Protein AF-A0A7S3DAR3-F1 (afdb_monomer_lite)

Sequence (377 aa):
YVGIEALSHIAKVNPKYVVDHQITVIDCLEDPDETLKRRTLDLLFTMTTAKNVTVIVDKMVKVLKSTVDQYLKGDLVSKITSLTERFAPSNEWFIRIMNEVFVLGGAMVRPQVAHNLLRLIAEGTDDEEVDNELRQMAVESYLDILNKGSNLPDVMMQVIAWVIGEYAYVLGRDLQPIMDSLLDLLDRPMEDRETKGWIITALIKLSAQNPTGASEEVCEVIDKYETSRSVNLQQRVKEFRSLRNAAEVMRNVFPVDSSCDDLEVDADLRFLDALVQQALQAGARPYDRPDEDGDEGEEKSLRFDAYEMPTNEPHYAKTTSALFKSSGYGAEDGGESAEDMGSVPVPEADMSFSSLLGKKSSGGGGKWTDEGYEGAA

Foldseek 3Di:
DVVLVVLQVVLVVPLPVNVVCLVVLLVQCVDPDPVSNVSSLVSLLSSDDLVCLLVSLVSLLVCLVVDPDLVSVLVSLVSSLVSCQQRPQDLLSSLVSVLSSQQSSAPSHDLVSLVVNLVCLQVDDPDPVVSLVSLVSNLVVLVVVLVVVDPGHLSSLLSNLQSCLARVVSVVDACVVVLVSLLVVLPPDDPDPVSNLSSLSSLLSSQLVHPVHRDPSNLVSLCVCCPPPDPSSVVSNVVSVVVSVPSVVSCVVRPHSCSPPPPPDPVVPVVCVVVVVVVVVVVDDDDDDPDPDDDDDDPDDDDPDDDDDPDPDPPPPPPPPVVDDDDDDDDDDDDDDDDDDDDDDDDDDDDDPVPPPDPDDDDDQFDQDSSGTDPDD

Radius of gyration: 29.15 Å; chains: 1; bounding box: 76×68×80 Å

Secondary structure (DSSP, 8-state):
-HHHHHHHHHHHH-THHHHTTHHHHHHTTSSS-HHHHHHHHHHHHHH--TTTHHHHHHHHHHHHHH---HHHHHHHHHHHHHHHHHH-S-HHHHHHHHHHHHHHHGGGS-HHHHHHHHHHHHH--S-HHHHHHHHHHHHHHHHHHHHTT----HHHHHHHHHHHHHHGGGG-S-SHHHHHHHHHHHTS----HHHHHHHHHHHHHHHHHSTT-S-HHHHHHHHGGGG-S-HHHHHHHHHHHHHHT-HHHHHHHS-TTGGG------TT-GGGHHHHHHHHHTTPPPP----S--SSS-------SPPPPPPS--------TTS---------------------PPP-----GGGSS-----S--PPEETTEETT--

pLDDT: mean 76.8, std 22.79, range [23.86, 96.69]

InterPro domains:
  IPR002553 Clathrin/coatomer adaptor, adaptin-like, N-terminal [PF01602] (1-243)
  IPR011989 Armadillo-like helical [G3DSA:1.25.10.10] (1-256)
  IPR016024 Armadillo-type fold [SSF48371] (1-243)
  IPR050840 Adaptor Complexes Large Subunit [PTHR22780] (1-330)

Organism: NCBI:txid652834

Structure (mmCIF, N/CA/C/O backbone):
data_AF-A0A7S3DAR3-F1
#
_entry.id   AF-A0A7S3DAR3-F1
#
loop_
_atom_site.group_PDB
_atom_site.id
_atom_site.type_symbol
_atom_site.label_atom_id
_atom_site.label_alt_id
_atom_site.label_comp_id
_atom_site.label_asym_id
_atom_site.label_entity_id
_atom_site.label_seq_id
_atom_site.pdbx_PDB_ins_code
_atom_site.Cartn_x
_atom_site.Cartn_y
_atom_site.Cartn_z
_atom_site.occupancy
_atom_site.B_iso_or_equiv
_atom_site.auth_seq_id
_atom_site.auth_comp_id
_atom_site.auth_asym_id
_atom_site.auth_atom_id
_atom_site.pdbx_PDB_model_num
ATOM 1 N N . TYR A 1 1 ? 12.647 0.605 -35.310 1.00 81.00 1 TYR A N 1
ATOM 2 C CA . TYR A 1 1 ? 12.112 -0.770 -35.202 1.00 81.00 1 TYR A CA 1
ATOM 3 C C . TYR A 1 1 ? 13.201 -1.846 -35.296 1.00 81.00 1 TYR A C 1
ATOM 5 O O . TYR A 1 1 ? 13.579 -2.359 -34.254 1.00 81.00 1 TYR A O 1
ATOM 13 N N . VAL A 1 2 ? 13.781 -2.131 -36.476 1.00 88.00 2 VAL A N 1
ATOM 14 C CA . VAL A 1 2 ? 14.768 -3.231 -36.668 1.00 88.00 2 VAL A CA 1
ATOM 15 C C . VAL A 1 2 ? 15.963 -3.162 -35.706 1.00 88.00 2 VAL A C 1
ATOM 17 O O . VAL A 1 2 ? 16.400 -4.187 -35.196 1.00 88.00 2 VAL A O 1
ATOM 20 N N . GLY A 1 3 ? 16.469 -1.960 -35.406 1.00 89.44 3 GLY A N 1
ATOM 21 C CA . GLY A 1 3 ? 17.565 -1.787 -34.444 1.00 89.44 3 GLY A CA 1
ATOM 22 C C . GLY A 1 3 ? 17.211 -2.217 -33.015 1.00 89.44 3 GLY A C 1
ATOM 23 O O . GLY A 1 3 ? 18.009 -2.890 -32.373 1.00 89.44 3 GLY A O 1
ATOM 24 N N . ILE A 1 4 ? 16.002 -1.896 -32.538 1.00 89.75 4 ILE A N 1
ATOM 25 C CA . ILE A 1 4 ? 15.520 -2.316 -31.210 1.00 89.75 4 ILE A CA 1
ATOM 26 C C . ILE A 1 4 ? 15.341 -3.833 -31.175 1.00 89.75 4 ILE A C 1
ATOM 28 O O . ILE A 1 4 ? 15.783 -4.475 -30.232 1.00 89.75 4 ILE A O 1
ATOM 32 N N . GLU A 1 5 ? 14.780 -4.422 -32.231 1.00 87.69 5 GLU A N 1
ATOM 33 C CA . GLU A 1 5 ? 14.615 -5.874 -32.340 1.00 87.69 5 GLU A CA 1
ATOM 34 C C . GLU A 1 5 ? 15.967 -6.609 -32.338 1.00 87.69 5 GLU A C 1
ATOM 36 O O . GLU A 1 5 ? 16.155 -7.571 -31.591 1.00 87.69 5 GLU A O 1
ATOM 41 N N . ALA A 1 6 ? 16.953 -6.109 -33.091 1.00 88.88 6 ALA A N 1
ATOM 42 C CA . ALA A 1 6 ? 18.314 -6.638 -33.073 1.00 88.88 6 ALA A CA 1
ATOM 43 C C . ALA A 1 6 ? 18.951 -6.534 -31.676 1.00 88.88 6 ALA A C 1
ATOM 45 O O . ALA A 1 6 ? 19.517 -7.513 -31.186 1.00 88.88 6 ALA A O 1
ATOM 46 N N . LEU A 1 7 ? 18.807 -5.388 -31.000 1.00 89.31 7 LEU A N 1
ATOM 47 C CA . LEU A 1 7 ? 19.292 -5.203 -29.631 1.00 89.31 7 LEU A CA 1
ATOM 48 C C . LEU A 1 7 ? 18.587 -6.131 -28.633 1.00 89.31 7 LEU A C 1
ATOM 50 O O . LEU A 1 7 ? 19.250 -6.658 -27.747 1.00 89.31 7 LEU A O 1
ATOM 54 N N . SER A 1 8 ? 17.292 -6.415 -28.796 1.00 86.69 8 SER A N 1
ATOM 55 C CA . SER A 1 8 ? 16.570 -7.405 -27.981 1.00 86.69 8 SER A CA 1
ATOM 56 C C . SER A 1 8 ? 17.111 -8.818 -28.145 1.00 86.69 8 SER A C 1
ATOM 58 O O . SER A 1 8 ? 17.194 -9.556 -27.164 1.00 86.69 8 SER A O 1
ATOM 60 N N . HIS A 1 9 ? 17.511 -9.210 -29.354 1.00 87.12 9 HIS A N 1
ATOM 61 C CA . HIS A 1 9 ? 18.175 -10.496 -29.560 1.00 87.12 9 HIS A CA 1
ATOM 62 C C . HIS A 1 9 ? 19.576 -10.522 -28.943 1.00 87.12 9 HIS A C 1
ATOM 64 O O . HIS A 1 9 ? 19.936 -11.509 -28.304 1.00 87.12 9 HIS A O 1
ATOM 70 N N . ILE A 1 10 ? 20.340 -9.433 -29.070 1.00 87.81 10 ILE A N 1
ATOM 71 C CA . ILE A 1 10 ? 21.677 -9.319 -28.471 1.00 87.81 10 ILE A CA 1
ATOM 72 C C . ILE A 1 10 ? 21.591 -9.332 -26.943 1.00 87.81 10 ILE A C 1
ATOM 74 O O . ILE A 1 10 ? 22.375 -10.037 -26.317 1.00 87.81 10 ILE A O 1
ATOM 78 N N . ALA A 1 11 ? 20.614 -8.647 -26.340 1.00 86.00 11 ALA A N 1
ATOM 79 C CA . ALA A 1 11 ? 20.411 -8.602 -24.890 1.00 86.00 11 ALA A CA 1
ATOM 80 C C . ALA A 1 11 ? 20.267 -10.003 -24.278 1.00 86.00 11 ALA A C 1
ATOM 82 O O . ALA A 1 11 ? 20.813 -10.266 -23.212 1.00 86.00 11 ALA A O 1
ATOM 83 N N . LYS A 1 12 ? 19.593 -10.924 -24.980 1.00 82.81 12 LYS A N 1
ATOM 84 C CA . LYS A 1 12 ? 19.423 -12.319 -24.539 1.00 82.81 12 LYS A 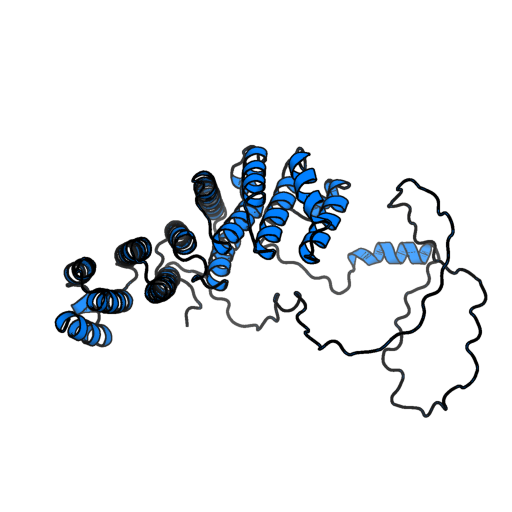CA 1
ATOM 85 C C . LYS A 1 12 ? 20.719 -13.130 -24.569 1.00 82.81 12 LYS A C 1
ATOM 87 O O . LYS A 1 12 ? 20.838 -14.100 -23.831 1.00 82.81 12 LYS A O 1
ATOM 92 N N . VAL A 1 13 ? 21.661 -12.770 -25.440 1.00 85.25 13 VAL A N 1
ATOM 93 C CA . VAL A 1 13 ? 22.933 -13.490 -25.610 1.00 85.25 13 VAL A CA 1
ATOM 94 C C . VAL A 1 13 ? 24.029 -12.861 -24.755 1.00 85.25 13 VAL A C 1
ATOM 96 O O . VAL A 1 13 ? 24.759 -13.564 -24.061 1.00 85.25 13 VAL A O 1
ATOM 99 N N . ASN A 1 14 ? 24.165 -11.537 -24.808 1.00 81.69 14 ASN A N 1
ATOM 100 C CA . ASN A 1 14 ? 25.138 -10.788 -24.032 1.00 81.69 14 ASN A CA 1
ATOM 101 C C . ASN A 1 14 ? 24.606 -9.381 -23.685 1.00 81.69 14 ASN A C 1
ATOM 103 O O . ASN A 1 14 ? 24.742 -8.453 -24.489 1.00 81.69 14 ASN A O 1
ATOM 107 N N . PRO A 1 15 ? 24.060 -9.201 -22.468 1.00 78.81 15 PRO A N 1
ATOM 108 C CA . PRO A 1 15 ? 23.497 -7.929 -22.016 1.00 78.81 15 PRO A CA 1
ATOM 109 C C . PRO A 1 15 ? 24.500 -6.770 -22.007 1.00 78.81 15 PRO A C 1
ATOM 111 O O . PRO A 1 15 ? 24.102 -5.618 -22.155 1.00 78.81 15 PRO A O 1
ATOM 114 N N . LYS A 1 16 ? 25.805 -7.050 -21.864 1.00 80.00 16 LYS A N 1
ATOM 115 C CA . LYS A 1 16 ? 26.839 -6.017 -21.671 1.00 80.00 16 LYS A CA 1
ATOM 116 C C . LYS A 1 16 ? 26.904 -5.020 -22.826 1.00 80.00 16 LYS A C 1
ATOM 118 O O . LYS A 1 16 ? 27.030 -3.830 -22.581 1.00 80.00 16 LYS A O 1
ATOM 123 N N . TYR A 1 17 ? 26.759 -5.493 -24.063 1.00 82.00 17 TYR A N 1
ATOM 124 C CA . TYR A 1 17 ? 26.825 -4.637 -25.254 1.00 82.00 17 TYR A CA 1
ATOM 125 C C . TYR A 1 17 ? 25.586 -3.762 -25.453 1.00 82.00 17 TYR A C 1
ATOM 127 O O . TYR A 1 17 ? 25.603 -2.844 -26.265 1.00 82.00 17 TYR A O 1
ATOM 135 N N . VAL A 1 18 ? 24.496 -4.058 -24.746 1.00 82.25 18 VAL A N 1
ATOM 136 C CA . VAL A 1 18 ? 23.244 -3.307 -24.863 1.00 82.25 18 VAL A CA 1
ATOM 137 C C . VAL A 1 18 ? 23.216 -2.136 -23.882 1.00 82.25 18 VAL A C 1
ATOM 139 O O . VAL A 1 18 ? 22.664 -1.086 -24.207 1.00 82.25 18 VAL A O 1
ATOM 142 N N . VAL A 1 19 ? 23.867 -2.280 -22.722 1.00 79.56 19 VAL A N 1
ATOM 143 C CA . VAL A 1 19 ? 23.930 -1.239 -21.682 1.00 79.56 19 VAL A CA 1
ATOM 144 C C . VAL A 1 19 ? 24.585 0.045 -22.202 1.00 79.56 19 VAL A C 1
ATOM 146 O O . VAL A 1 19 ? 24.091 1.134 -21.917 1.00 79.56 19 VAL A O 1
ATOM 149 N N . ASP A 1 20 ? 25.620 -0.062 -23.041 1.00 84.06 20 ASP A N 1
ATOM 150 C CA . ASP A 1 20 ? 26.302 1.100 -23.640 1.00 84.06 20 ASP A CA 1
ATOM 151 C C . ASP A 1 20 ? 25.369 1.953 -24.522 1.00 84.06 20 ASP A C 1
ATOM 153 O O . ASP A 1 20 ? 25.589 3.150 -24.711 1.00 84.06 20 ASP A O 1
ATOM 157 N N . HIS A 1 21 ? 24.290 1.355 -25.033 1.00 86.19 21 HIS A N 1
ATOM 158 C CA . HIS A 1 21 ? 23.287 2.019 -25.865 1.00 86.19 21 HIS A CA 1
ATOM 159 C C . HIS A 1 21 ? 22.018 2.412 -25.094 1.00 86.19 21 HIS A C 1
ATOM 161 O O . HIS A 1 21 ? 21.048 2.859 -25.709 1.00 86.19 21 HIS A O 1
ATOM 167 N N . GLN A 1 22 ? 22.006 2.293 -23.760 1.00 86.25 22 GLN A N 1
ATOM 168 C CA . GLN A 1 22 ? 20.819 2.536 -22.932 1.00 86.25 22 GLN A CA 1
ATOM 169 C C . GLN A 1 22 ? 20.202 3.922 -23.166 1.00 86.25 22 GLN A C 1
ATOM 171 O O . GLN A 1 22 ? 18.983 4.027 -23.260 1.00 86.25 22 GLN A O 1
ATOM 176 N N . ILE A 1 23 ? 21.013 4.980 -23.290 1.00 87.88 23 ILE A N 1
ATOM 177 C CA . ILE A 1 23 ? 20.512 6.348 -23.520 1.00 87.88 23 ILE A CA 1
ATOM 178 C C . ILE A 1 23 ? 19.707 6.408 -24.824 1.00 87.88 23 ILE A C 1
ATOM 180 O O . ILE A 1 23 ? 18.561 6.845 -24.823 1.00 87.88 23 ILE A O 1
ATOM 184 N N . THR A 1 24 ? 20.259 5.869 -25.913 1.00 88.12 24 THR A N 1
ATOM 185 C CA . THR A 1 24 ? 19.587 5.828 -27.219 1.00 88.12 24 THR A CA 1
ATOM 186 C C . THR A 1 24 ? 18.313 4.983 -27.186 1.00 88.12 24 THR A C 1
ATOM 188 O O . THR A 1 24 ? 17.327 5.320 -27.836 1.00 88.12 24 THR A O 1
ATOM 191 N N . VAL A 1 25 ? 18.309 3.889 -26.419 1.00 90.06 25 VAL A N 1
ATOM 192 C CA . VAL A 1 25 ? 17.108 3.064 -26.227 1.00 90.06 25 VAL A CA 1
ATOM 193 C C . VAL A 1 25 ? 16.043 3.838 -25.445 1.00 90.06 25 VAL A C 1
ATOM 195 O O . VAL A 1 25 ? 14.879 3.805 -25.827 1.00 90.06 25 VAL A O 1
ATOM 198 N N . ILE A 1 26 ? 16.416 4.584 -24.403 1.00 90.31 26 ILE A N 1
ATOM 199 C CA . ILE A 1 26 ? 15.483 5.432 -23.645 1.00 90.31 26 ILE A CA 1
ATOM 200 C C . ILE A 1 26 ? 14.873 6.518 -24.539 1.00 90.31 26 ILE A C 1
ATOM 202 O O . ILE A 1 26 ? 13.670 6.754 -24.448 1.00 90.31 26 ILE A O 1
ATOM 206 N N . ASP A 1 27 ? 15.657 7.138 -25.423 1.00 89.75 27 ASP A N 1
ATOM 207 C CA . ASP A 1 27 ? 15.162 8.172 -26.343 1.00 89.75 27 ASP A CA 1
ATOM 208 C C . ASP A 1 27 ? 14.079 7.634 -27.294 1.00 89.75 27 ASP A C 1
ATOM 210 O O . ASP A 1 27 ? 13.166 8.362 -27.681 1.00 89.75 27 ASP A O 1
ATOM 214 N N . CYS A 1 28 ? 14.105 6.332 -27.601 1.00 90.81 28 CYS A N 1
ATOM 215 C CA . CYS A 1 28 ? 13.074 5.681 -28.412 1.00 90.81 28 CYS A CA 1
ATOM 216 C C . CYS A 1 28 ? 11.696 5.615 -27.717 1.00 90.81 28 CYS A C 1
ATOM 218 O O . CYS A 1 28 ? 10.717 5.264 -28.372 1.00 90.81 28 CYS A O 1
ATOM 220 N N . LEU A 1 29 ? 11.587 5.934 -26.418 1.00 90.38 29 LEU A N 1
ATOM 221 C CA . LEU A 1 29 ? 10.296 6.061 -25.722 1.00 90.38 29 LEU A CA 1
ATOM 222 C C . LEU A 1 29 ? 9.549 7.359 -26.065 1.00 90.38 29 LEU A C 1
ATOM 224 O O . LEU A 1 29 ? 8.337 7.427 -25.865 1.00 90.38 29 LEU A O 1
ATOM 228 N N . GLU A 1 30 ? 10.252 8.379 -26.562 1.00 88.44 30 GLU A N 1
ATOM 229 C CA . GLU A 1 30 ? 9.662 9.668 -26.955 1.00 88.44 30 GLU A CA 1
ATOM 230 C C . GLU A 1 30 ? 9.145 9.650 -28.413 1.00 88.44 30 GLU A C 1
ATOM 232 O O . GLU A 1 30 ? 8.508 10.602 -28.863 1.00 88.44 30 GLU A O 1
ATOM 237 N N . ASP A 1 31 ? 9.388 8.565 -29.155 1.00 89.38 31 ASP A N 1
ATOM 238 C CA . ASP A 1 31 ? 8.895 8.377 -30.523 1.00 89.38 31 ASP A CA 1
ATOM 239 C C . ASP A 1 31 ? 7.357 8.251 -30.553 1.00 89.38 31 ASP A C 1
ATOM 241 O O . ASP A 1 31 ? 6.788 7.651 -29.646 1.00 89.38 31 ASP A O 1
ATOM 245 N N . PRO A 1 32 ? 6.639 8.791 -31.555 1.00 86.88 32 PRO A N 1
ATOM 246 C CA . PRO A 1 32 ? 5.180 8.678 -31.631 1.00 86.88 32 PRO A CA 1
ATOM 247 C C . PRO A 1 32 ? 4.654 7.251 -31.895 1.00 86.88 32 PRO A C 1
ATOM 249 O O . PRO A 1 32 ? 3.465 7.014 -31.684 1.00 86.88 32 PRO A O 1
ATOM 252 N N . ASP A 1 33 ? 5.479 6.305 -32.357 1.00 89.38 33 ASP A N 1
ATOM 253 C CA . ASP A 1 33 ? 5.061 4.927 -32.648 1.00 89.38 33 ASP A CA 1
ATOM 254 C C . ASP A 1 33 ? 4.917 4.082 -31.368 1.00 89.38 33 ASP A C 1
ATOM 256 O O . ASP A 1 33 ? 5.888 3.641 -30.748 1.00 89.38 33 ASP A O 1
ATOM 260 N N . GLU A 1 34 ? 3.670 3.777 -31.002 1.00 86.38 34 GLU A N 1
ATOM 261 C CA . GLU A 1 34 ? 3.331 2.932 -29.850 1.00 86.38 34 GLU A CA 1
ATOM 262 C C . GLU A 1 34 ? 3.910 1.510 -29.943 1.00 86.38 34 GLU A C 1
ATOM 264 O O . GLU A 1 34 ? 4.274 0.912 -28.927 1.00 86.38 34 GLU A O 1
ATOM 269 N N . THR A 1 35 ? 4.056 0.956 -31.150 1.00 88.94 35 THR A N 1
ATOM 270 C CA . THR A 1 35 ? 4.675 -0.365 -31.338 1.00 88.94 35 THR A CA 1
ATOM 271 C C . THR A 1 35 ? 6.153 -0.303 -30.978 1.00 88.94 35 THR A C 1
ATOM 273 O O . THR A 1 35 ? 6.667 -1.195 -30.297 1.00 88.94 35 THR A O 1
ATOM 276 N N . LEU A 1 36 ? 6.834 0.766 -31.404 1.00 90.69 36 LEU A N 1
ATOM 277 C CA . LEU A 1 36 ? 8.227 1.004 -31.054 1.00 90.69 36 LEU A CA 1
ATOM 278 C C . LEU A 1 36 ? 8.380 1.190 -29.545 1.00 90.69 36 LEU A C 1
ATOM 280 O O . LEU A 1 36 ? 9.227 0.520 -28.959 1.00 90.69 36 LEU A O 1
ATOM 284 N N . LYS A 1 37 ? 7.532 2.001 -28.898 1.00 90.62 37 LYS A N 1
ATOM 285 C CA . LYS A 1 37 ? 7.556 2.176 -27.435 1.00 90.62 37 LYS A CA 1
ATOM 286 C C . LYS A 1 37 ? 7.427 0.851 -26.695 1.00 90.62 37 LYS A C 1
ATOM 288 O O . LYS A 1 37 ? 8.237 0.567 -25.820 1.00 90.62 37 LYS A O 1
ATOM 293 N N . ARG A 1 38 ? 6.457 0.009 -27.067 1.00 91.00 38 ARG A N 1
ATOM 294 C CA . ARG A 1 38 ? 6.253 -1.307 -26.435 1.00 91.00 38 ARG A CA 1
ATOM 295 C C . ARG A 1 38 ? 7.492 -2.197 -26.548 1.00 91.00 38 ARG A C 1
ATOM 297 O O . ARG A 1 38 ? 7.950 -2.738 -25.546 1.00 91.00 38 ARG A O 1
ATOM 304 N N . ARG A 1 39 ? 8.087 -2.289 -27.742 1.00 91.38 39 ARG A N 1
ATOM 305 C CA . ARG A 1 39 ? 9.332 -3.052 -27.956 1.00 91.38 39 ARG A CA 1
ATOM 306 C C . ARG A 1 39 ? 10.510 -2.474 -27.176 1.00 91.38 39 ARG A C 1
ATOM 308 O O . ARG A 1 39 ? 11.308 -3.225 -26.623 1.00 91.38 39 ARG A O 1
ATOM 315 N N . THR A 1 40 ? 10.605 -1.151 -27.103 1.00 93.38 40 THR A N 1
ATOM 316 C CA . THR A 1 40 ? 11.614 -0.453 -26.304 1.00 93.38 40 THR A CA 1
ATOM 317 C C . THR A 1 40 ? 11.453 -0.775 -24.818 1.00 93.38 40 THR A C 1
ATOM 319 O O . THR A 1 40 ? 12.442 -1.070 -24.157 1.00 93.38 40 THR A O 1
ATOM 322 N N . LEU A 1 41 ? 10.225 -0.807 -24.292 1.00 94.06 41 LEU A N 1
ATOM 323 C CA . LEU A 1 41 ? 9.945 -1.185 -22.902 1.00 94.06 41 LEU A CA 1
ATOM 324 C C . LEU A 1 41 ? 10.313 -2.647 -22.603 1.00 94.06 41 LEU A C 1
ATOM 326 O O . LEU A 1 41 ? 10.891 -2.916 -21.552 1.00 94.06 41 LEU A O 1
ATOM 330 N N . ASP A 1 42 ? 10.032 -3.583 -23.519 1.00 92.81 42 ASP A N 1
ATOM 331 C CA . ASP A 1 42 ? 10.471 -4.988 -23.405 1.00 92.81 42 ASP A CA 1
ATOM 332 C C . ASP A 1 42 ? 12.000 -5.102 -23.328 1.00 92.81 42 ASP A C 1
ATOM 334 O O . ASP A 1 42 ? 12.561 -5.853 -22.522 1.00 92.81 42 ASP A O 1
ATOM 338 N N . LEU A 1 43 ? 12.687 -4.343 -24.183 1.00 91.75 43 LEU A N 1
ATOM 339 C CA . LEU A 1 43 ? 14.140 -4.303 -24.234 1.00 91.75 43 LEU A CA 1
ATOM 340 C C . LEU A 1 43 ? 14.726 -3.690 -22.952 1.00 91.75 43 LEU A C 1
ATOM 342 O O . LEU A 1 43 ? 15.651 -4.265 -22.379 1.00 91.75 43 LEU A O 1
ATOM 346 N N . LEU A 1 44 ? 14.162 -2.575 -22.476 1.00 92.62 44 LEU A N 1
ATOM 347 C CA . LEU A 1 44 ? 14.551 -1.943 -21.214 1.00 92.62 44 LEU A CA 1
ATOM 348 C C . LEU A 1 44 ? 14.383 -2.906 -20.040 1.00 92.62 44 LEU A C 1
ATOM 350 O O . LEU A 1 44 ? 15.323 -3.073 -19.275 1.00 92.62 44 LEU A O 1
ATOM 354 N N . PHE A 1 45 ? 13.247 -3.603 -19.952 1.00 92.38 45 PHE A N 1
ATOM 355 C CA . PHE A 1 45 ? 13.013 -4.621 -18.926 1.00 92.38 45 PHE A CA 1
ATOM 356 C C . PHE A 1 45 ? 14.100 -5.707 -18.929 1.00 92.38 45 PHE A C 1
ATOM 358 O O . PHE A 1 45 ? 14.618 -6.064 -17.876 1.00 92.38 45 PHE A O 1
ATOM 365 N N . THR A 1 46 ? 14.482 -6.191 -20.115 1.00 89.81 46 THR A N 1
ATOM 366 C CA . THR A 1 46 ? 15.468 -7.273 -20.271 1.00 89.81 46 THR A CA 1
ATOM 367 C C . THR A 1 46 ? 16.895 -6.838 -19.917 1.00 89.81 46 THR A C 1
AT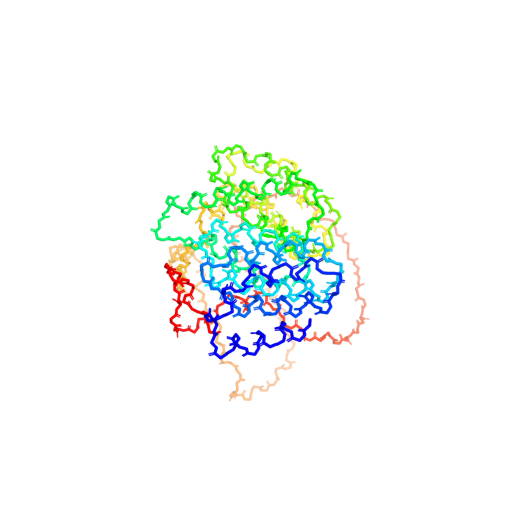OM 369 O O . THR A 1 46 ? 17.683 -7.658 -19.455 1.00 89.81 46 THR A O 1
ATOM 372 N N . MET A 1 47 ? 17.252 -5.569 -20.140 1.00 89.00 47 MET A N 1
ATOM 373 C CA . MET A 1 47 ? 18.598 -5.051 -19.850 1.00 89.00 47 MET A CA 1
ATOM 374 C C . MET A 1 47 ? 18.743 -4.443 -18.447 1.00 89.00 47 MET A C 1
ATOM 376 O O . MET A 1 47 ? 19.806 -3.899 -18.129 1.00 89.00 47 MET A O 1
ATOM 380 N N . THR A 1 48 ? 17.687 -4.475 -17.628 1.00 91.06 48 THR A N 1
ATOM 381 C CA . THR A 1 48 ? 17.734 -3.934 -16.268 1.00 91.06 48 THR A CA 1
ATOM 382 C C . THR A 1 48 ? 18.707 -4.725 -15.397 1.00 91.06 48 THR A C 1
ATOM 384 O O . THR A 1 48 ? 18.777 -5.950 -15.434 1.00 91.06 48 THR A O 1
ATOM 387 N N . THR A 1 49 ? 19.448 -3.993 -14.578 1.00 90.31 49 THR A N 1
ATOM 388 C CA . THR A 1 49 ? 20.413 -4.461 -13.586 1.00 90.31 49 THR A CA 1
ATOM 389 C C . THR A 1 49 ? 20.264 -3.616 -12.320 1.00 90.31 49 THR A C 1
ATOM 391 O O . THR A 1 49 ? 19.725 -2.508 -12.373 1.00 90.31 49 THR A O 1
ATOM 394 N N . ALA A 1 50 ? 20.840 -4.060 -11.201 1.00 90.44 50 ALA A N 1
ATOM 395 C CA . ALA A 1 50 ? 20.855 -3.287 -9.953 1.00 90.44 50 ALA A CA 1
ATOM 396 C C . ALA A 1 50 ? 21.429 -1.860 -10.108 1.00 90.44 50 ALA A C 1
ATOM 398 O O . ALA A 1 50 ? 21.053 -0.951 -9.379 1.00 90.44 50 ALA A O 1
ATOM 399 N N . LYS A 1 51 ? 22.311 -1.623 -11.093 1.00 90.06 51 LYS A N 1
ATOM 400 C CA . LYS A 1 51 ? 22.954 -0.312 -11.300 1.00 90.06 51 LYS A CA 1
ATOM 401 C C . LYS A 1 51 ? 22.099 0.697 -12.067 1.00 90.06 51 LYS A C 1
ATOM 403 O O . LYS A 1 51 ? 22.312 1.895 -11.920 1.00 90.06 51 LYS A O 1
ATOM 408 N N . ASN A 1 52 ? 21.193 0.236 -12.929 1.00 90.62 52 ASN A N 1
ATOM 409 C CA . ASN A 1 52 ? 20.413 1.098 -13.827 1.00 90.62 52 ASN A CA 1
ATOM 410 C C . ASN A 1 52 ? 18.895 1.016 -13.597 1.00 90.62 52 ASN A C 1
ATOM 412 O O . ASN A 1 52 ? 18.150 1.737 -14.263 1.00 90.62 52 ASN A O 1
ATOM 416 N N . VAL A 1 53 ? 18.442 0.188 -12.650 1.00 94.19 53 VAL A N 1
ATOM 417 C CA . VAL A 1 53 ? 17.027 0.015 -12.290 1.00 94.19 53 VAL A CA 1
ATOM 418 C C . VAL A 1 53 ? 16.324 1.335 -11.997 1.00 94.19 53 VAL A C 1
ATOM 420 O O . VAL A 1 53 ? 15.236 1.552 -12.516 1.00 94.19 53 VAL A O 1
ATOM 423 N N . THR A 1 54 ? 16.950 2.240 -11.243 1.00 95.12 54 THR A N 1
ATOM 424 C CA . THR A 1 54 ? 16.347 3.520 -10.848 1.00 95.12 54 THR A CA 1
ATOM 425 C C . THR A 1 54 ? 15.942 4.337 -12.071 1.00 95.12 54 THR A C 1
ATOM 427 O O . THR A 1 54 ? 14.782 4.710 -12.223 1.00 95.12 54 THR A O 1
ATOM 430 N N . VAL A 1 55 ? 16.873 4.501 -13.012 1.00 93.38 55 VAL A N 1
ATOM 431 C CA . VAL A 1 55 ? 16.660 5.243 -14.259 1.00 93.38 55 VAL A CA 1
ATOM 432 C C . VAL A 1 55 ? 15.607 4.568 -15.139 1.00 93.38 55 VAL A C 1
ATOM 434 O O . VAL A 1 55 ? 14.756 5.248 -15.711 1.00 93.38 55 VAL A O 1
ATOM 437 N N . ILE A 1 56 ? 15.658 3.240 -15.274 1.00 94.00 56 ILE A N 1
ATOM 438 C CA . ILE A 1 56 ? 14.727 2.497 -16.133 1.00 94.00 56 ILE A CA 1
ATOM 439 C C . ILE A 1 56 ? 13.306 2.555 -15.567 1.00 94.00 56 ILE A C 1
ATOM 441 O O . ILE A 1 56 ? 12.368 2.869 -16.301 1.00 94.00 56 ILE A O 1
ATOM 445 N N . VAL A 1 57 ? 13.146 2.297 -14.270 1.00 96.50 57 VAL A N 1
ATOM 446 C CA . VAL A 1 57 ? 11.846 2.304 -13.597 1.00 96.50 57 VAL A CA 1
ATOM 447 C C . VAL A 1 57 ? 11.233 3.700 -13.613 1.00 96.50 57 VAL A C 1
ATOM 449 O O . VAL A 1 57 ? 10.067 3.819 -13.976 1.00 96.50 57 VAL A O 1
ATOM 452 N N . ASP A 1 58 ? 11.997 4.765 -13.356 1.00 95.31 58 ASP A N 1
ATOM 453 C CA . ASP A 1 58 ? 11.472 6.136 -13.436 1.00 95.31 58 ASP A CA 1
ATOM 454 C C . ASP A 1 58 ? 10.946 6.464 -14.850 1.00 95.31 58 ASP A C 1
ATOM 456 O O . ASP A 1 58 ? 9.911 7.121 -15.011 1.00 95.31 58 ASP A O 1
ATOM 460 N N . LYS A 1 59 ? 11.607 5.964 -15.905 1.00 94.50 59 LYS A N 1
ATOM 461 C CA . LYS A 1 59 ? 11.117 6.099 -17.287 1.00 94.50 59 LYS A CA 1
ATOM 462 C C . LYS A 1 59 ? 9.859 5.267 -17.535 1.00 94.50 59 LYS A C 1
ATOM 464 O O . LYS A 1 59 ? 8.924 5.779 -18.145 1.00 94.50 59 LYS A O 1
ATOM 469 N N . MET A 1 60 ? 9.797 4.030 -17.043 1.00 95.62 60 MET A N 1
ATOM 470 C CA . MET A 1 60 ? 8.598 3.190 -17.146 1.00 95.62 60 MET A CA 1
ATOM 471 C C . MET A 1 60 ? 7.404 3.810 -16.411 1.00 95.62 60 MET A C 1
ATOM 473 O O . MET A 1 60 ? 6.306 3.845 -16.960 1.00 95.62 60 MET A O 1
ATOM 477 N N . VAL A 1 61 ? 7.620 4.378 -15.223 1.00 95.75 61 VAL A N 1
ATOM 478 C CA . VAL A 1 61 ? 6.598 5.106 -14.460 1.00 95.75 61 VAL A CA 1
ATOM 479 C C . VAL A 1 61 ? 6.165 6.378 -15.196 1.00 95.75 61 VAL A C 1
ATOM 481 O O . VAL A 1 61 ? 4.974 6.679 -15.252 1.00 95.75 61 VAL A O 1
ATOM 484 N N . LYS A 1 62 ? 7.086 7.109 -15.845 1.00 94.75 62 LYS A N 1
ATOM 485 C CA . LYS A 1 62 ? 6.726 8.249 -16.710 1.00 94.75 62 LYS A CA 1
ATOM 486 C C . LYS A 1 62 ? 5.788 7.821 -17.847 1.00 94.75 62 LYS A C 1
ATOM 488 O O . LYS A 1 62 ? 4.818 8.526 -18.118 1.00 94.75 62 LYS A O 1
ATOM 493 N N . VAL A 1 63 ? 6.045 6.676 -18.483 1.00 93.12 63 VAL A N 1
ATOM 494 C CA . VAL A 1 63 ? 5.155 6.125 -19.522 1.00 93.12 63 VAL A CA 1
ATOM 495 C C . VAL A 1 63 ? 3.829 5.646 -18.920 1.00 93.12 63 VAL A C 1
ATOM 497 O O . VAL A 1 63 ? 2.775 5.887 -19.501 1.00 93.12 63 VAL A O 1
ATOM 500 N N . LEU A 1 64 ? 3.852 5.042 -17.728 1.00 94.06 64 LEU A N 1
ATOM 501 C CA . LEU A 1 64 ? 2.647 4.633 -17.000 1.00 94.06 64 LEU A CA 1
ATOM 502 C C . LEU A 1 64 ? 1.724 5.827 -16.700 1.00 94.06 64 LEU A C 1
ATOM 504 O O . LEU A 1 64 ? 0.506 5.690 -16.780 1.00 94.06 64 LEU A O 1
ATOM 508 N N . LYS A 1 65 ? 2.294 7.001 -16.398 1.00 92.62 65 LYS A N 1
ATOM 509 C CA . LYS A 1 65 ? 1.546 8.252 -16.174 1.00 92.62 65 LYS A CA 1
ATOM 510 C C . LYS A 1 65 ? 0.884 8.796 -17.440 1.00 92.62 65 LYS A C 1
ATOM 512 O O . LYS A 1 65 ? -0.164 9.424 -17.338 1.00 92.62 65 LYS A O 1
ATOM 517 N N . SER A 1 66 ? 1.505 8.622 -18.607 1.00 90.94 66 SER A N 1
ATOM 518 C CA . SER A 1 66 ? 1.029 9.219 -19.861 1.00 90.94 66 SER A CA 1
ATOM 519 C C . SER A 1 66 ? 0.172 8.282 -20.711 1.00 90.94 66 SER A C 1
ATOM 521 O O . SER A 1 66 ? -0.562 8.756 -21.579 1.00 90.94 66 SER A O 1
ATOM 523 N N . THR A 1 67 ? 0.255 6.968 -20.492 1.00 88.69 67 THR A N 1
ATOM 524 C CA . THR A 1 67 ? -0.477 5.994 -21.302 1.00 88.69 67 THR A CA 1
ATOM 525 C C . THR A 1 67 ? -1.957 5.913 -20.929 1.00 88.69 67 THR A C 1
ATOM 527 O O . THR A 1 67 ? -2.338 5.904 -19.759 1.00 88.69 67 THR A O 1
ATOM 530 N N . VAL A 1 68 ? -2.804 5.805 -21.951 1.00 88.00 68 VAL A N 1
ATOM 531 C CA . VAL A 1 68 ? -4.253 5.569 -21.816 1.00 88.00 68 VAL A CA 1
ATOM 532 C C . VAL A 1 68 ? -4.634 4.109 -22.082 1.00 88.00 68 VAL A C 1
ATOM 534 O O . VAL A 1 68 ? -5.768 3.700 -21.831 1.00 88.00 68 VAL A O 1
ATOM 537 N N . ASP A 1 69 ? -3.690 3.315 -22.590 1.00 89.75 69 ASP A N 1
ATOM 538 C CA . ASP A 1 69 ? -3.909 1.927 -22.974 1.00 89.75 69 ASP A CA 1
ATOM 539 C C . ASP A 1 69 ? -3.866 1.004 -21.752 1.00 89.75 69 ASP A C 1
ATOM 541 O O . ASP A 1 69 ? -2.831 0.830 -21.110 1.00 89.75 69 ASP A O 1
ATOM 545 N N . GLN A 1 70 ? -5.002 0.368 -21.465 1.00 89.88 70 GLN A N 1
ATOM 546 C CA . GLN A 1 70 ? -5.169 -0.529 -20.325 1.00 89.88 70 GLN A CA 1
ATOM 547 C C . GLN A 1 70 ? -4.279 -1.775 -20.398 1.00 89.88 70 GLN A C 1
ATOM 549 O O . GLN A 1 70 ? -3.807 -2.243 -19.363 1.00 89.88 70 GLN A O 1
ATOM 554 N N . TYR A 1 71 ? -4.009 -2.299 -21.598 1.00 90.94 71 TYR A N 1
ATOM 555 C CA . TYR A 1 71 ? -3.145 -3.468 -21.749 1.00 90.94 71 TYR A CA 1
ATOM 556 C C . TYR A 1 71 ? -1.691 -3.109 -21.438 1.00 90.94 71 TYR A C 1
ATOM 558 O O . TYR A 1 71 ? -1.040 -3.774 -20.632 1.00 90.94 71 TYR A O 1
ATOM 566 N N . LEU A 1 72 ? -1.199 -2.014 -22.029 1.00 91.06 72 LEU A N 1
ATOM 567 C CA . LEU A 1 72 ? 0.144 -1.507 -21.753 1.00 91.06 72 LEU A CA 1
ATOM 568 C C . LEU A 1 72 ? 0.305 -1.113 -20.281 1.00 91.06 72 LEU A C 1
ATOM 570 O O . LEU A 1 72 ? 1.345 -1.370 -19.685 1.00 91.06 72 LEU A O 1
ATOM 574 N N . LYS A 1 73 ? -0.734 -0.531 -19.680 1.00 93.19 73 LYS A N 1
ATOM 575 C CA . LYS A 1 73 ? -0.767 -0.193 -18.258 1.00 93.19 73 LYS A CA 1
ATOM 576 C C . LYS A 1 73 ? -0.574 -1.425 -17.372 1.00 93.19 73 LYS A C 1
ATOM 578 O O . LYS A 1 73 ? 0.283 -1.399 -16.496 1.00 93.19 73 LYS A O 1
ATOM 583 N N . GLY A 1 74 ? -1.320 -2.505 -17.616 1.00 93.69 74 GLY A N 1
ATOM 584 C CA . GLY A 1 74 ? -1.170 -3.756 -16.865 1.00 93.69 74 GLY A CA 1
ATOM 585 C C . GLY A 1 74 ? 0.210 -4.399 -17.037 1.00 93.69 74 GLY A C 1
ATOM 586 O O . GLY A 1 74 ? 0.820 -4.833 -16.060 1.00 93.69 74 GLY A O 1
ATOM 587 N N . ASP A 1 75 ? 0.738 -4.399 -18.261 1.00 94.12 75 ASP A N 1
ATOM 588 C CA . ASP A 1 75 ? 2.084 -4.897 -18.560 1.00 94.12 75 ASP A CA 1
ATOM 589 C C . ASP A 1 75 ? 3.179 -4.074 -17.853 1.00 94.12 75 ASP A C 1
ATOM 591 O O . ASP A 1 75 ? 4.068 -4.637 -17.212 1.00 94.12 75 ASP A O 1
ATOM 595 N N . LEU A 1 76 ? 3.079 -2.740 -17.883 1.00 95.38 76 LEU A N 1
ATOM 596 C CA . LEU A 1 76 ? 3.990 -1.837 -17.175 1.00 95.38 76 LEU A CA 1
ATOM 597 C C . LEU A 1 76 ? 3.943 -2.042 -15.663 1.00 95.38 76 LEU A C 1
ATOM 599 O O . LEU A 1 76 ? 5.000 -2.151 -15.051 1.00 95.38 76 LEU A O 1
ATOM 603 N N . VAL A 1 77 ? 2.749 -2.126 -15.069 1.00 95.94 77 VAL A N 1
ATOM 604 C CA . VAL A 1 77 ? 2.584 -2.417 -13.635 1.00 95.94 77 VAL A CA 1
ATOM 605 C C . VAL A 1 77 ? 3.300 -3.721 -13.286 1.00 95.94 77 VAL A C 1
ATOM 607 O O . VAL A 1 77 ? 4.144 -3.732 -12.396 1.00 95.94 77 VAL A O 1
ATOM 610 N N . SER A 1 78 ? 3.058 -4.794 -14.046 1.00 95.19 78 SER A N 1
ATOM 611 C CA . SER A 1 78 ? 3.702 -6.089 -13.803 1.00 95.19 78 SER A CA 1
ATOM 612 C C . SER A 1 78 ? 5.229 -6.026 -13.923 1.00 95.19 78 SER A C 1
ATOM 614 O O . SER A 1 78 ? 5.934 -6.628 -13.112 1.00 95.19 78 SER A O 1
ATOM 616 N N . LYS A 1 79 ? 5.756 -5.318 -14.928 1.00 95.69 79 LYS A N 1
ATOM 617 C CA . LYS A 1 79 ? 7.203 -5.165 -15.141 1.00 95.69 79 LYS A CA 1
ATOM 618 C C . LYS A 1 79 ? 7.853 -4.324 -14.051 1.00 95.69 79 LYS A C 1
ATOM 620 O O . LYS A 1 79 ? 8.878 -4.733 -13.517 1.00 95.69 79 LYS A O 1
ATOM 625 N N . ILE A 1 80 ? 7.262 -3.180 -13.703 1.00 96.69 80 ILE A N 1
ATOM 626 C CA . ILE A 1 80 ? 7.783 -2.283 -12.665 1.00 96.69 80 ILE A CA 1
ATOM 627 C C . ILE A 1 80 ? 7.804 -3.005 -11.318 1.00 96.69 80 ILE A C 1
ATOM 629 O O . ILE A 1 80 ? 8.835 -2.991 -10.647 1.00 96.69 80 ILE A O 1
ATOM 633 N N . THR A 1 81 ? 6.720 -3.694 -10.951 1.00 95.44 81 THR A N 1
ATOM 634 C CA . THR A 1 81 ? 6.676 -4.493 -9.722 1.00 95.44 81 THR A CA 1
ATOM 635 C C . THR A 1 81 ? 7.759 -5.571 -9.711 1.00 95.44 81 THR A C 1
ATOM 637 O O . THR A 1 81 ? 8.511 -5.675 -8.752 1.00 95.44 81 THR A O 1
ATOM 640 N N . SER A 1 82 ? 7.929 -6.316 -10.806 1.00 94.88 82 SER A N 1
ATOM 641 C CA . SER A 1 82 ? 8.965 -7.353 -10.865 1.00 94.88 82 SER A CA 1
ATOM 642 C C . SER A 1 82 ? 10.390 -6.790 -10.765 1.00 94.88 82 SER A C 1
ATOM 644 O O . SER A 1 82 ? 11.248 -7.399 -10.130 1.00 94.88 82 SER A O 1
ATOM 646 N N . LEU A 1 83 ? 10.669 -5.637 -11.384 1.00 95.12 83 LEU A N 1
ATOM 647 C CA . LEU A 1 83 ? 11.990 -5.006 -11.312 1.00 95.12 83 LEU A CA 1
ATOM 648 C C . LEU A 1 83 ? 12.282 -4.432 -9.924 1.00 95.12 83 LEU A C 1
ATOM 650 O O . LEU A 1 83 ? 13.409 -4.535 -9.450 1.00 95.12 83 LEU A O 1
ATOM 654 N N . THR A 1 84 ? 11.281 -3.834 -9.284 1.00 94.75 84 THR A N 1
ATOM 655 C CA . THR A 1 84 ? 11.413 -3.250 -7.942 1.00 94.75 84 THR A CA 1
ATOM 656 C C . THR A 1 84 ? 11.620 -4.331 -6.886 1.00 94.75 84 THR A C 1
ATOM 658 O O . THR A 1 84 ? 12.543 -4.207 -6.095 1.00 94.75 84 THR A O 1
ATOM 661 N N . GLU A 1 85 ? 10.881 -5.441 -6.933 1.00 91.69 85 GLU A N 1
ATOM 662 C CA . GLU A 1 85 ? 11.092 -6.582 -6.024 1.00 91.69 85 GLU A CA 1
ATOM 663 C C . GLU A 1 85 ? 12.468 -7.250 -6.185 1.00 91.69 85 GLU A C 1
ATOM 665 O O . GLU A 1 85 ? 12.964 -7.878 -5.258 1.00 91.69 85 GLU A O 1
ATOM 670 N N . ARG A 1 86 ? 13.100 -7.144 -7.357 1.00 91.88 86 ARG A N 1
ATOM 671 C CA . ARG A 1 86 ? 14.392 -7.799 -7.628 1.00 91.88 86 ARG A CA 1
ATOM 672 C C . ARG A 1 86 ? 15.600 -6.909 -7.392 1.00 91.88 86 ARG A C 1
ATOM 674 O O . ARG A 1 86 ? 16.661 -7.407 -7.042 1.00 91.88 86 ARG A O 1
ATOM 681 N N . PHE A 1 87 ? 15.467 -5.621 -7.682 1.00 93.56 87 PHE A N 1
ATOM 682 C CA . PHE A 1 87 ? 16.605 -4.713 -7.803 1.00 93.56 87 PHE A CA 1
ATOM 683 C C . PHE A 1 87 ? 16.431 -3.423 -6.996 1.00 93.56 87 PHE A C 1
ATOM 685 O O . PHE A 1 87 ? 17.195 -2.486 -7.221 1.00 93.56 87 PHE A O 1
ATOM 692 N N . ALA A 1 88 ? 15.438 -3.320 -6.103 1.00 93.25 88 ALA A N 1
ATOM 693 C CA . ALA A 1 88 ? 15.285 -2.131 -5.268 1.00 93.25 88 ALA A CA 1
ATOM 694 C C . ALA A 1 88 ? 16.589 -1.821 -4.506 1.00 93.25 88 ALA A C 1
ATOM 696 O O . ALA A 1 88 ? 17.112 -2.696 -3.822 1.00 93.25 88 ALA A O 1
ATOM 697 N N . PRO A 1 89 ? 17.118 -0.586 -4.610 1.00 91.88 89 PRO A N 1
ATOM 698 C CA . PRO A 1 89 ? 18.346 -0.197 -3.926 1.00 91.88 89 PRO A CA 1
ATOM 699 C C . PRO A 1 89 ? 18.121 0.159 -2.450 1.00 91.88 89 PRO A C 1
ATOM 701 O O . PRO A 1 89 ? 19.082 0.213 -1.694 1.00 91.88 89 PRO A O 1
ATOM 704 N N . SER A 1 90 ? 16.881 0.471 -2.054 1.00 91.25 90 SER A N 1
ATOM 705 C CA . SER A 1 90 ? 16.494 0.762 -0.671 1.00 91.25 90 SER A CA 1
ATOM 706 C C . SER A 1 90 ? 14.989 0.578 -0.462 1.00 91.25 90 SER A C 1
ATOM 708 O O . SER A 1 90 ? 14.203 0.685 -1.414 1.00 91.25 90 SER A O 1
ATOM 710 N N . ASN A 1 91 ? 14.586 0.368 0.795 1.00 90.62 91 ASN A N 1
ATOM 711 C CA . ASN A 1 91 ? 13.179 0.257 1.194 1.00 90.62 91 ASN A CA 1
ATOM 712 C C . ASN A 1 91 ? 12.406 1.558 0.923 1.00 90.62 91 ASN A C 1
ATOM 714 O O . ASN A 1 91 ? 11.292 1.518 0.408 1.00 90.62 91 ASN A O 1
ATOM 718 N N . GLU A 1 92 ? 13.019 2.720 1.168 1.00 91.25 92 GLU A N 1
ATOM 719 C CA . GLU A 1 92 ? 12.418 4.024 0.856 1.00 91.25 92 GLU A CA 1
ATOM 720 C C . GLU A 1 92 ? 12.109 4.160 -0.643 1.00 91.25 92 GLU A C 1
ATOM 722 O O . GLU A 1 92 ? 11.001 4.539 -1.036 1.00 91.25 92 GLU A O 1
ATOM 727 N N . TRP A 1 93 ? 13.069 3.801 -1.504 1.00 93.94 93 TRP A N 1
ATOM 728 C CA . TRP A 1 93 ? 12.862 3.854 -2.948 1.00 93.94 93 TRP A CA 1
ATOM 729 C C . TRP A 1 93 ? 11.769 2.876 -3.389 1.00 93.94 93 TRP A C 1
ATOM 731 O O . TRP A 1 93 ? 10.945 3.228 -4.235 1.00 93.94 93 TRP A O 1
ATOM 741 N N . PHE A 1 94 ? 11.731 1.680 -2.796 1.00 93.88 94 PHE A N 1
ATOM 742 C CA . PHE A 1 94 ? 10.698 0.683 -3.064 1.00 93.88 94 PHE A CA 1
ATOM 743 C C . PHE A 1 94 ? 9.299 1.208 -2.718 1.00 93.88 94 PHE A C 1
ATOM 745 O O . PHE A 1 94 ? 8.422 1.193 -3.584 1.00 93.88 94 PHE A O 1
ATOM 752 N N . ILE A 1 95 ? 9.103 1.743 -1.505 1.00 93.94 95 ILE A N 1
ATOM 753 C CA . ILE A 1 95 ? 7.821 2.316 -1.060 1.00 93.94 95 ILE A CA 1
ATOM 754 C C . ILE A 1 95 ? 7.393 3.449 -1.996 1.00 93.94 95 ILE A C 1
ATOM 756 O O . ILE A 1 95 ? 6.259 3.460 -2.475 1.00 93.94 95 ILE A O 1
ATOM 760 N N . ARG A 1 96 ? 8.308 4.367 -2.341 1.00 94.81 96 ARG A N 1
ATOM 761 C CA . ARG A 1 96 ? 8.011 5.471 -3.267 1.00 94.81 96 ARG A CA 1
ATOM 762 C C . ARG A 1 96 ? 7.488 4.961 -4.608 1.00 94.81 96 ARG A C 1
ATOM 764 O O . ARG A 1 96 ? 6.467 5.452 -5.091 1.00 94.81 96 ARG A O 1
ATOM 771 N N . ILE A 1 97 ? 8.173 3.992 -5.219 1.00 95.62 97 ILE A N 1
ATOM 772 C CA . ILE A 1 97 ? 7.749 3.454 -6.515 1.00 95.62 97 ILE A CA 1
ATOM 773 C C . ILE A 1 97 ? 6.425 2.701 -6.393 1.00 95.62 97 ILE A C 1
ATOM 775 O O . ILE A 1 97 ? 5.552 2.900 -7.238 1.00 95.62 97 ILE A O 1
ATOM 779 N N . MET A 1 98 ? 6.236 1.882 -5.356 1.00 95.31 98 MET A N 1
ATOM 780 C CA . MET A 1 98 ? 4.978 1.156 -5.161 1.00 95.31 98 MET A CA 1
ATOM 781 C C . MET A 1 98 ? 3.793 2.101 -4.970 1.00 95.31 98 MET A C 1
ATOM 783 O O . MET A 1 98 ? 2.751 1.884 -5.585 1.00 95.31 98 MET A O 1
ATOM 787 N N . ASN A 1 99 ? 3.971 3.209 -4.249 1.00 93.94 99 ASN A N 1
ATOM 788 C CA . ASN A 1 99 ? 2.943 4.242 -4.114 1.00 93.94 99 ASN A CA 1
ATOM 789 C C . ASN A 1 99 ? 2.554 4.830 -5.479 1.00 93.94 99 ASN A C 1
ATOM 791 O O . ASN A 1 99 ? 1.368 4.973 -5.783 1.00 93.94 99 ASN A O 1
ATOM 795 N N . GLU A 1 100 ? 3.532 5.121 -6.344 1.00 93.81 100 GLU A N 1
ATOM 796 C CA . GLU A 1 100 ? 3.254 5.576 -7.711 1.00 93.81 100 GLU A CA 1
ATOM 797 C C . GLU A 1 100 ? 2.534 4.497 -8.537 1.00 93.81 100 GLU A C 1
ATOM 799 O O . GLU A 1 100 ? 1.567 4.798 -9.240 1.00 93.81 100 GLU A O 1
ATOM 804 N N . VAL A 1 101 ? 2.951 3.234 -8.429 1.00 95.00 101 VAL A N 1
ATOM 805 C CA . VAL A 1 101 ? 2.325 2.102 -9.129 1.00 95.00 101 VAL A CA 1
ATOM 806 C C . VAL A 1 101 ? 0.890 1.870 -8.661 1.00 95.00 101 VAL A C 1
ATOM 808 O O . VAL A 1 101 ? 0.033 1.601 -9.497 1.00 95.00 101 VAL A O 1
ATOM 811 N N . PHE A 1 102 ? 0.585 2.008 -7.372 1.00 94.12 102 PHE A N 1
ATOM 812 C CA . PHE A 1 102 ? -0.764 1.807 -6.839 1.00 94.12 102 PHE A CA 1
ATOM 813 C C . PHE A 1 102 ? -1.709 2.929 -7.240 1.00 94.12 102 PHE A C 1
ATOM 815 O O . PHE A 1 102 ? -2.799 2.654 -7.744 1.00 94.12 102 PHE A O 1
ATOM 822 N N . VAL A 1 103 ? -1.268 4.182 -7.110 1.00 92.19 103 VAL A N 1
ATOM 823 C CA . VAL A 1 103 ? -2.063 5.353 -7.504 1.00 92.19 103 VAL A CA 1
ATOM 824 C C . VAL A 1 103 ? -2.347 5.345 -9.006 1.00 92.19 103 VAL A C 1
ATOM 826 O O . VAL A 1 103 ? -3.467 5.631 -9.426 1.00 92.19 103 VAL A O 1
ATOM 829 N N . LEU A 1 104 ? -1.353 5.006 -9.830 1.00 92.12 104 LEU A N 1
ATOM 830 C CA . LEU A 1 104 ? -1.512 5.015 -11.282 1.00 92.12 104 LEU A CA 1
ATOM 831 C C . LEU A 1 104 ? -2.170 3.739 -11.791 1.00 92.12 104 LEU A C 1
ATOM 833 O O . LEU A 1 104 ? -3.085 3.819 -12.602 1.00 92.12 104 LEU A O 1
ATOM 837 N N . GLY A 1 105 ? -1.704 2.572 -11.350 1.00 88.62 105 GLY A N 1
ATOM 838 C CA . GLY A 1 105 ? -2.110 1.247 -11.815 1.00 88.62 105 GLY A CA 1
ATOM 839 C C . GLY A 1 105 ? -3.516 0.845 -11.377 1.00 88.62 105 GLY A C 1
ATOM 840 O O . GLY A 1 105 ? -4.247 0.255 -12.175 1.00 88.62 105 GLY A O 1
ATOM 841 N N . GLY A 1 106 ? -3.917 1.212 -10.157 1.00 89.06 106 GLY A N 1
ATOM 842 C CA . GLY A 1 106 ? -5.233 0.916 -9.593 1.00 89.06 106 GLY A CA 1
ATOM 843 C C . GLY A 1 106 ? -5.627 -0.554 -9.734 1.00 89.06 106 GLY A C 1
ATOM 844 O O . GLY A 1 106 ? -4.894 -1.435 -9.300 1.00 89.06 106 GLY A O 1
ATOM 845 N N . ALA A 1 107 ? -6.755 -0.826 -10.397 1.00 87.75 107 ALA A N 1
ATOM 846 C CA . ALA A 1 107 ? -7.294 -2.179 -10.588 1.00 87.75 107 ALA A CA 1
ATOM 847 C C . ALA A 1 107 ? -6.372 -3.152 -11.357 1.00 87.75 107 ALA A C 1
ATOM 849 O O . ALA A 1 107 ? -6.611 -4.355 -11.350 1.00 87.75 107 ALA A O 1
ATOM 850 N N . MET A 1 108 ? -5.325 -2.657 -12.027 1.00 90.31 108 MET A N 1
ATOM 851 C CA . MET A 1 108 ? -4.338 -3.509 -12.705 1.00 90.31 108 MET A CA 1
ATOM 852 C C . MET A 1 108 ? -3.307 -4.113 -11.745 1.00 90.31 108 MET A C 1
ATOM 854 O O . MET A 1 108 ? -2.566 -5.023 -12.119 1.00 90.31 108 MET A O 1
ATOM 858 N N . VAL A 1 109 ? -3.223 -3.590 -10.523 1.00 91.62 109 VAL A N 1
ATOM 859 C CA . VAL A 1 109 ? -2.304 -4.072 -9.496 1.00 91.62 109 VAL A CA 1
ATOM 860 C C . VAL A 1 109 ? -2.876 -5.344 -8.883 1.00 91.62 109 VAL A C 1
ATOM 862 O O . VAL A 1 109 ? -4.020 -5.378 -8.437 1.00 91.62 109 VAL A O 1
ATOM 865 N N . ARG A 1 110 ? -2.071 -6.410 -8.845 1.00 89.25 110 ARG A N 1
ATOM 866 C CA . ARG A 1 110 ? -2.481 -7.662 -8.201 1.00 89.25 110 ARG A CA 1
ATOM 867 C C . ARG A 1 110 ? -2.483 -7.483 -6.675 1.00 89.25 110 ARG A C 1
ATOM 869 O O . ARG A 1 110 ? -1.511 -6.929 -6.162 1.00 89.25 110 ARG A O 1
ATOM 876 N N . PRO A 1 111 ? -3.468 -8.032 -5.940 1.00 88.50 111 PRO A N 1
ATOM 877 C CA . PRO A 1 111 ? -3.529 -7.916 -4.477 1.00 88.50 111 PRO A CA 1
ATOM 878 C C . PRO A 1 111 ? -2.252 -8.372 -3.753 1.00 88.50 111 PRO A C 1
ATOM 880 O O . PRO A 1 111 ? -1.842 -7.763 -2.770 1.00 88.50 111 PRO A O 1
ATOM 883 N N . GLN A 1 112 ? -1.562 -9.387 -4.288 1.00 90.50 112 GLN A N 1
ATOM 884 C CA . GLN A 1 112 ? -0.293 -9.877 -3.739 1.00 90.50 112 GLN A CA 1
ATOM 885 C C . GLN A 1 112 ? 0.786 -8.787 -3.641 1.00 90.50 112 GLN A C 1
ATOM 887 O O . GLN A 1 112 ? 1.585 -8.806 -2.714 1.00 90.50 112 GLN A O 1
ATOM 892 N N . VAL A 1 113 ? 0.807 -7.827 -4.570 1.00 92.19 113 VAL A N 1
ATOM 893 C CA . VAL A 1 113 ? 1.812 -6.752 -4.576 1.00 92.19 113 VAL A CA 1
ATOM 894 C C . VAL A 1 113 ? 1.601 -5.813 -3.393 1.00 92.19 113 VAL A C 1
ATOM 896 O O . VAL A 1 113 ? 2.562 -5.421 -2.736 1.00 92.19 113 VAL A O 1
ATOM 899 N N . ALA A 1 114 ? 0.341 -5.491 -3.088 1.00 92.38 114 ALA A N 1
ATOM 900 C CA . ALA A 1 114 ? -0.002 -4.726 -1.897 1.00 92.38 114 ALA A CA 1
ATOM 901 C C . ALA A 1 114 ? 0.397 -5.492 -0.634 1.00 92.38 114 ALA A C 1
ATOM 903 O O . ALA A 1 114 ? 1.063 -4.931 0.228 1.00 92.38 114 ALA A O 1
ATOM 904 N N . HIS A 1 115 ? 0.090 -6.790 -0.566 1.00 91.38 115 HIS A N 1
ATOM 905 C CA . HIS A 1 115 ? 0.493 -7.627 0.563 1.00 91.38 115 HIS A CA 1
ATOM 906 C C . HIS A 1 115 ? 2.018 -7.672 0.758 1.00 91.38 115 HIS A C 1
ATOM 908 O O . HIS A 1 115 ? 2.482 -7.548 1.885 1.00 91.38 115 HIS A O 1
ATOM 914 N N . ASN A 1 116 ? 2.800 -7.776 -0.321 1.00 90.75 116 ASN A N 1
ATOM 915 C CA . ASN A 1 116 ? 4.263 -7.749 -0.250 1.00 90.75 116 ASN A CA 1
ATOM 916 C C . ASN A 1 116 ? 4.785 -6.422 0.325 1.00 90.75 116 ASN A C 1
ATOM 918 O O . ASN A 1 116 ? 5.704 -6.441 1.141 1.00 90.75 116 ASN A O 1
ATOM 922 N N . LEU A 1 117 ? 4.188 -5.285 -0.061 1.00 93.31 117 LEU A N 1
ATOM 923 C CA . LEU A 1 117 ? 4.526 -3.979 0.511 1.00 93.31 117 LEU A CA 1
ATOM 924 C C . LEU A 1 117 ? 4.179 -3.909 2.002 1.00 93.31 117 LEU A C 1
ATOM 926 O O . LEU A 1 117 ? 5.008 -3.465 2.790 1.00 93.31 117 LEU A O 1
ATOM 930 N N . LEU A 1 118 ? 2.977 -4.352 2.388 1.00 93.06 118 LEU A N 1
ATOM 931 C CA . LEU A 1 118 ? 2.563 -4.354 3.794 1.00 93.06 118 LEU A CA 1
ATOM 932 C C . LEU A 1 118 ? 3.491 -5.223 4.638 1.00 93.06 118 LEU A C 1
ATOM 934 O O . LEU A 1 118 ? 3.940 -4.791 5.691 1.00 93.06 118 LEU A O 1
ATOM 938 N N . ARG A 1 119 ? 3.835 -6.411 4.135 1.00 89.75 119 ARG A N 1
ATOM 939 C CA . ARG A 1 119 ? 4.769 -7.326 4.787 1.00 89.75 119 ARG A CA 1
ATOM 940 C C . ARG A 1 119 ? 6.153 -6.705 4.964 1.00 89.75 119 ARG A C 1
ATOM 942 O O . ARG A 1 119 ? 6.718 -6.836 6.036 1.00 89.75 119 ARG A O 1
ATOM 949 N N . LEU A 1 120 ? 6.667 -5.995 3.957 1.00 89.88 120 LEU A N 1
ATOM 950 C CA . LEU A 1 120 ? 7.955 -5.298 4.054 1.00 89.88 120 LEU A CA 1
ATOM 951 C C . LEU A 1 120 ? 7.950 -4.228 5.154 1.00 89.88 120 LEU A C 1
ATOM 953 O O . LEU A 1 120 ? 8.922 -4.108 5.888 1.00 89.88 120 LEU A O 1
ATOM 957 N N . ILE A 1 121 ? 6.865 -3.458 5.272 1.00 91.00 121 ILE A N 1
ATOM 958 C CA . ILE A 1 121 ? 6.728 -2.430 6.319 1.00 91.00 121 ILE A CA 1
ATOM 959 C C . ILE A 1 121 ? 6.548 -3.078 7.706 1.00 91.00 121 ILE A C 1
ATOM 961 O O . ILE A 1 121 ? 7.025 -2.532 8.703 1.00 91.00 121 ILE A O 1
ATOM 965 N N . ALA A 1 122 ? 5.876 -4.234 7.758 1.00 89.06 122 ALA A N 1
ATOM 966 C CA . ALA A 1 122 ? 5.623 -4.985 8.982 1.00 89.06 122 ALA A CA 1
ATOM 967 C C . ALA A 1 122 ? 6.885 -5.637 9.546 1.00 89.06 122 ALA A C 1
ATOM 969 O O . ALA A 1 122 ? 7.313 -5.286 10.642 1.00 89.06 122 ALA A O 1
ATOM 970 N N . GLU A 1 123 ? 7.481 -6.547 8.771 1.00 86.62 123 GLU A N 1
ATOM 971 C CA . GLU A 1 123 ? 8.607 -7.387 9.189 1.00 86.62 123 GLU A CA 1
ATOM 972 C C . GLU A 1 123 ? 9.853 -6.560 9.510 1.00 86.62 123 GLU A C 1
ATOM 974 O O . GLU A 1 123 ? 10.629 -6.966 10.369 1.00 86.62 123 GLU A O 1
ATOM 979 N N . GLY A 1 124 ? 10.025 -5.410 8.848 1.00 81.56 124 GLY A N 1
ATOM 980 C CA . GLY A 1 124 ? 11.158 -4.529 9.093 1.00 81.56 124 GLY A CA 1
ATOM 981 C C . GLY A 1 124 ? 12.501 -5.198 8.794 1.00 81.56 124 GLY A C 1
ATOM 982 O O . GLY A 1 124 ? 12.627 -6.056 7.915 1.00 81.56 124 GLY A O 1
ATOM 983 N N . THR A 1 125 ? 13.527 -4.764 9.503 1.00 82.69 125 THR A N 1
ATOM 984 C CA . THR A 1 125 ? 14.901 -5.243 9.438 1.00 82.69 125 THR A CA 1
ATOM 985 C C . THR A 1 125 ? 15.354 -5.664 10.837 1.00 82.69 125 THR A C 1
ATOM 987 O O . THR A 1 125 ? 14.594 -5.627 11.796 1.00 82.69 125 THR A O 1
ATOM 990 N N . ASP A 1 126 ? 16.606 -6.097 10.984 1.00 81.06 126 ASP A N 1
ATOM 991 C CA . ASP A 1 126 ? 17.147 -6.406 12.314 1.00 81.06 126 ASP A CA 1
ATOM 992 C C . ASP A 1 126 ? 17.475 -5.111 13.126 1.00 81.06 126 ASP A C 1
ATOM 994 O O . ASP A 1 126 ? 18.050 -5.206 14.211 1.00 81.06 126 ASP A O 1
ATOM 998 N N . ASP A 1 127 ? 17.145 -3.912 12.612 1.00 85.81 127 ASP A N 1
ATOM 999 C CA . ASP A 1 127 ? 17.414 -2.595 13.216 1.00 85.81 127 ASP A CA 1
ATOM 1000 C C . ASP A 1 127 ? 16.116 -1.789 13.453 1.00 85.81 127 ASP A C 1
ATOM 1002 O O . ASP A 1 127 ? 15.524 -1.216 12.534 1.00 85.81 127 ASP A O 1
ATOM 1006 N N . GLU A 1 128 ? 15.696 -1.708 14.720 1.00 84.62 128 GLU A N 1
ATOM 1007 C CA . GLU A 1 128 ? 14.459 -1.030 15.136 1.00 84.62 128 GLU A CA 1
ATOM 1008 C C . GLU A 1 128 ? 14.452 0.486 14.859 1.00 84.62 128 GLU A C 1
ATOM 1010 O O . GLU A 1 128 ? 13.380 1.066 14.657 1.00 84.62 128 GLU A O 1
ATOM 1015 N N . GLU A 1 129 ? 15.610 1.159 14.866 1.00 86.69 129 GLU A N 1
ATOM 1016 C CA . GLU A 1 129 ? 15.669 2.603 14.596 1.00 86.69 129 GLU A CA 1
ATOM 1017 C C . GLU A 1 129 ? 15.371 2.867 13.118 1.00 86.69 129 GLU A C 1
ATOM 1019 O O . GLU A 1 129 ? 14.516 3.694 12.791 1.00 86.69 129 GLU A O 1
ATOM 1024 N N . VAL A 1 130 ? 16.006 2.095 12.233 1.00 87.19 130 VAL A N 1
ATOM 1025 C CA . VAL A 1 130 ? 15.788 2.166 10.781 1.00 87.19 130 VAL A CA 1
ATOM 1026 C C . VAL A 1 130 ? 14.339 1.828 10.426 1.00 87.19 130 VAL A C 1
ATOM 1028 O O . VAL A 1 130 ? 13.733 2.489 9.578 1.00 87.19 130 VAL A O 1
ATOM 1031 N N . ASP A 1 131 ? 13.754 0.836 11.092 1.00 88.31 131 ASP A N 1
ATOM 1032 C CA . ASP A 1 131 ? 12.369 0.437 10.853 1.00 88.31 131 ASP A CA 1
ATOM 1033 C C . ASP A 1 131 ? 11.370 1.507 11.289 1.00 88.31 131 ASP A C 1
ATOM 1035 O O . ASP A 1 131 ? 10.404 1.788 10.573 1.00 88.31 131 ASP A O 1
ATOM 1039 N N . ASN A 1 132 ? 11.608 2.148 12.435 1.00 89.00 132 ASN A N 1
ATOM 1040 C CA . ASN A 1 132 ? 10.777 3.256 12.893 1.00 89.00 132 ASN A CA 1
ATOM 1041 C C . ASN A 1 132 ? 10.867 4.459 11.949 1.00 89.00 132 ASN A C 1
ATOM 1043 O O . ASN A 1 132 ? 9.830 5.029 11.607 1.00 89.00 132 ASN A O 1
ATOM 1047 N N . GLU A 1 133 ? 12.060 4.809 11.462 1.00 91.38 133 GLU A N 1
ATOM 1048 C CA . GLU A 1 133 ? 12.229 5.862 10.452 1.00 91.38 133 GLU A CA 1
ATOM 1049 C C . GLU A 1 133 ? 11.491 5.523 9.146 1.00 91.38 133 GLU A C 1
ATOM 1051 O O . GLU A 1 133 ? 10.793 6.369 8.575 1.00 91.38 133 GLU A O 1
ATOM 1056 N N . LEU A 1 134 ? 11.577 4.268 8.690 1.00 92.12 134 LEU A N 1
ATOM 1057 C CA . LEU A 1 134 ? 10.886 3.795 7.491 1.00 92.12 134 LEU A CA 1
ATOM 1058 C C . LEU A 1 134 ? 9.361 3.867 7.647 1.00 92.12 134 LEU A C 1
ATOM 1060 O O . LEU A 1 134 ? 8.669 4.358 6.749 1.00 92.12 134 LEU A O 1
ATOM 1064 N N . ARG A 1 135 ? 8.829 3.392 8.779 1.00 93.38 135 ARG A N 1
ATOM 1065 C CA . ARG A 1 135 ? 7.394 3.428 9.102 1.00 93.38 135 ARG A CA 1
ATOM 1066 C C . ARG A 1 135 ? 6.900 4.865 9.232 1.00 93.38 135 ARG A C 1
ATOM 1068 O O . ARG A 1 135 ? 5.849 5.186 8.677 1.00 93.38 135 ARG A O 1
ATOM 1075 N N . GLN A 1 136 ? 7.674 5.745 9.870 1.00 94.00 136 GLN A N 1
ATOM 1076 C CA . GLN A 1 136 ? 7.361 7.170 9.951 1.00 94.00 136 GLN A CA 1
ATOM 1077 C C . GLN A 1 136 ? 7.252 7.790 8.552 1.00 94.00 136 GLN A C 1
ATOM 1079 O O . GLN A 1 136 ? 6.233 8.405 8.229 1.00 94.00 136 GLN A O 1
ATOM 1084 N N . MET A 1 137 ? 8.257 7.573 7.699 1.00 94.56 137 MET A N 1
ATOM 1085 C CA . MET A 1 137 ? 8.265 8.064 6.318 1.00 94.56 137 MET A CA 1
ATOM 1086 C C . MET A 1 137 ? 7.067 7.531 5.523 1.00 94.56 137 MET A C 1
ATOM 1088 O O . MET A 1 137 ? 6.413 8.287 4.799 1.00 94.56 137 MET A O 1
ATOM 1092 N N . ALA A 1 138 ? 6.734 6.247 5.683 1.00 95.00 138 ALA A N 1
ATOM 1093 C CA . ALA A 1 138 ? 5.586 5.640 5.022 1.00 95.00 138 ALA A CA 1
ATOM 1094 C C . ALA A 1 138 ? 4.275 6.321 5.447 1.00 95.00 138 ALA A C 1
ATOM 1096 O O . ALA A 1 138 ? 3.495 6.736 4.588 1.00 95.00 138 ALA A O 1
ATOM 1097 N N . VAL A 1 139 ? 4.053 6.500 6.754 1.00 94.75 139 VAL A N 1
ATOM 1098 C CA . VAL A 1 139 ? 2.862 7.178 7.286 1.00 94.75 139 VAL A CA 1
ATOM 1099 C C . VAL A 1 139 ? 2.770 8.617 6.769 1.00 94.75 139 VAL A C 1
ATOM 1101 O O . VAL A 1 139 ? 1.714 9.015 6.278 1.00 94.75 139 VAL A O 1
ATOM 1104 N N . GLU A 1 140 ? 3.857 9.391 6.817 1.00 93.88 140 GLU A N 1
ATOM 1105 C CA . GLU A 1 140 ? 3.886 10.764 6.291 1.00 93.88 140 GLU A CA 1
ATOM 1106 C C . GLU A 1 140 ? 3.540 10.803 4.794 1.00 93.88 140 GLU A C 1
ATOM 1108 O O . GLU A 1 140 ? 2.680 11.581 4.372 1.00 93.88 140 GLU A O 1
ATOM 1113 N N . SER A 1 141 ? 4.122 9.896 4.003 1.00 93.69 141 SER A N 1
ATOM 1114 C CA . SER A 1 141 ? 3.834 9.760 2.571 1.00 93.69 141 SER A CA 1
ATOM 1115 C C . SER A 1 141 ? 2.354 9.468 2.303 1.00 93.69 141 SER A C 1
ATOM 1117 O O . SER A 1 141 ? 1.745 10.062 1.409 1.00 93.69 141 SER A O 1
ATOM 1119 N N . TYR A 1 142 ? 1.742 8.581 3.088 1.00 94.62 142 TYR A N 1
ATOM 1120 C CA . TYR A 1 142 ? 0.334 8.224 2.928 1.00 94.62 142 TYR A CA 1
ATOM 1121 C C . TYR A 1 142 ? -0.615 9.353 3.319 1.00 94.62 142 TYR A C 1
ATOM 1123 O O . TYR A 1 142 ? -1.601 9.585 2.615 1.00 94.62 142 TYR A O 1
ATOM 1131 N N . LEU A 1 143 ? -0.298 10.109 4.368 1.00 92.69 143 LEU A N 1
ATOM 1132 C CA . LEU A 1 143 ? -1.057 11.302 4.737 1.00 92.69 143 LEU A CA 1
ATOM 1133 C C . LEU A 1 143 ? -0.978 12.380 3.650 1.00 92.69 143 LEU A C 1
ATOM 1135 O O . LEU A 1 143 ? -1.996 12.970 3.288 1.00 92.69 143 LEU A O 1
ATOM 1139 N N . ASP A 1 144 ? 0.195 12.583 3.051 1.00 92.25 144 ASP A N 1
ATOM 1140 C CA . ASP A 1 144 ? 0.354 13.482 1.906 1.00 92.25 144 ASP A CA 1
ATOM 1141 C C . ASP A 1 144 ? -0.480 13.043 0.697 1.00 92.25 144 ASP A C 1
ATOM 1143 O O . ASP A 1 144 ? -1.004 13.880 -0.043 1.00 92.25 144 ASP A O 1
ATOM 1147 N N . ILE A 1 145 ? -0.606 11.734 0.467 1.00 91.00 145 ILE A N 1
ATOM 1148 C CA . ILE A 1 145 ? -1.440 11.189 -0.609 1.00 91.00 145 ILE A CA 1
ATOM 1149 C C . ILE A 1 145 ? -2.929 11.417 -0.317 1.00 91.00 145 ILE A C 1
ATOM 1151 O O . ILE A 1 145 ? -3.653 11.837 -1.222 1.00 91.00 145 ILE A O 1
ATOM 1155 N N . LEU A 1 146 ? -3.379 11.219 0.927 1.00 89.25 146 LEU A N 1
ATOM 1156 C CA . LEU A 1 146 ? -4.757 11.511 1.339 1.00 89.25 146 LEU A CA 1
ATOM 1157 C C . LEU A 1 146 ? -5.104 12.997 1.159 1.00 89.25 146 LEU A C 1
ATOM 1159 O O . LEU A 1 146 ? -6.135 13.325 0.560 1.00 89.25 146 LEU A O 1
ATOM 1163 N N . ASN A 1 147 ? -4.204 13.886 1.590 1.00 87.19 147 ASN A N 1
ATOM 1164 C CA . ASN A 1 147 ? -4.374 15.342 1.533 1.00 87.19 147 ASN A CA 1
ATOM 1165 C C . ASN A 1 147 ? -4.441 15.898 0.104 1.00 87.19 147 ASN A C 1
ATOM 1167 O O . ASN A 1 147 ? -5.062 16.933 -0.135 1.00 87.19 147 ASN A O 1
ATOM 1171 N N . LYS A 1 148 ? -3.837 15.215 -0.876 1.00 84.50 148 LYS A N 1
ATOM 1172 C CA . LYS A 1 148 ? -3.910 15.615 -2.293 1.00 84.50 148 LYS A CA 1
ATOM 1173 C C . LYS A 1 148 ? -5.311 15.450 -2.896 1.00 84.50 148 LYS A C 1
ATOM 1175 O O . LYS A 1 148 ? -5.542 15.948 -3.996 1.00 84.50 148 LYS A O 1
ATOM 1180 N N . GLY A 1 149 ? -6.241 14.779 -2.206 1.00 66.44 149 GLY A N 1
ATOM 1181 C CA . GLY A 1 149 ? -7.656 14.728 -2.588 1.00 66.44 149 GLY A CA 1
ATOM 1182 C C . GLY A 1 149 ? -7.940 14.012 -3.913 1.00 66.44 149 GLY A C 1
ATOM 1183 O O . GLY A 1 149 ? -8.992 14.222 -4.513 1.00 66.44 149 GLY A O 1
ATOM 1184 N N . SER A 1 150 ? -7.014 13.183 -4.403 1.00 68.56 150 SER A N 1
ATOM 1185 C CA . SER A 1 150 ? -7.199 12.420 -5.637 1.00 68.56 150 SER A CA 1
ATOM 1186 C C . SER A 1 150 ? -8.193 11.267 -5.449 1.00 68.56 150 SER A C 1
ATOM 1188 O O . SER A 1 150 ? -8.410 10.775 -4.339 1.00 68.56 150 SER A O 1
ATOM 1190 N N . ASN A 1 151 ? -8.807 10.827 -6.552 1.00 79.44 151 ASN A N 1
ATOM 1191 C CA . ASN A 1 151 ? -9.592 9.596 -6.577 1.00 79.44 151 ASN A CA 1
ATOM 1192 C C . ASN A 1 151 ? -8.628 8.406 -6.451 1.00 79.44 151 ASN A C 1
ATOM 1194 O O . ASN A 1 151 ? -7.969 8.036 -7.426 1.00 79.44 151 ASN A O 1
ATOM 1198 N N . LEU A 1 152 ? -8.472 7.893 -5.231 1.00 88.56 152 LEU A N 1
ATOM 1199 C CA . LEU A 1 152 ? -7.541 6.815 -4.921 1.00 88.56 152 LEU A CA 1
ATOM 1200 C C . LEU A 1 152 ? -8.168 5.463 -5.280 1.00 88.56 152 LEU A C 1
ATOM 1202 O O . LEU A 1 152 ? -9.327 5.232 -4.945 1.00 88.56 152 LEU A O 1
ATOM 1206 N N . PRO A 1 153 ? -7.426 4.557 -5.935 1.00 90.81 153 PRO A N 1
ATOM 1207 C CA . PRO A 1 153 ? -7.890 3.189 -6.134 1.00 90.81 153 PRO A CA 1
ATOM 1208 C C . PRO A 1 153 ? -8.031 2.426 -4.811 1.00 90.81 153 PRO A C 1
ATOM 1210 O O . PRO A 1 153 ? -7.258 2.664 -3.881 1.00 90.81 153 PRO A O 1
ATOM 1213 N N . ASP A 1 154 ? -8.939 1.447 -4.768 1.00 90.94 154 ASP A N 1
ATOM 1214 C CA . ASP A 1 154 ? -9.224 0.620 -3.582 1.00 90.94 154 ASP A CA 1
ATOM 1215 C C . ASP A 1 154 ? -7.961 0.016 -2.957 1.00 90.94 154 ASP A C 1
ATOM 1217 O O . ASP A 1 154 ? -7.723 0.176 -1.764 1.00 90.94 154 ASP A O 1
ATOM 1221 N N . VAL A 1 155 ? -7.080 -0.572 -3.774 1.00 92.06 155 VAL A N 1
ATOM 1222 C CA . VAL A 1 155 ? -5.804 -1.157 -3.318 1.00 92.06 155 VAL A CA 1
ATOM 1223 C C . VAL A 1 155 ? -4.948 -0.139 -2.555 1.00 92.06 155 VAL A C 1
ATOM 1225 O O . VAL A 1 155 ? -4.365 -0.462 -1.524 1.00 92.06 155 VAL A O 1
ATOM 1228 N N . MET A 1 156 ? -4.892 1.109 -3.030 1.00 93.31 156 MET A N 1
ATOM 1229 C CA . MET A 1 156 ? -4.137 2.163 -2.355 1.00 93.31 156 MET A CA 1
ATOM 1230 C C . MET A 1 156 ? -4.813 2.570 -1.043 1.00 93.31 156 MET A C 1
ATOM 1232 O O . MET A 1 156 ? -4.138 2.754 -0.037 1.00 93.31 156 MET A O 1
ATOM 1236 N N . MET A 1 157 ? -6.144 2.686 -1.035 1.00 92.69 157 MET A N 1
ATOM 1237 C CA . MET A 1 157 ? -6.902 3.010 0.177 1.00 92.69 157 MET A CA 1
ATOM 1238 C C . MET A 1 157 ? -6.738 1.936 1.259 1.00 92.69 157 MET A C 1
ATOM 1240 O O . MET A 1 157 ? -6.569 2.278 2.425 1.00 92.69 157 MET A O 1
ATOM 1244 N N . GLN A 1 158 ? -6.727 0.655 0.880 1.00 94.00 158 GLN A N 1
ATOM 1245 C CA . GLN A 1 158 ? -6.477 -0.467 1.790 1.00 94.00 158 GLN A CA 1
ATOM 1246 C C . GLN A 1 158 ? -5.073 -0.400 2.403 1.00 94.00 158 GLN A C 1
ATOM 1248 O O . GLN A 1 158 ? -4.932 -0.514 3.620 1.00 94.00 158 GLN A O 1
ATOM 1253 N N . VAL A 1 159 ? -4.046 -0.157 1.578 1.00 95.19 159 VAL A N 1
ATOM 1254 C CA . VAL A 1 159 ? -2.655 -0.006 2.036 1.00 95.19 159 VAL A CA 1
ATOM 1255 C C . VAL A 1 159 ? -2.520 1.167 3.003 1.00 95.19 159 VAL A C 1
ATOM 1257 O O . VAL A 1 159 ? -1.963 1.006 4.086 1.00 95.19 159 VAL A O 1
ATOM 1260 N N . ILE A 1 160 ? -3.079 2.326 2.644 1.00 94.75 160 ILE A N 1
ATOM 1261 C CA . ILE A 1 160 ? -3.074 3.521 3.493 1.00 94.75 160 ILE A CA 1
ATOM 1262 C C . ILE A 1 160 ? -3.769 3.234 4.826 1.00 94.75 160 ILE A C 1
ATOM 1264 O O . ILE A 1 160 ? -3.204 3.519 5.879 1.00 94.75 160 ILE A O 1
ATOM 1268 N N . ALA A 1 161 ? -4.976 2.661 4.792 1.00 95.06 161 ALA A N 1
ATOM 1269 C CA . ALA A 1 161 ? -5.744 2.360 5.995 1.00 95.06 161 ALA A CA 1
ATOM 1270 C C . ALA A 1 161 ? -4.974 1.422 6.931 1.00 95.06 161 ALA A C 1
ATOM 1272 O O . ALA A 1 161 ? -4.924 1.665 8.133 1.00 95.06 161 ALA A O 1
ATOM 1273 N N . TRP A 1 162 ? -4.335 0.384 6.389 1.00 94.94 162 TRP A N 1
ATOM 1274 C CA . TRP A 1 162 ? -3.542 -0.533 7.198 1.00 94.94 162 TRP A CA 1
ATOM 1275 C C . TRP A 1 162 ? -2.316 0.147 7.809 1.00 94.94 162 TRP A C 1
ATOM 1277 O O . TRP A 1 162 ? -2.173 0.129 9.027 1.00 94.94 162 TRP A O 1
ATOM 1287 N N . VAL A 1 163 ? -1.474 0.802 6.999 1.00 94.69 163 VAL A N 1
ATOM 1288 C CA . VAL A 1 163 ? -0.222 1.403 7.495 1.00 94.69 163 VAL A CA 1
ATOM 1289 C C . VAL A 1 163 ? -0.499 2.505 8.512 1.00 94.69 163 VAL A C 1
ATOM 1291 O O . VAL A 1 163 ? 0.169 2.572 9.539 1.00 94.69 163 VAL A O 1
ATOM 1294 N N . ILE A 1 164 ? -1.504 3.348 8.265 1.00 94.12 164 ILE A N 1
ATOM 1295 C CA . ILE A 1 164 ? -1.912 4.371 9.230 1.00 94.12 164 ILE A CA 1
ATOM 1296 C C . ILE A 1 164 ? -2.472 3.716 10.499 1.00 94.12 164 ILE A C 1
ATOM 1298 O O . ILE A 1 164 ? -2.114 4.126 11.598 1.00 94.12 164 ILE A O 1
ATOM 1302 N N . GLY A 1 165 ? -3.335 2.707 10.366 1.00 92.69 165 GLY A N 1
ATOM 1303 C CA . GLY A 1 165 ? -3.942 2.028 11.511 1.00 92.69 165 GLY A CA 1
ATOM 1304 C C . GLY A 1 165 ? -2.933 1.324 12.422 1.00 92.69 165 GLY A C 1
ATOM 1305 O O . GLY A 1 165 ? -3.173 1.249 13.623 1.00 92.69 165 GLY A O 1
ATOM 1306 N N . GLU A 1 166 ? -1.827 0.825 11.867 1.00 90.25 166 GLU A N 1
ATOM 1307 C CA . GLU A 1 166 ? -0.742 0.215 12.643 1.00 90.25 166 GLU A CA 1
ATOM 1308 C C . GLU A 1 166 ? 0.223 1.260 13.200 1.00 90.25 166 GLU A C 1
ATOM 1310 O O . GLU A 1 166 ? 0.455 1.283 14.403 1.00 90.25 166 GLU A O 1
ATOM 1315 N N . TYR A 1 167 ? 0.759 2.144 12.350 1.00 92.31 167 TYR A N 1
ATOM 1316 C CA . TYR A 1 167 ? 1.976 2.907 12.654 1.00 92.31 167 TYR A CA 1
ATOM 1317 C C . TYR A 1 167 ? 1.767 4.410 12.857 1.00 92.31 167 TYR A C 1
ATOM 1319 O O . TYR A 1 167 ? 2.741 5.144 13.022 1.00 92.31 167 TYR A O 1
ATOM 1327 N N . ALA A 1 168 ? 0.531 4.923 12.885 1.00 91.56 168 ALA A N 1
ATOM 1328 C CA . ALA A 1 168 ? 0.315 6.356 13.127 1.00 91.56 168 ALA A CA 1
ATOM 1329 C C . ALA A 1 168 ? 0.869 6.840 14.480 1.00 91.56 168 ALA A C 1
ATOM 1331 O O . ALA A 1 168 ? 1.239 8.011 14.592 1.00 91.56 168 ALA A O 1
ATOM 1332 N N . TYR A 1 169 ? 0.972 5.959 15.484 1.00 87.75 169 TYR A N 1
ATOM 1333 C CA . TYR A 1 169 ? 1.568 6.283 16.785 1.00 87.75 169 TYR A CA 1
ATOM 1334 C C . TYR A 1 169 ? 3.035 6.733 16.675 1.00 87.75 169 TYR A C 1
ATOM 1336 O O . TYR A 1 169 ? 3.477 7.545 17.490 1.00 87.75 169 TYR A O 1
ATOM 1344 N N . VAL A 1 170 ? 3.769 6.268 15.654 1.00 89.31 170 VAL A N 1
ATOM 1345 C CA . VAL A 1 170 ? 5.190 6.592 15.430 1.00 89.31 170 VAL A CA 1
ATOM 1346 C C . VAL A 1 170 ? 5.396 8.099 15.237 1.00 89.31 170 VAL A C 1
ATOM 1348 O O . VAL A 1 170 ? 6.436 8.639 15.600 1.00 89.31 170 VAL A O 1
ATOM 1351 N N . LEU A 1 171 ? 4.379 8.823 14.755 1.00 87.56 171 LEU A N 1
ATOM 1352 C CA . LEU A 1 171 ? 4.445 10.277 14.579 1.00 87.56 171 LEU A CA 1
ATOM 1353 C C . LEU A 1 171 ? 4.508 11.065 15.898 1.00 87.56 171 LEU A C 1
ATOM 1355 O O . LEU A 1 171 ? 4.779 12.266 15.867 1.00 87.56 171 LEU A O 1
ATOM 1359 N N . GLY A 1 172 ? 4.185 10.446 17.041 1.00 84.44 172 GLY A N 1
ATOM 1360 C CA . GLY A 1 172 ? 4.236 11.091 18.359 1.00 84.44 172 GLY A CA 1
ATOM 1361 C C . GLY A 1 172 ? 3.343 12.333 18.505 1.00 84.44 172 GLY A C 1
ATOM 1362 O O . GLY A 1 172 ? 3.589 13.174 19.372 1.00 84.44 172 GLY A O 1
ATOM 1363 N N . ARG A 1 173 ? 2.326 12.483 17.647 1.00 86.00 173 ARG A N 1
ATOM 1364 C CA . ARG A 1 173 ? 1.409 13.632 17.601 1.00 86.00 173 ARG A CA 1
ATOM 1365 C C . ARG A 1 173 ? -0.036 13.201 17.823 1.00 86.00 173 ARG A C 1
ATOM 1367 O O . ARG A 1 173 ? -0.332 12.013 17.883 1.00 86.00 173 ARG A O 1
ATOM 1374 N N . ASP A 1 174 ? -0.932 14.179 17.918 1.00 86.00 174 ASP A N 1
ATOM 1375 C CA . ASP A 1 174 ? -2.364 13.915 18.041 1.00 86.00 174 ASP A CA 1
ATOM 1376 C C . ASP A 1 174 ? -2.879 13.072 16.859 1.00 86.00 174 ASP A C 1
ATOM 1378 O O . ASP A 1 174 ? -2.626 13.389 15.691 1.00 86.00 174 ASP A O 1
ATOM 1382 N N . LEU A 1 175 ? -3.584 11.987 17.184 1.00 88.31 175 LEU A N 1
ATOM 1383 C CA . LEU A 1 175 ? -4.166 11.057 16.218 1.00 88.31 175 LEU A CA 1
ATOM 1384 C C . LEU A 1 175 ? -5.519 11.554 15.697 1.00 88.31 175 LEU A C 1
ATOM 1386 O O . LEU A 1 175 ? -5.977 11.061 14.667 1.00 88.31 175 LEU A O 1
ATOM 1390 N N . GLN A 1 176 ? -6.142 12.543 16.352 1.00 88.94 176 GLN A N 1
ATOM 1391 C CA . GLN A 1 176 ? -7.452 13.059 15.950 1.00 88.94 176 GLN A CA 1
ATOM 13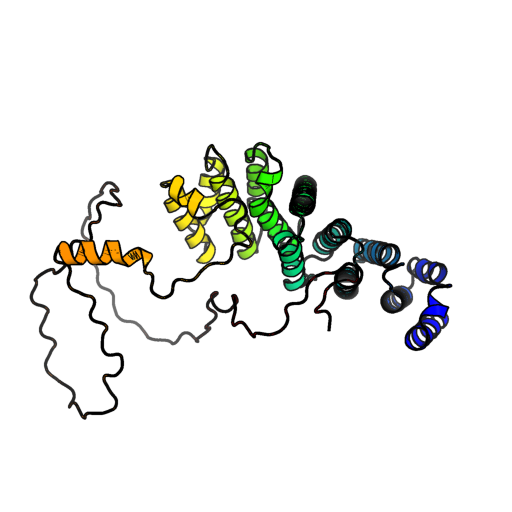92 C C . GLN A 1 176 ? -7.496 13.526 14.482 1.00 88.94 176 GLN A C 1
ATOM 1394 O O . GLN A 1 176 ? -8.313 12.990 13.737 1.00 88.94 176 GLN A O 1
ATOM 1399 N N . PRO A 1 177 ? -6.567 14.369 13.983 1.00 90.00 177 PRO A N 1
ATOM 1400 C CA . PRO A 1 177 ? -6.598 14.813 12.583 1.00 90.00 177 PRO A CA 1
ATOM 1401 C C . PRO A 1 177 ? -6.416 13.670 11.569 1.00 90.00 177 PRO A C 1
ATOM 1403 O O . PRO A 1 177 ? -6.848 13.759 10.418 1.00 90.00 177 PRO A O 1
ATOM 1406 N N . ILE A 1 178 ? -5.739 12.593 11.981 1.00 91.38 178 ILE A N 1
ATOM 1407 C CA . ILE A 1 178 ? -5.531 11.399 11.156 1.00 91.38 178 ILE A CA 1
ATOM 1408 C C . ILE A 1 178 ? -6.831 10.597 11.073 1.00 91.38 178 ILE A C 1
ATOM 1410 O O . ILE A 1 178 ? -7.212 10.164 9.986 1.00 91.38 178 ILE A O 1
ATOM 1414 N N . MET A 1 179 ? -7.530 10.435 12.200 1.00 91.12 179 MET A N 1
ATOM 1415 C CA . MET A 1 179 ? -8.853 9.812 12.226 1.00 91.12 179 MET A CA 1
ATOM 1416 C C . MET A 1 179 ? -9.848 10.603 11.374 1.00 91.12 179 MET A C 1
ATOM 1418 O O . MET A 1 179 ? -10.530 9.996 10.553 1.00 91.12 179 MET A O 1
ATOM 1422 N N . ASP A 1 180 ? -9.859 11.933 11.475 1.00 90.44 180 ASP A N 1
ATOM 1423 C CA . ASP A 1 180 ? -10.732 12.797 10.670 1.00 90.44 180 ASP A CA 1
ATOM 1424 C C . ASP A 1 180 ? -10.463 12.609 9.162 1.00 90.44 180 ASP A C 1
ATOM 1426 O O . ASP A 1 180 ? -11.388 12.438 8.370 1.00 90.44 180 ASP A O 1
ATOM 1430 N N . SER A 1 181 ? -9.190 12.493 8.763 1.00 91.06 181 SER A N 1
ATOM 1431 C CA . SER A 1 181 ? -8.806 12.210 7.368 1.00 91.06 181 SER A CA 1
ATOM 1432 C C . SER A 1 181 ? -9.311 10.846 6.867 1.00 91.06 181 SER A C 1
ATOM 1434 O O . SER A 1 181 ? -9.640 10.689 5.688 1.00 91.06 181 SER A O 1
ATOM 1436 N N . LEU A 1 182 ? -9.365 9.835 7.743 1.00 92.00 182 LEU A N 1
ATOM 1437 C CA . LEU A 1 182 ? -9.918 8.516 7.421 1.00 92.00 182 LEU A CA 1
ATOM 1438 C C . LEU A 1 182 ? -11.452 8.525 7.378 1.00 92.00 182 LEU A C 1
ATOM 1440 O O . LEU A 1 182 ? -12.033 7.797 6.572 1.00 92.00 182 LEU A O 1
ATOM 1444 N N . LEU A 1 183 ? -12.110 9.353 8.196 1.00 91.75 183 LEU A N 1
ATOM 1445 C CA . LEU A 1 183 ? -13.556 9.579 8.113 1.00 91.75 183 LEU A CA 1
ATOM 1446 C C . LEU A 1 183 ? -13.924 10.244 6.784 1.00 91.75 183 LEU A C 1
ATOM 1448 O O . LEU A 1 183 ? -14.786 9.731 6.069 1.00 91.75 183 LEU A O 1
ATOM 1452 N N . ASP A 1 184 ? -13.188 11.285 6.390 1.00 89.19 184 ASP A N 1
ATOM 1453 C CA . ASP A 1 184 ? -13.333 11.937 5.085 1.00 89.19 184 ASP A CA 1
ATOM 1454 C C . ASP A 1 184 ? -13.124 10.959 3.922 1.00 89.19 184 ASP A C 1
ATOM 1456 O O . ASP A 1 184 ? -13.748 11.093 2.869 1.00 89.19 184 ASP A O 1
ATOM 1460 N N . LEU A 1 185 ? -12.235 9.970 4.078 1.00 88.31 185 LEU A N 1
ATOM 1461 C CA . LEU A 1 185 ? -12.037 8.909 3.091 1.00 88.31 185 LEU A CA 1
ATOM 1462 C C . LEU A 1 185 ? -13.243 7.960 3.033 1.00 88.31 185 LEU A C 1
ATOM 1464 O O . LEU A 1 185 ? -13.652 7.560 1.943 1.00 88.31 185 LEU A O 1
ATOM 1468 N N . LEU A 1 186 ? -13.817 7.616 4.187 1.00 88.75 186 LEU A N 1
ATOM 1469 C CA . LEU A 1 186 ? -14.950 6.700 4.314 1.00 88.75 186 LEU A CA 1
ATOM 1470 C C . LEU A 1 186 ? -16.271 7.299 3.805 1.00 88.75 186 LEU A C 1
ATOM 1472 O O . LEU A 1 186 ? -17.128 6.554 3.325 1.00 88.75 186 LEU A O 1
ATOM 1476 N N . ASP A 1 187 ? -16.417 8.623 3.879 1.00 85.12 187 ASP A N 1
ATOM 1477 C CA . ASP A 1 187 ? -17.572 9.366 3.362 1.00 85.12 187 ASP A CA 1
ATOM 1478 C C . ASP A 1 187 ? -17.565 9.508 1.828 1.00 85.12 187 ASP A C 1
ATOM 1480 O O . ASP A 1 187 ? -18.589 9.843 1.218 1.00 85.12 187 ASP A O 1
ATOM 1484 N N . ARG A 1 188 ? -16.442 9.208 1.160 1.00 84.38 188 ARG A N 1
ATOM 1485 C CA . ARG A 1 188 ? -16.37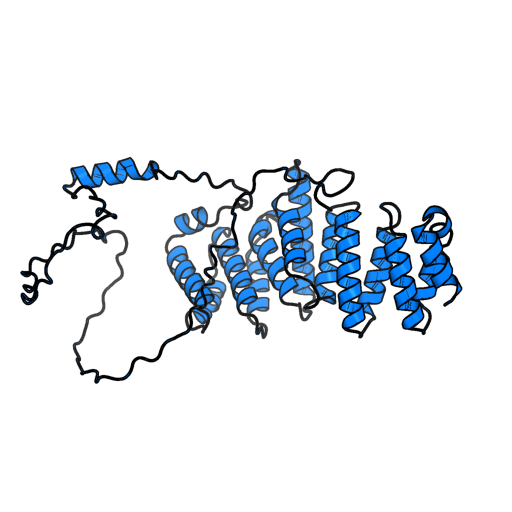9 9.196 -0.309 1.00 84.38 188 ARG A CA 1
ATOM 1486 C C . ARG A 1 188 ? -17.222 8.051 -0.883 1.00 84.38 188 ARG A C 1
ATOM 1488 O O . ARG A 1 188 ? -17.344 6.984 -0.275 1.00 84.38 188 ARG A O 1
ATOM 1495 N N . PRO A 1 189 ? -17.795 8.225 -2.090 1.00 78.75 189 PRO A N 1
ATOM 1496 C CA . PRO A 1 189 ? -18.552 7.166 -2.742 1.00 78.75 189 PRO A CA 1
ATOM 1497 C C . PRO A 1 189 ? -17.629 5.991 -3.084 1.00 78.75 189 PRO A C 1
ATOM 1499 O O . PRO A 1 189 ? -16.904 6.020 -4.073 1.00 78.75 189 PRO A O 1
ATOM 1502 N N . MET A 1 190 ? -17.681 4.954 -2.254 1.00 82.38 190 MET A N 1
ATOM 1503 C CA . MET A 1 190 ? -16.918 3.723 -2.423 1.00 82.38 190 MET A CA 1
ATOM 1504 C C . MET A 1 190 ? -17.858 2.534 -2.592 1.00 82.38 190 MET A C 1
ATOM 1506 O O . MET A 1 190 ? -18.735 2.293 -1.751 1.00 82.38 190 MET A O 1
ATOM 1510 N N . GLU A 1 191 ? -17.664 1.783 -3.672 1.00 77.62 191 GLU A N 1
ATOM 1511 C CA . GLU A 1 191 ? -18.441 0.576 -3.963 1.00 77.62 191 GLU A CA 1
ATOM 1512 C C . GLU A 1 191 ? -17.901 -0.640 -3.211 1.00 77.62 191 GLU A C 1
ATOM 1514 O O . GLU A 1 191 ? -18.687 -1.470 -2.735 1.00 77.62 191 GLU A O 1
ATOM 1519 N N . ASP A 1 192 ? -16.578 -0.717 -3.052 1.00 86.81 192 ASP A N 1
ATOM 1520 C CA . ASP A 1 192 ? -15.940 -1.854 -2.414 1.00 86.81 192 ASP A CA 1
ATOM 1521 C C . ASP A 1 192 ? -16.199 -1.886 -0.899 1.00 86.81 192 ASP A C 1
ATOM 1523 O O . ASP A 1 192 ? -15.978 -0.933 -0.145 1.00 86.81 192 ASP A O 1
ATOM 1527 N N . ARG A 1 193 ? -16.726 -3.022 -0.445 1.00 90.31 193 ARG A N 1
ATOM 1528 C CA . ARG A 1 193 ? -17.082 -3.248 0.961 1.00 90.31 193 ARG A CA 1
ATOM 1529 C C . ARG A 1 193 ? -15.874 -3.675 1.771 1.00 90.31 193 ARG A C 1
ATOM 1531 O O . ARG A 1 193 ? -15.863 -3.440 2.977 1.00 90.31 193 ARG A O 1
ATOM 1538 N N . GLU A 1 194 ? -14.901 -4.307 1.126 1.00 91.06 194 GLU A N 1
ATOM 1539 C CA . GLU A 1 194 ? -13.694 -4.770 1.787 1.00 91.06 194 GLU A CA 1
ATOM 1540 C C . GLU A 1 194 ? -12.867 -3.569 2.242 1.00 91.06 194 GLU A C 1
ATOM 1542 O O . GLU A 1 194 ? -12.617 -3.429 3.437 1.00 91.06 194 GLU A O 1
ATOM 1547 N N . THR A 1 195 ? -12.575 -2.631 1.340 1.00 92.44 195 THR A N 1
ATOM 1548 C CA . THR A 1 195 ? -11.858 -1.377 1.630 1.00 92.44 195 THR A CA 1
ATOM 1549 C C . THR A 1 195 ? -12.513 -0.577 2.759 1.00 92.44 195 THR A C 1
ATOM 1551 O O . THR A 1 195 ? -11.838 -0.068 3.651 1.00 92.44 195 THR A O 1
ATOM 1554 N N . LYS A 1 196 ? -13.848 -0.568 2.803 1.00 92.81 196 LYS A N 1
ATOM 1555 C CA . LYS A 1 196 ? -14.655 -0.018 3.907 1.00 92.81 196 LYS A CA 1
ATOM 1556 C C . LYS A 1 196 ? -14.289 -0.653 5.251 1.00 92.81 196 LYS A C 1
ATOM 1558 O O . LYS A 1 196 ? -14.108 0.043 6.245 1.00 92.81 196 LYS A O 1
ATOM 1563 N N . GLY A 1 197 ? -14.134 -1.974 5.267 1.00 93.81 197 GLY A N 1
ATOM 1564 C CA . GLY A 1 197 ? -13.704 -2.739 6.433 1.00 93.81 197 GLY A CA 1
ATOM 1565 C C . GLY A 1 197 ? -12.268 -2.433 6.857 1.00 93.81 197 GLY A C 1
ATOM 1566 O O . GLY A 1 197 ? -12.015 -2.338 8.058 1.00 93.81 197 GLY A O 1
ATOM 1567 N N . TRP A 1 198 ? -11.349 -2.224 5.908 1.00 94.56 198 TRP A N 1
ATOM 1568 C CA . TRP A 1 198 ? -9.970 -1.805 6.201 1.00 94.56 198 TRP A CA 1
ATOM 1569 C C . TRP A 1 198 ? -9.938 -0.439 6.895 1.00 94.56 198 TRP A C 1
ATOM 1571 O O . TRP A 1 198 ? -9.329 -0.314 7.956 1.00 94.56 198 TRP A O 1
ATOM 1581 N N . ILE A 1 199 ? -10.669 0.550 6.368 1.00 94.44 199 ILE A N 1
ATOM 1582 C CA . ILE A 1 199 ? -10.746 1.897 6.957 1.00 94.44 199 ILE A CA 1
ATOM 1583 C C . ILE A 1 199 ? -11.379 1.857 8.353 1.00 94.44 199 ILE A C 1
ATOM 1585 O O . ILE A 1 199 ? -10.832 2.430 9.291 1.00 94.44 199 ILE A O 1
ATOM 1589 N N . ILE A 1 200 ? -12.488 1.127 8.532 1.00 93.81 200 ILE A N 1
ATOM 1590 C CA . ILE A 1 200 ? -13.118 0.968 9.854 1.00 93.81 200 ILE A CA 1
ATOM 1591 C C . ILE A 1 200 ? -12.149 0.312 10.843 1.00 93.81 200 ILE A C 1
ATOM 1593 O O . ILE A 1 200 ? -12.050 0.746 11.984 1.00 93.81 200 ILE A O 1
ATOM 1597 N N . THR A 1 201 ? -11.393 -0.699 10.420 1.00 93.75 201 THR A N 1
ATOM 1598 C CA . THR A 1 201 ? -10.403 -1.356 11.291 1.00 93.75 201 THR A CA 1
ATOM 1599 C C . THR A 1 201 ? -9.292 -0.398 11.700 1.00 93.75 201 THR A C 1
ATOM 1601 O O . THR A 1 201 ? -8.898 -0.392 12.863 1.00 93.75 201 THR A O 1
ATOM 1604 N N . ALA A 1 202 ? -8.821 0.437 10.772 1.00 94.25 202 ALA A N 1
ATOM 1605 C CA . ALA A 1 202 ? -7.851 1.481 11.070 1.00 94.25 202 ALA A CA 1
ATOM 1606 C C . ALA A 1 202 ? -8.396 2.464 12.116 1.00 94.25 202 ALA A C 1
ATOM 1608 O O . ALA A 1 202 ? -7.737 2.718 13.118 1.00 94.25 202 ALA A O 1
ATOM 1609 N N . LEU A 1 203 ? -9.637 2.935 11.952 1.00 93.50 203 LEU A N 1
ATOM 1610 C CA . LEU A 1 203 ? -10.302 3.813 12.921 1.00 93.50 203 LEU A CA 1
ATOM 1611 C C . LEU A 1 203 ? -10.435 3.167 14.308 1.00 93.50 203 LEU A C 1
ATOM 1613 O O . LEU A 1 203 ? -10.204 3.832 15.318 1.00 93.50 203 LEU A O 1
ATOM 1617 N N . ILE A 1 204 ? -10.768 1.874 14.371 1.00 91.81 204 ILE A N 1
ATOM 1618 C CA . ILE A 1 204 ? -10.855 1.115 15.628 1.00 91.81 204 ILE A CA 1
ATOM 1619 C C . ILE A 1 204 ? -9.487 1.055 16.320 1.00 91.81 204 ILE A C 1
ATOM 1621 O O . ILE A 1 204 ? -9.405 1.316 17.520 1.00 91.81 204 ILE A O 1
ATOM 1625 N N . LYS A 1 205 ? -8.416 0.753 15.575 1.00 91.44 205 LYS A N 1
ATOM 1626 C CA . LYS A 1 205 ? -7.045 0.693 16.106 1.00 91.44 205 LYS A CA 1
ATOM 1627 C C . LYS A 1 205 ? -6.578 2.046 16.623 1.00 91.44 205 LYS A C 1
ATOM 1629 O O . LYS A 1 205 ? -6.159 2.145 17.772 1.00 91.44 205 LYS A O 1
ATOM 1634 N N . LEU A 1 206 ? -6.751 3.103 15.832 1.00 90.94 206 LEU A N 1
ATOM 1635 C CA . LEU A 1 206 ? -6.414 4.466 16.249 1.00 90.94 206 LEU A CA 1
ATOM 1636 C C . LEU A 1 206 ? -7.204 4.891 17.489 1.00 90.94 206 LEU A C 1
ATOM 1638 O O . LEU A 1 206 ? -6.643 5.488 18.402 1.00 90.94 206 LEU A O 1
ATOM 1642 N N . SER A 1 207 ? -8.483 4.518 17.569 1.00 90.56 207 SER A N 1
ATOM 1643 C CA . SER A 1 207 ? -9.315 4.773 18.749 1.00 90.56 207 SER A CA 1
ATOM 1644 C C . SER A 1 207 ? -8.823 4.037 19.998 1.00 90.56 207 SER A C 1
ATOM 1646 O O . SER A 1 207 ? -8.958 4.563 21.100 1.00 90.56 207 SER A O 1
ATOM 1648 N N . ALA A 1 208 ? -8.269 2.828 19.847 1.00 88.38 208 ALA A N 1
ATOM 1649 C CA . ALA A 1 208 ? -7.670 2.078 20.952 1.00 88.38 208 ALA A CA 1
ATOM 1650 C C . ALA A 1 208 ? -6.354 2.718 21.424 1.00 88.38 208 ALA A C 1
ATOM 1652 O O . ALA A 1 208 ? -6.087 2.766 22.624 1.00 88.38 208 ALA A O 1
ATOM 1653 N N . GLN A 1 209 ? -5.550 3.218 20.482 1.00 84.88 209 GLN A N 1
ATOM 1654 C CA . GLN A 1 209 ? -4.251 3.845 20.743 1.00 84.88 209 GLN A CA 1
ATOM 1655 C C . GLN A 1 209 ? -4.380 5.274 21.294 1.00 84.88 209 GLN A C 1
ATOM 1657 O O . GLN A 1 209 ? -3.489 5.754 21.995 1.00 84.88 209 GLN A O 1
ATOM 1662 N N . ASN A 1 210 ? -5.486 5.961 21.004 1.00 82.94 210 ASN A N 1
ATOM 1663 C CA . ASN A 1 210 ? -5.714 7.326 21.451 1.00 82.94 210 ASN A CA 1
ATOM 1664 C C . ASN A 1 210 ? -5.993 7.388 22.970 1.00 82.94 210 ASN A C 1
ATOM 1666 O O . ASN A 1 210 ? -6.941 6.752 23.441 1.00 82.94 210 ASN A O 1
ATOM 1670 N N . PRO A 1 211 ? -5.252 8.191 23.762 1.00 76.50 211 PRO A N 1
ATOM 1671 C CA . PRO A 1 211 ? -5.495 8.325 25.201 1.00 76.50 211 PRO A CA 1
ATOM 1672 C C . PRO A 1 211 ? -6.906 8.805 25.565 1.00 76.50 211 PRO A C 1
ATOM 1674 O O . PRO A 1 211 ? -7.407 8.473 26.640 1.00 76.50 211 PRO A O 1
ATOM 1677 N N . THR A 1 212 ? -7.547 9.587 24.691 1.00 77.94 212 THR A N 1
ATOM 1678 C CA . THR A 1 212 ? -8.926 10.071 24.872 1.00 77.94 212 THR A CA 1
ATOM 1679 C C . THR A 1 212 ? -9.985 9.085 24.364 1.00 77.94 212 THR A C 1
ATOM 1681 O O . THR A 1 212 ? -11.174 9.319 24.573 1.00 77.94 212 THR A O 1
ATOM 1684 N N . GLY A 1 213 ? -9.569 7.959 23.772 1.00 77.00 213 GLY A N 1
ATOM 1685 C CA . GLY A 1 213 ? -10.438 6.938 23.194 1.00 77.00 213 GLY A CA 1
ATOM 1686 C C . GLY A 1 213 ? -10.991 7.308 21.813 1.00 77.00 213 GLY A C 1
ATOM 1687 O O . GLY A 1 213 ? -10.464 8.177 21.114 1.00 77.00 213 GLY A O 1
ATOM 1688 N N . ALA A 1 214 ? -12.069 6.626 21.417 1.00 78.69 214 ALA A N 1
ATOM 1689 C CA . ALA A 1 214 ? -12.801 6.926 20.188 1.00 78.69 214 ALA A CA 1
ATOM 1690 C C . ALA A 1 214 ? -13.522 8.278 20.293 1.00 78.69 214 ALA A C 1
ATOM 1692 O O . ALA A 1 214 ? -14.252 8.509 21.262 1.00 78.69 214 ALA A O 1
ATOM 1693 N N . SER A 1 215 ? -13.386 9.137 19.279 1.00 84.62 215 SER A N 1
ATOM 1694 C CA . SER A 1 215 ? -14.191 10.359 19.192 1.00 84.62 215 SER A CA 1
ATOM 1695 C C . SER A 1 215 ? -15.670 10.033 18.935 1.00 84.62 215 SER A C 1
ATOM 1697 O O . SER A 1 215 ? -16.018 8.961 18.425 1.00 84.62 215 SER A O 1
ATOM 1699 N N . GLU A 1 216 ? -16.559 10.963 19.292 1.00 86.19 216 GLU A N 1
ATOM 1700 C CA . GLU A 1 216 ? -18.003 10.824 19.053 1.00 86.19 216 GLU A CA 1
ATOM 1701 C C . GLU A 1 216 ? -18.307 10.715 17.550 1.00 86.19 216 GLU A C 1
ATOM 1703 O O . GLU A 1 216 ? -19.079 9.854 17.140 1.00 86.19 216 GLU A O 1
ATOM 1708 N N . GLU A 1 217 ? -17.593 11.472 16.714 1.00 87.00 217 GLU A N 1
ATOM 1709 C CA . GLU A 1 217 ? -17.713 11.418 15.251 1.00 87.00 217 GLU A CA 1
ATOM 1710 C C . GLU A 1 217 ? -17.333 10.043 14.677 1.00 87.00 217 GLU A C 1
ATOM 1712 O O . GLU A 1 217 ? -18.070 9.481 13.863 1.00 87.00 217 GLU A O 1
ATOM 1717 N N . VAL A 1 218 ? -16.225 9.446 15.144 1.00 88.06 218 VAL A N 1
ATOM 1718 C CA . VAL A 1 218 ? -15.823 8.086 14.741 1.00 88.06 218 VAL A CA 1
ATOM 1719 C C . VAL A 1 218 ? -16.902 7.077 15.126 1.00 88.06 218 VAL A C 1
ATOM 1721 O O . VAL A 1 218 ? -17.250 6.198 14.335 1.00 88.06 218 VAL A O 1
ATOM 1724 N N . CYS A 1 219 ? -17.470 7.220 16.324 1.00 89.69 219 CYS A N 1
ATOM 1725 C CA . CYS A 1 219 ? -18.556 6.369 16.790 1.00 89.69 219 CYS A CA 1
ATOM 1726 C C . CYS A 1 219 ? -19.795 6.476 15.898 1.00 89.69 219 CYS A C 1
ATOM 1728 O O . CYS A 1 219 ? -20.291 5.451 15.431 1.00 89.69 219 CYS A O 1
ATOM 1730 N N . GLU A 1 220 ? -20.261 7.694 15.623 1.00 90.06 220 GLU A N 1
ATOM 1731 C CA . GLU A 1 220 ? -21.434 7.938 14.784 1.00 90.06 220 GLU A CA 1
ATOM 1732 C C . GLU A 1 220 ? -21.260 7.372 13.374 1.00 90.06 220 GLU A C 1
ATOM 1734 O O . GLU A 1 220 ? -22.176 6.749 12.833 1.00 90.06 220 GLU A O 1
ATOM 1739 N N . VAL A 1 221 ? -20.086 7.559 12.765 1.00 89.31 221 VAL A N 1
ATOM 1740 C CA . VAL A 1 221 ? -19.814 7.066 11.411 1.00 89.31 221 VAL A CA 1
ATOM 1741 C C . VAL A 1 221 ? -19.752 5.541 11.373 1.00 89.31 221 VAL A C 1
ATOM 1743 O O . VAL A 1 221 ? -20.348 4.940 10.477 1.00 89.31 221 VAL A O 1
ATOM 1746 N N . ILE A 1 222 ? -19.089 4.901 12.340 1.00 89.38 222 ILE A N 1
ATOM 1747 C CA . ILE A 1 222 ? -19.030 3.435 12.416 1.00 89.38 222 ILE A CA 1
ATOM 1748 C C . ILE A 1 222 ? -20.433 2.859 12.665 1.00 89.38 222 ILE A C 1
ATOM 1750 O O . ILE A 1 222 ? -20.828 1.905 11.991 1.00 89.38 222 ILE A O 1
ATOM 1754 N N . ASP A 1 223 ? -21.232 3.470 13.544 1.00 90.75 223 ASP A N 1
ATOM 1755 C CA . ASP A 1 223 ? -22.584 3.004 13.875 1.00 90.75 223 ASP A CA 1
ATOM 1756 C C . ASP A 1 223 ? -23.536 3.012 12.653 1.00 90.75 223 ASP A C 1
ATOM 1758 O O . ASP A 1 223 ? -24.401 2.137 12.546 1.00 90.75 223 ASP A O 1
ATOM 1762 N N . LYS A 1 224 ? -23.328 3.885 11.648 1.00 90.25 224 LYS A N 1
ATOM 1763 C CA . LYS A 1 224 ? -24.084 3.857 10.369 1.00 90.25 224 LYS A CA 1
ATOM 1764 C C . LYS A 1 224 ? -23.981 2.508 9.645 1.00 90.25 224 LYS A C 1
ATOM 1766 O O . LYS A 1 224 ? -24.901 2.121 8.921 1.00 90.25 224 LYS A O 1
ATOM 1771 N N . TYR A 1 225 ? -22.878 1.781 9.825 1.00 89.75 225 TYR A N 1
ATOM 1772 C CA . TYR A 1 225 ? -22.624 0.511 9.145 1.00 89.75 225 TYR A CA 1
ATOM 1773 C C . TYR A 1 225 ? -23.249 -0.705 9.841 1.00 89.75 225 TYR A C 1
ATOM 1775 O O . TYR A 1 225 ? -23.190 -1.805 9.289 1.00 89.75 225 TYR A O 1
ATOM 1783 N N . GLU A 1 226 ? -23.922 -0.535 10.983 1.00 89.75 226 GLU A N 1
ATOM 1784 C CA . GLU A 1 226 ? -24.637 -1.626 11.662 1.00 89.75 226 GLU A CA 1
ATOM 1785 C C . GLU A 1 226 ? -25.738 -2.248 10.793 1.00 89.75 226 GLU A C 1
ATOM 1787 O O . GLU A 1 226 ? -25.970 -3.454 10.834 1.00 89.75 226 GLU A O 1
ATOM 1792 N N . THR A 1 227 ? -26.403 -1.433 9.973 1.00 89.12 227 THR A N 1
ATOM 1793 C CA . THR A 1 227 ? -27.468 -1.883 9.060 1.00 89.12 227 THR A CA 1
ATOM 1794 C C . THR A 1 227 ? -26.947 -2.190 7.652 1.00 89.12 227 THR A C 1
ATOM 1796 O O . THR A 1 227 ? -27.721 -2.415 6.719 1.00 89.12 227 THR A O 1
ATOM 1799 N N . SER A 1 228 ? -25.620 -2.220 7.474 1.00 88.62 228 SER A N 1
ATOM 1800 C CA . SER A 1 228 ? -24.982 -2.519 6.192 1.00 88.62 228 SER A CA 1
ATOM 1801 C C . SER A 1 228 ? -25.361 -3.912 5.697 1.00 88.62 228 SER A C 1
ATOM 1803 O O . SER A 1 228 ? -25.474 -4.847 6.475 1.00 88.62 228 SER A O 1
ATOM 1805 N N . ARG A 1 229 ? -25.471 -4.109 4.380 1.00 88.44 229 ARG A N 1
ATOM 1806 C CA . ARG A 1 229 ? -25.706 -5.448 3.797 1.00 88.44 229 ARG A CA 1
ATOM 1807 C C . ARG A 1 229 ? -24.521 -6.410 3.967 1.00 88.44 229 ARG A C 1
ATOM 1809 O O . ARG A 1 229 ? -24.660 -7.593 3.684 1.00 88.44 229 ARG A O 1
ATOM 1816 N N . SER A 1 230 ? -23.351 -5.906 4.360 1.00 91.12 230 SER A N 1
ATOM 1817 C CA . SER A 1 230 ? -22.151 -6.721 4.568 1.00 91.12 230 SER A CA 1
ATOM 1818 C C . SER A 1 230 ? -22.101 -7.263 5.989 1.00 91.12 230 SER A C 1
ATOM 1820 O O . SER A 1 230 ? -21.904 -6.487 6.922 1.00 91.12 230 SER A O 1
ATOM 1822 N N . VAL A 1 231 ? -22.182 -8.585 6.148 1.00 92.56 231 VAL A N 1
ATOM 1823 C CA . VAL A 1 231 ? -22.043 -9.248 7.457 1.00 92.56 231 VAL A CA 1
ATOM 1824 C C . VAL A 1 231 ? -20.704 -8.903 8.118 1.00 92.56 231 VAL A C 1
ATOM 1826 O O . VAL A 1 231 ? -20.665 -8.650 9.316 1.00 92.56 231 VAL A O 1
ATOM 1829 N N . ASN A 1 232 ? -19.619 -8.799 7.339 1.00 91.81 232 ASN A N 1
ATOM 1830 C CA . ASN A 1 232 ? -18.300 -8.437 7.866 1.00 91.81 232 ASN A CA 1
ATOM 1831 C C . ASN A 1 232 ? -18.287 -7.028 8.483 1.00 91.81 232 ASN A C 1
ATOM 1833 O O . ASN A 1 232 ? -17.753 -6.841 9.572 1.00 91.81 232 ASN A O 1
ATOM 1837 N N . LEU A 1 233 ? -18.920 -6.050 7.824 1.00 91.69 233 LEU A N 1
ATOM 1838 C CA . LEU A 1 233 ? -19.010 -4.689 8.361 1.00 91.69 233 LEU A CA 1
ATOM 1839 C C . LEU A 1 233 ? -19.910 -4.649 9.598 1.00 91.69 233 LEU A C 1
ATOM 1841 O O . LEU A 1 233 ? -19.520 -4.056 10.597 1.00 91.69 233 LEU A O 1
ATOM 1845 N N . GLN A 1 234 ? -21.061 -5.331 9.569 1.00 94.06 234 GLN A N 1
ATOM 1846 C CA . GLN A 1 234 ? -21.938 -5.418 10.741 1.00 94.06 234 GLN A CA 1
ATOM 1847 C C . GLN A 1 234 ? -21.210 -6.003 11.955 1.00 94.06 234 GLN A C 1
ATOM 1849 O O . GLN A 1 234 ? -21.352 -5.494 13.065 1.00 94.06 234 GLN A O 1
ATOM 1854 N N . GLN A 1 235 ? -20.433 -7.069 11.743 1.00 93.19 235 GLN A N 1
ATOM 1855 C CA . GLN A 1 235 ? -19.692 -7.736 12.805 1.00 93.19 235 GLN A CA 1
ATOM 1856 C C . GLN A 1 235 ? -18.651 -6.797 13.429 1.00 93.19 235 GLN A C 1
ATOM 1858 O O . GLN A 1 235 ? -18.665 -6.613 14.643 1.00 93.19 235 GLN A O 1
ATOM 1863 N N . ARG A 1 236 ? -17.836 -6.117 12.607 1.00 92.88 236 ARG A N 1
ATOM 1864 C CA . ARG A 1 236 ? -16.841 -5.137 13.083 1.00 92.88 236 ARG A CA 1
ATOM 1865 C C . ARG A 1 236 ? -17.474 -4.009 13.901 1.00 92.88 236 ARG A C 1
ATOM 1867 O O . ARG A 1 236 ? -16.932 -3.621 14.929 1.00 92.88 236 ARG A O 1
ATOM 1874 N N . VAL A 1 237 ? -18.633 -3.500 13.472 1.00 92.56 237 VAL A N 1
ATOM 1875 C CA . VAL A 1 237 ? -19.366 -2.439 14.189 1.00 92.56 237 VAL A CA 1
ATOM 1876 C C . VAL A 1 237 ? -19.845 -2.924 15.557 1.00 92.56 237 VAL A C 1
ATOM 1878 O O . VAL A 1 237 ? -19.676 -2.227 16.557 1.00 92.56 237 VAL A O 1
ATOM 1881 N N . LYS A 1 238 ? -20.413 -4.134 15.626 1.00 91.88 238 LYS A N 1
ATOM 1882 C CA . LYS A 1 238 ? -20.889 -4.720 16.887 1.00 91.88 238 LYS A CA 1
ATOM 1883 C C . LYS A 1 238 ? -19.740 -4.971 17.860 1.00 91.88 238 LYS A C 1
ATOM 1885 O O . LYS A 1 238 ? -19.851 -4.605 19.027 1.00 91.88 238 LYS A O 1
ATOM 1890 N N . GLU A 1 239 ? -18.637 -5.535 17.375 1.00 91.75 239 GLU A N 1
ATOM 1891 C CA . GLU A 1 239 ? -17.421 -5.750 18.165 1.00 91.75 239 GLU A CA 1
ATOM 1892 C C . GLU A 1 239 ? -16.858 -4.429 18.689 1.00 91.75 239 GLU A C 1
ATOM 1894 O O . GLU A 1 239 ? -16.617 -4.299 19.888 1.00 91.75 239 GLU A O 1
ATOM 1899 N N . PHE A 1 240 ? -16.739 -3.414 17.828 1.00 91.56 240 PHE A N 1
ATOM 1900 C CA . PHE A 1 240 ? -16.294 -2.083 18.233 1.00 91.56 240 PHE A CA 1
ATOM 1901 C C . PHE A 1 240 ? -17.184 -1.478 19.320 1.00 91.56 240 PHE A C 1
ATOM 1903 O O . PHE A 1 240 ? -16.677 -0.968 20.317 1.00 91.56 240 PHE A O 1
ATOM 1910 N N . ARG A 1 241 ? -18.511 -1.578 19.185 1.00 90.06 241 ARG A N 1
ATOM 1911 C CA . ARG A 1 241 ? -19.451 -1.065 20.190 1.00 90.06 241 ARG A CA 1
ATOM 1912 C C . ARG A 1 241 ? -19.289 -1.761 21.539 1.00 90.06 241 ARG A C 1
ATOM 1914 O O . ARG A 1 241 ? -19.362 -1.106 22.579 1.00 90.06 241 ARG A O 1
ATOM 1921 N N . SER A 1 242 ? -19.065 -3.073 21.528 1.00 89.56 242 SER A N 1
ATOM 1922 C CA . SER A 1 242 ? -18.775 -3.839 22.740 1.00 89.56 242 SER A CA 1
ATOM 1923 C C . SER A 1 242 ? -17.441 -3.424 23.366 1.00 89.56 242 SER A C 1
ATOM 1925 O O . SER A 1 242 ? -17.387 -3.214 24.577 1.00 89.56 242 SER A O 1
ATOM 1927 N N . LEU A 1 243 ? -16.394 -3.247 22.556 1.00 88.62 243 LEU A N 1
ATOM 1928 C CA . LEU A 1 243 ? -15.052 -2.871 23.011 1.00 88.62 243 LEU A CA 1
ATOM 1929 C C . LEU A 1 243 ? -14.968 -1.424 23.511 1.00 88.62 243 LEU A C 1
ATOM 1931 O O . LEU A 1 243 ? -14.292 -1.168 24.504 1.00 88.62 243 LEU A O 1
ATOM 1935 N N . ARG A 1 244 ? -15.715 -0.489 22.914 1.00 84.06 244 ARG A N 1
ATOM 1936 C CA . ARG A 1 244 ? -15.783 0.917 23.352 1.00 84.06 244 ARG A CA 1
ATOM 1937 C C . ARG A 1 244 ? -16.235 1.056 24.808 1.00 84.06 244 ARG A C 1
ATOM 1939 O O . ARG A 1 244 ? -15.771 1.943 25.516 1.00 84.06 244 ARG A O 1
ATOM 1946 N N . ASN A 1 245 ? -17.116 0.169 25.273 1.00 85.06 245 ASN A N 1
ATOM 1947 C CA . ASN A 1 245 ? -17.580 0.158 26.665 1.00 85.06 245 ASN A CA 1
ATOM 1948 C C . ASN A 1 245 ? -16.541 -0.434 27.642 1.00 85.06 245 ASN A C 1
ATOM 1950 O O . ASN A 1 245 ? -16.734 -0.361 28.854 1.00 85.06 245 ASN A O 1
ATOM 1954 N N . ALA A 1 246 ? -15.451 -1.016 27.132 1.00 86.88 246 ALA A N 1
ATOM 1955 C CA . ALA A 1 246 ? -14.397 -1.683 27.889 1.00 86.88 246 ALA A CA 1
ATOM 1956 C C . ALA A 1 246 ? -13.003 -1.252 27.385 1.00 86.88 246 ALA A C 1
ATOM 1958 O O . ALA A 1 246 ? -12.256 -2.043 26.813 1.00 86.88 246 ALA A O 1
ATOM 1959 N N . ALA A 1 247 ? -12.633 0.011 27.624 1.00 80.56 247 ALA A N 1
ATOM 1960 C CA . ALA A 1 247 ? -11.415 0.631 27.081 1.00 80.56 247 ALA A CA 1
ATOM 1961 C C . ALA A 1 247 ? -10.092 -0.084 27.437 1.00 80.56 247 ALA A C 1
ATOM 1963 O O . ALA A 1 247 ? -9.128 -0.015 26.679 1.00 80.56 247 ALA A O 1
ATOM 1964 N N . GLU A 1 248 ? -10.004 -0.758 28.588 1.00 83.06 248 GLU A N 1
ATOM 1965 C CA . GLU A 1 248 ? -8.833 -1.590 28.918 1.00 83.06 248 GLU A CA 1
ATOM 1966 C C . GLU A 1 248 ? -8.763 -2.845 28.045 1.00 83.06 248 GLU A C 1
ATOM 1968 O O . GLU A 1 248 ? -7.709 -3.164 27.505 1.00 83.06 248 GLU A O 1
ATOM 1973 N N . VAL A 1 249 ? -9.899 -3.515 27.839 1.00 86.75 249 VAL A N 1
ATOM 1974 C CA . VAL A 1 249 ? -9.985 -4.687 26.959 1.00 86.75 249 VAL A CA 1
ATOM 1975 C C . VAL A 1 249 ? -9.669 -4.282 25.525 1.00 86.75 249 VAL A C 1
ATOM 1977 O O . VAL A 1 249 ? -8.884 -4.952 24.870 1.00 86.75 249 VAL A O 1
ATOM 1980 N N . MET A 1 250 ? -10.207 -3.157 25.052 1.00 85.94 250 MET A N 1
ATOM 1981 C CA . MET A 1 250 ? -9.934 -2.644 23.708 1.00 85.94 250 MET A CA 1
ATOM 1982 C C . MET A 1 250 ? -8.440 -2.393 23.464 1.00 85.94 250 MET A C 1
ATOM 1984 O O . MET A 1 250 ? -7.935 -2.765 22.410 1.00 85.94 250 MET A O 1
ATOM 1988 N N . ARG A 1 251 ? -7.725 -1.830 24.446 1.00 84.69 251 ARG A N 1
ATOM 1989 C CA . ARG A 1 251 ? -6.269 -1.625 24.376 1.00 84.69 251 ARG A CA 1
ATOM 1990 C C . ARG A 1 251 ? -5.476 -2.929 24.382 1.00 84.69 251 ARG A C 1
ATOM 1992 O O . ARG A 1 251 ? -4.470 -3.019 23.697 1.00 84.69 251 ARG A O 1
ATOM 1999 N N . ASN A 1 252 ? -5.943 -3.944 25.105 1.00 85.00 252 ASN A N 1
ATOM 2000 C CA . ASN A 1 252 ? -5.306 -5.263 25.105 1.00 85.00 252 ASN A CA 1
ATOM 2001 C C . ASN A 1 252 ? -5.595 -6.061 23.825 1.00 85.00 252 ASN A C 1
ATOM 2003 O O . ASN A 1 252 ? -4.788 -6.892 23.430 1.00 85.00 252 ASN A O 1
ATOM 2007 N N . VAL A 1 253 ? -6.753 -5.838 23.196 1.00 85.38 253 VAL A N 1
ATOM 2008 C CA . VAL A 1 253 ? -7.130 -6.460 21.915 1.00 85.38 253 VAL A CA 1
ATOM 2009 C C . VAL A 1 253 ? -6.390 -5.802 20.747 1.00 85.38 253 VAL A C 1
ATOM 2011 O O . VAL A 1 253 ? -6.047 -6.484 19.785 1.00 85.38 253 VAL A O 1
ATOM 2014 N N . PHE A 1 254 ? -6.131 -4.494 20.834 1.00 85.12 254 PHE A N 1
ATOM 2015 C CA . PHE A 1 254 ? -5.382 -3.719 19.843 1.00 85.12 254 PHE A CA 1
ATOM 2016 C C . PHE A 1 254 ? -4.131 -3.082 20.474 1.00 85.12 254 PHE A C 1
ATOM 2018 O O . PHE A 1 254 ? -4.094 -1.860 20.654 1.00 85.12 254 PHE A O 1
ATOM 2025 N N . PRO A 1 255 ? -3.127 -3.898 20.842 1.00 80.38 255 PRO A N 1
ATOM 2026 C CA . PRO A 1 255 ? -1.856 -3.403 21.358 1.00 80.38 255 PRO A CA 1
ATOM 2027 C C . PRO A 1 255 ? -1.083 -2.609 20.295 1.00 80.38 255 PRO A C 1
ATOM 2029 O O . PRO A 1 255 ? -1.309 -2.744 19.090 1.00 80.38 255 PRO A O 1
ATOM 2032 N N . VAL A 1 256 ? -0.168 -1.758 20.759 1.00 77.44 256 VAL A N 1
ATOM 2033 C CA . VAL A 1 256 ? 0.757 -1.018 19.891 1.00 77.44 256 VAL A CA 1
ATOM 2034 C C . VAL A 1 256 ? 1.831 -1.984 19.391 1.00 77.44 256 VAL A C 1
ATOM 2036 O O . VAL A 1 256 ? 2.428 -2.684 20.200 1.00 77.44 256 VAL A O 1
ATOM 2039 N N . ASP A 1 257 ? 2.079 -1.983 18.081 1.00 68.56 257 ASP A N 1
ATOM 2040 C CA . ASP A 1 257 ? 3.180 -2.702 17.416 1.00 68.56 257 ASP A CA 1
ATOM 2041 C C . ASP A 1 257 ? 3.169 -4.245 17.486 1.00 68.56 257 ASP A C 1
ATOM 2043 O O . ASP A 1 257 ? 4.158 -4.892 17.168 1.00 68.56 257 ASP A O 1
ATOM 2047 N N . SER A 1 258 ? 2.041 -4.891 17.794 1.00 64.44 258 SER A N 1
ATOM 2048 C CA . SER A 1 258 ? 1.966 -6.370 17.798 1.00 64.44 258 SER A CA 1
ATOM 2049 C C . SER A 1 258 ? 1.795 -7.007 16.414 1.00 64.44 258 SER A C 1
ATOM 2051 O O . SER A 1 258 ? 1.379 -8.160 16.297 1.00 64.44 258 SER A O 1
ATOM 2053 N N . SER A 1 259 ? 2.068 -6.268 15.337 1.00 60.97 259 SER A N 1
ATOM 2054 C CA . SER A 1 259 ? 1.847 -6.739 13.962 1.00 60.97 259 SER A CA 1
ATOM 2055 C C . SER A 1 259 ? 2.691 -7.972 13.590 1.00 60.97 259 SER A C 1
ATOM 2057 O O . SER A 1 259 ? 2.286 -8.741 12.714 1.00 60.97 259 SER A O 1
ATOM 2059 N N . CYS A 1 260 ? 3.803 -8.198 14.301 1.00 59.44 260 CYS A N 1
ATOM 2060 C CA . CYS A 1 260 ? 4.708 -9.335 14.128 1.00 59.44 260 CYS A CA 1
ATOM 2061 C C . CYS A 1 260 ? 4.906 -10.175 15.404 1.00 59.44 260 CYS A C 1
ATOM 2063 O O . CYS A 1 260 ? 5.819 -10.998 15.441 1.00 59.44 260 CYS A O 1
ATOM 2065 N N . ASP A 1 261 ? 4.062 -10.008 16.428 1.00 62.75 261 ASP A N 1
ATOM 2066 C CA . ASP A 1 261 ? 4.155 -10.838 17.631 1.00 62.75 261 ASP A CA 1
ATOM 2067 C C . ASP A 1 261 ? 3.768 -12.287 17.300 1.00 62.75 261 ASP A C 1
ATOM 2069 O O . ASP A 1 261 ? 2.668 -12.571 16.809 1.00 62.75 261 ASP A O 1
ATOM 2073 N N . ASP A 1 262 ? 4.672 -13.226 17.585 1.00 59.69 262 ASP A N 1
ATOM 2074 C CA . ASP A 1 262 ? 4.386 -14.651 17.468 1.00 59.69 262 ASP A CA 1
ATOM 2075 C C . ASP A 1 262 ? 3.262 -15.025 18.447 1.00 59.69 262 ASP A C 1
ATOM 2077 O O . ASP A 1 262 ? 3.421 -15.000 19.669 1.00 59.69 262 ASP A O 1
ATOM 2081 N N . LEU A 1 263 ? 2.103 -15.407 17.907 1.00 64.69 263 LEU A N 1
ATOM 2082 C CA . LEU A 1 263 ? 1.012 -15.955 18.708 1.00 64.69 263 LEU A CA 1
ATOM 2083 C C . LEU A 1 263 ? 1.413 -17.345 19.220 1.00 64.69 263 LEU A C 1
ATOM 2085 O O . LEU A 1 263 ? 1.304 -18.347 18.507 1.00 64.69 263 LEU A O 1
ATOM 2089 N N . GLU A 1 264 ? 1.857 -17.418 20.473 1.00 69.06 264 GLU A N 1
ATOM 2090 C CA . GLU A 1 264 ? 2.052 -18.685 21.173 1.00 69.06 264 GLU A CA 1
ATOM 2091 C C . GLU A 1 264 ? 0.690 -19.344 21.441 1.00 69.06 264 GLU A C 1
ATOM 2093 O O . GLU A 1 264 ? -0.056 -18.970 22.347 1.00 69.06 264 GLU A O 1
ATOM 2098 N N . VAL A 1 265 ? 0.335 -20.336 20.622 1.00 75.25 265 VAL A N 1
ATOM 2099 C CA . VAL A 1 265 ? -0.909 -21.093 20.797 1.00 75.25 265 VAL A CA 1
ATOM 2100 C C . VAL A 1 265 ? -0.711 -22.149 21.881 1.00 75.25 265 VAL A C 1
ATOM 2102 O O . VAL A 1 265 ? -0.154 -23.220 21.630 1.00 75.25 265 VAL A O 1
ATOM 2105 N N . ASP A 1 266 ? -1.212 -21.873 23.083 1.00 77.88 266 ASP A N 1
ATOM 2106 C CA . ASP A 1 266 ? -1.398 -22.894 24.114 1.00 77.88 266 ASP A CA 1
ATOM 2107 C C . ASP A 1 266 ? -2.648 -23.725 23.794 1.00 77.88 266 ASP A C 1
ATOM 2109 O O . ASP A 1 266 ? -3.768 -23.370 24.163 1.00 77.88 266 ASP A O 1
ATOM 2113 N N . ALA A 1 267 ? -2.458 -24.831 23.070 1.00 80.69 267 ALA A N 1
ATOM 2114 C CA . ALA A 1 267 ? -3.542 -25.733 22.675 1.00 80.69 267 ALA A CA 1
ATOM 2115 C C . ALA A 1 267 ? -4.294 -26.341 23.873 1.00 80.69 267 ALA A C 1
ATOM 2117 O O . ALA A 1 267 ? -5.460 -26.708 23.736 1.00 80.69 267 ALA A O 1
ATOM 2118 N N . ASP A 1 268 ? -3.641 -26.422 25.035 1.00 82.50 268 ASP A N 1
ATOM 2119 C CA . ASP A 1 268 ? -4.232 -26.956 26.260 1.00 82.50 268 ASP A CA 1
ATOM 2120 C C . ASP A 1 268 ? -5.006 -25.880 27.043 1.00 82.50 268 ASP A C 1
ATOM 2122 O O . ASP A 1 268 ? -5.694 -26.208 28.007 1.00 82.50 268 ASP A O 1
ATOM 2126 N N . LEU A 1 269 ? -4.912 -24.603 26.635 1.00 84.12 269 LEU A N 1
ATOM 2127 C CA . LEU A 1 269 ? -5.550 -23.450 27.280 1.00 84.12 269 LEU A CA 1
ATOM 2128 C C . LEU A 1 269 ? -5.313 -23.414 28.800 1.00 84.12 269 LEU A C 1
ATOM 2130 O O . LEU A 1 269 ? -6.214 -23.073 29.569 1.00 84.12 269 LEU A O 1
ATOM 2134 N N . ARG A 1 270 ? -4.096 -23.737 29.255 1.00 84.81 270 ARG A N 1
ATOM 2135 C CA . ARG A 1 270 ? -3.776 -23.963 30.679 1.00 84.81 270 ARG A CA 1
ATOM 2136 C C . ARG A 1 270 ? -4.023 -22.735 31.546 1.00 84.81 270 ARG A C 1
ATOM 2138 O O . ARG A 1 270 ? -4.267 -22.843 32.745 1.00 84.81 270 ARG A O 1
ATOM 2145 N N . PHE A 1 271 ? -4.015 -21.542 30.950 1.00 84.12 271 PHE A N 1
ATOM 2146 C CA . PHE A 1 271 ? -4.392 -20.305 31.640 1.00 84.12 271 PHE A CA 1
ATOM 2147 C C . PHE A 1 271 ? -5.834 -20.334 32.194 1.00 84.12 271 PHE A C 1
ATOM 2149 O O . PHE A 1 271 ? -6.147 -19.582 33.119 1.00 84.12 271 PHE A O 1
ATOM 2156 N N . LEU A 1 272 ? -6.706 -21.210 31.677 1.00 87.06 272 LEU A N 1
ATOM 2157 C CA . LEU A 1 272 ? -8.073 -21.419 32.159 1.00 87.06 272 LEU A CA 1
ATOM 2158 C C . LEU A 1 272 ? -8.175 -22.442 33.299 1.00 87.06 272 LEU A C 1
ATOM 2160 O O . LEU A 1 272 ? -9.223 -22.498 33.946 1.00 87.06 272 LEU A O 1
ATOM 2164 N N . ASP A 1 273 ? -7.122 -23.205 33.605 1.00 88.06 273 ASP A N 1
ATOM 2165 C CA . ASP A 1 273 ? -7.166 -24.286 34.603 1.00 88.06 273 ASP A CA 1
ATOM 2166 C C . ASP A 1 273 ? -7.623 -23.786 35.976 1.00 88.06 273 ASP A C 1
ATOM 2168 O O . ASP A 1 273 ? -8.458 -24.410 36.634 1.00 88.06 273 ASP A O 1
ATOM 2172 N N . ALA A 1 274 ? -7.140 -22.612 36.392 1.00 88.81 274 ALA A N 1
ATOM 2173 C CA . ALA A 1 274 ? -7.529 -21.996 37.659 1.00 88.81 274 ALA A CA 1
ATOM 2174 C C . ALA A 1 274 ? -9.029 -21.653 37.700 1.00 88.81 274 ALA A C 1
ATOM 2176 O O . ALA A 1 274 ? -9.691 -21.862 38.720 1.00 88.81 274 ALA A O 1
ATOM 2177 N N . LEU A 1 275 ? -9.579 -21.169 36.581 1.00 89.56 275 LEU A N 1
ATOM 2178 C CA . LEU A 1 275 ? -10.997 -20.835 36.451 1.00 89.56 275 LEU A CA 1
ATOM 2179 C C . LEU A 1 275 ? -11.862 -22.101 36.467 1.00 89.56 275 LEU A C 1
ATOM 2181 O O . LEU A 1 275 ? -12.867 -22.154 37.178 1.00 89.56 275 LEU A O 1
ATOM 2185 N N . VAL A 1 276 ? -11.456 -23.136 35.723 1.00 87.94 276 VAL A N 1
ATOM 2186 C CA . VAL A 1 276 ? -12.140 -24.436 35.693 1.00 87.94 276 VAL A CA 1
ATOM 2187 C C . VAL A 1 276 ? -12.132 -25.060 37.085 1.00 87.94 276 VAL A C 1
ATOM 2189 O O . VAL A 1 276 ? -13.176 -25.477 37.583 1.00 87.94 276 VAL A O 1
ATOM 2192 N N . GLN A 1 277 ? -10.987 -25.056 37.767 1.00 88.50 277 GLN A N 1
ATOM 2193 C CA . GLN A 1 277 ? -10.868 -25.600 39.114 1.00 88.50 277 GLN A CA 1
ATOM 2194 C C . GLN A 1 277 ? -11.748 -24.843 40.118 1.00 88.50 277 GLN A C 1
ATOM 2196 O O . GLN A 1 277 ? -12.405 -25.472 40.950 1.00 88.50 277 GLN A O 1
ATOM 2201 N N . GLN A 1 278 ? -11.827 -23.513 40.016 1.00 91.62 278 GLN A N 1
ATOM 2202 C CA . GLN A 1 278 ? -12.727 -22.705 40.839 1.00 91.62 278 GLN A CA 1
ATOM 2203 C C . GLN A 1 278 ? -14.204 -23.033 40.568 1.00 91.62 278 GLN A C 1
ATOM 2205 O O . GLN A 1 278 ? -14.990 -23.155 41.509 1.00 91.62 278 GLN A O 1
ATOM 2210 N N . ALA A 1 279 ? -14.591 -23.221 39.305 1.00 88.38 279 ALA A N 1
ATOM 2211 C CA . ALA A 1 279 ? -15.955 -23.595 38.936 1.00 88.38 279 ALA A CA 1
ATOM 2212 C C . ALA A 1 279 ? -16.326 -24.998 39.449 1.00 88.38 279 ALA A C 1
ATOM 2214 O O . ALA A 1 279 ? -17.415 -25.188 39.995 1.00 88.38 279 ALA A O 1
ATOM 2215 N N . LEU A 1 280 ? -15.410 -25.965 39.349 1.00 88.81 280 LEU A N 1
ATOM 2216 C CA . LEU A 1 280 ? -15.588 -27.313 39.897 1.00 88.81 280 LEU A CA 1
ATOM 2217 C C . LEU A 1 280 ? -15.734 -27.285 41.425 1.0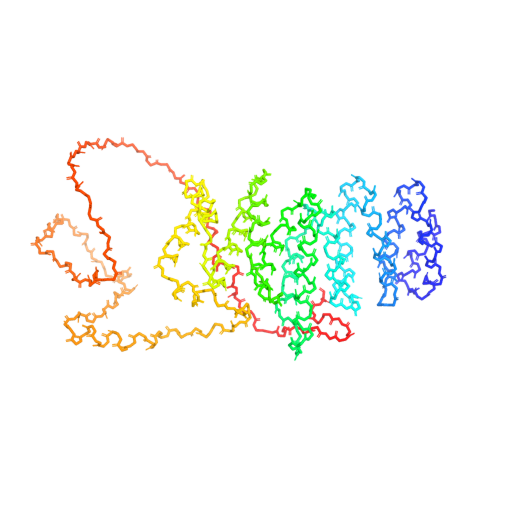0 88.81 280 LEU A C 1
ATOM 2219 O O . LEU A 1 280 ? -16.613 -27.946 41.974 1.00 88.81 280 LEU A O 1
ATOM 2223 N N . GLN A 1 281 ? -14.934 -26.467 42.119 1.00 89.75 281 GLN A N 1
ATOM 2224 C CA . GLN A 1 281 ? -15.074 -26.251 43.565 1.00 89.75 281 GLN A CA 1
ATOM 2225 C C . GLN A 1 281 ? -16.407 -25.586 43.937 1.00 89.75 281 GLN A C 1
ATOM 2227 O O . GLN A 1 281 ? -16.964 -25.879 44.993 1.00 89.75 281 GLN A O 1
ATOM 2232 N N . ALA A 1 282 ? -16.949 -24.733 43.064 1.00 91.38 282 ALA A N 1
ATOM 2233 C CA . ALA A 1 282 ? -18.274 -24.133 43.213 1.00 91.38 282 ALA A CA 1
ATOM 2234 C C . ALA A 1 282 ? -19.435 -25.093 42.863 1.00 91.38 282 ALA A C 1
ATOM 2236 O O . ALA A 1 282 ? -20.597 -24.688 42.912 1.00 91.38 282 ALA A O 1
ATOM 2237 N N . GLY A 1 283 ? -19.142 -26.360 42.541 1.00 89.50 283 GLY A N 1
ATOM 2238 C CA . GLY A 1 283 ? -20.134 -27.404 42.275 1.00 89.50 283 GLY A CA 1
ATOM 2239 C C . GLY A 1 283 ? -20.531 -27.558 40.805 1.00 89.50 283 GLY A C 1
ATOM 2240 O O . GLY A 1 283 ? -21.533 -28.216 40.519 1.00 89.50 283 GLY A O 1
ATOM 2241 N N . ALA A 1 284 ? -19.784 -26.966 39.866 1.00 88.12 284 ALA A N 1
ATOM 2242 C CA . ALA A 1 284 ? -19.981 -27.236 38.445 1.00 88.12 284 ALA A CA 1
ATOM 2243 C C . ALA A 1 284 ? -19.652 -28.704 38.119 1.00 88.12 284 ALA A C 1
ATOM 2245 O O . ALA A 1 284 ? -18.765 -29.309 38.724 1.00 88.12 284 ALA A O 1
ATOM 2246 N N . ARG A 1 285 ? -20.372 -29.286 37.155 1.00 85.69 285 ARG A N 1
ATOM 2247 C CA . ARG A 1 285 ? -20.078 -30.641 36.671 1.00 85.69 285 ARG A CA 1
ATOM 2248 C C . ARG A 1 285 ? -18.820 -30.612 35.791 1.00 85.69 285 ARG A C 1
ATOM 2250 O O . ARG A 1 285 ? -18.700 -29.688 34.986 1.00 85.69 285 ARG A O 1
ATOM 2257 N N . PRO A 1 286 ? -17.915 -31.600 35.911 1.00 85.56 286 PRO A N 1
ATOM 2258 C CA . PRO A 1 286 ? -16.830 -31.785 34.954 1.00 85.56 286 PRO A CA 1
ATOM 2259 C C . PRO A 1 286 ? -17.374 -31.906 33.534 1.00 85.56 286 PRO A C 1
ATOM 2261 O O . PRO A 1 286 ? -18.435 -32.497 33.326 1.00 85.56 286 PRO A O 1
ATOM 2264 N N . TYR A 1 287 ? -16.653 -31.328 32.576 1.00 80.56 287 TYR A N 1
ATOM 2265 C CA . TYR A 1 287 ? -16.974 -31.512 31.170 1.00 80.56 287 TYR A CA 1
ATOM 2266 C C . TYR A 1 287 ? -16.735 -32.975 30.801 1.00 80.56 287 TYR A C 1
ATOM 2268 O O . TYR A 1 287 ? -15.633 -33.487 30.991 1.00 80.56 287 TYR A O 1
ATOM 2276 N N . ASP A 1 288 ? -17.778 -33.623 30.297 1.00 81.19 288 ASP A N 1
ATOM 2277 C CA . ASP A 1 288 ? -17.715 -34.977 29.767 1.00 81.19 288 ASP A CA 1
ATOM 2278 C C . ASP A 1 288 ? -17.813 -34.860 28.250 1.00 81.19 288 ASP A C 1
ATOM 2280 O O . ASP A 1 288 ? -18.814 -34.360 27.723 1.00 81.19 288 ASP A O 1
ATOM 2284 N N . ARG A 1 289 ? -16.725 -35.199 27.554 1.00 76.81 289 ARG A N 1
ATOM 2285 C CA . ARG A 1 289 ? -16.684 -35.090 26.097 1.00 76.81 289 ARG A CA 1
ATOM 2286 C C . ARG A 1 289 ? -17.597 -36.188 25.544 1.00 76.81 289 ARG A C 1
ATOM 2288 O O . ARG A 1 289 ? -17.376 -37.343 25.890 1.00 76.81 289 ARG A O 1
ATOM 2295 N N . PRO A 1 290 ? -18.602 -35.863 24.713 1.00 75.56 290 PRO A N 1
ATOM 2296 C CA . PRO A 1 290 ? -19.407 -36.890 24.067 1.00 75.56 290 PRO A CA 1
ATOM 2297 C C . PRO A 1 290 ? -18.490 -37.829 23.281 1.00 75.56 290 PRO A C 1
ATOM 2299 O O . PRO A 1 290 ? -17.592 -37.347 22.586 1.00 75.56 290 PRO A O 1
ATOM 2302 N N . ASP A 1 291 ? -18.705 -39.138 23.399 1.00 73.56 291 ASP A N 1
ATOM 2303 C CA . ASP A 1 291 ? -18.003 -40.124 22.580 1.00 73.56 291 ASP A CA 1
ATOM 2304 C C . ASP A 1 291 ? -18.287 -39.811 21.101 1.00 73.56 291 ASP A C 1
ATOM 2306 O O . ASP A 1 291 ? -19.416 -39.960 20.632 1.00 73.56 291 ASP A O 1
ATOM 2310 N N . GLU A 1 292 ? -17.280 -39.334 20.364 1.00 60.00 292 GLU A N 1
ATOM 2311 C CA . GLU A 1 292 ? -17.405 -39.030 18.928 1.00 60.00 292 GLU A CA 1
ATOM 2312 C C . GLU A 1 292 ? -17.469 -40.297 18.049 1.00 60.00 292 GLU A C 1
ATOM 2314 O O . GLU A 1 292 ? -17.651 -40.184 16.844 1.00 60.00 292 GLU A O 1
ATOM 2319 N N . ASP A 1 293 ? -17.438 -41.498 18.636 1.00 53.28 293 ASP A N 1
ATOM 2320 C CA . ASP A 1 293 ? -17.550 -42.777 17.927 1.00 53.28 293 ASP A CA 1
ATOM 2321 C C . ASP A 1 293 ? -18.716 -43.599 18.485 1.00 53.28 293 ASP A C 1
ATOM 2323 O O . ASP A 1 293 ? -18.560 -44.478 19.334 1.00 53.28 293 ASP A O 1
ATOM 2327 N N . GLY A 1 294 ? -19.918 -43.279 18.013 1.00 49.56 294 GLY A N 1
ATOM 2328 C CA . GLY A 1 294 ? -21.149 -43.845 18.543 1.00 49.56 294 GLY A CA 1
ATOM 2329 C C . GLY A 1 294 ? -22.169 -44.313 17.517 1.00 49.56 294 GLY A C 1
ATOM 2330 O O . GLY A 1 294 ? -23.323 -44.381 17.919 1.00 49.56 294 GLY A O 1
ATOM 2331 N N . ASP A 1 295 ? -21.817 -44.620 16.255 1.00 48.16 295 ASP A N 1
ATOM 2332 C CA . ASP A 1 295 ? -22.680 -45.480 15.413 1.00 48.16 295 ASP A CA 1
ATOM 2333 C C . ASP A 1 295 ? -22.034 -45.990 14.100 1.00 48.16 295 ASP A C 1
ATOM 2335 O O . ASP A 1 295 ? -22.321 -45.499 13.014 1.00 48.16 295 ASP A O 1
ATOM 2339 N N . GLU A 1 296 ? -21.198 -47.032 14.156 1.00 48.03 296 GLU A N 1
ATOM 2340 C CA . GLU A 1 296 ? -20.987 -47.912 12.979 1.00 48.03 296 GLU A CA 1
ATOM 2341 C C . GLU A 1 296 ? -21.072 -49.416 13.316 1.00 48.03 296 GLU A C 1
ATOM 2343 O O . GLU A 1 296 ? -20.726 -50.262 12.493 1.00 48.03 296 GLU A O 1
ATOM 2348 N N . GLY A 1 297 ? -21.548 -49.802 14.508 1.00 45.72 297 GLY A N 1
ATOM 2349 C CA . GLY A 1 297 ? -21.303 -51.164 15.005 1.00 45.72 297 GLY A CA 1
ATOM 2350 C C . GLY A 1 297 ? -22.463 -51.979 15.561 1.00 45.72 297 GLY A C 1
ATOM 2351 O O . GLY A 1 297 ? -22.302 -53.192 15.673 1.00 45.72 297 GLY A O 1
ATOM 2352 N N . GLU A 1 298 ? -23.611 -51.402 15.917 1.00 44.16 298 GLU A N 1
ATOM 2353 C CA . GLU A 1 298 ? -24.684 -52.186 16.540 1.00 44.16 298 GLU A CA 1
ATOM 2354 C C . GLU A 1 298 ? -26.044 -51.827 15.950 1.00 44.16 298 GLU A C 1
ATOM 2356 O O . GLU A 1 298 ? -26.482 -50.685 16.034 1.00 44.16 298 GLU A O 1
ATOM 2361 N N . GLU A 1 299 ? -26.726 -52.825 15.373 1.00 49.16 299 GLU A N 1
ATOM 2362 C CA . GLU A 1 299 ? -28.127 -52.765 14.947 1.00 49.16 299 GLU A CA 1
ATOM 2363 C C . GLU A 1 299 ? -29.034 -52.360 16.124 1.00 49.16 299 GLU A C 1
ATOM 2365 O O . GLU A 1 299 ? -29.684 -53.187 16.768 1.00 49.16 299 GLU A O 1
ATOM 2370 N N . LYS A 1 300 ? -29.118 -51.064 16.420 1.00 51.31 300 LYS A N 1
ATOM 2371 C CA . LYS A 1 300 ? -30.170 -50.517 17.265 1.00 51.31 300 LYS A CA 1
ATOM 2372 C C . LYS A 1 300 ? -31.397 -50.359 16.386 1.00 51.31 300 LYS A C 1
ATOM 2374 O O . LYS A 1 300 ? -31.515 -49.429 15.594 1.00 51.31 300 LYS A O 1
ATOM 2379 N N . SER A 1 301 ? -32.323 -51.304 16.528 1.00 54.03 301 SER A N 1
ATOM 2380 C CA . SER A 1 301 ? -33.694 -51.167 16.044 1.00 54.03 301 SER A CA 1
ATOM 2381 C C . SER A 1 301 ? -34.208 -49.753 16.331 1.00 54.03 301 SER A C 1
ATOM 2383 O O . SER A 1 301 ? -34.149 -49.311 17.483 1.00 54.03 301 SER A O 1
ATOM 2385 N N . LEU A 1 302 ? -34.705 -49.067 15.297 1.00 55.59 302 LEU A N 1
ATOM 2386 C CA . LEU A 1 302 ? -35.303 -47.735 15.405 1.00 55.59 302 LEU A CA 1
ATOM 2387 C C . LEU A 1 302 ? -36.287 -47.711 16.586 1.00 55.59 302 LEU A C 1
ATOM 2389 O O . LEU A 1 302 ? -37.249 -48.483 16.613 1.00 55.59 302 LEU A O 1
ATOM 2393 N N . ARG A 1 303 ? -36.036 -46.855 17.583 1.00 59.00 303 ARG A N 1
ATOM 2394 C CA . ARG A 1 303 ? -37.002 -46.613 18.661 1.00 59.00 303 ARG A CA 1
ATOM 2395 C C . ARG A 1 303 ? -38.164 -45.807 18.087 1.00 59.00 303 ARG A C 1
ATOM 2397 O O . ARG A 1 303 ? -37.970 -44.683 17.639 1.00 59.00 303 ARG A O 1
ATOM 2404 N N . PHE A 1 304 ? -39.358 -46.391 18.120 1.00 56.00 304 PHE A N 1
ATOM 2405 C CA . PHE A 1 304 ? -40.615 -45.758 17.699 1.00 56.00 304 PHE A CA 1
ATOM 2406 C C . PHE A 1 304 ? -41.411 -45.161 18.870 1.00 56.00 304 PHE A C 1
ATOM 2408 O O . PHE A 1 304 ? -42.557 -44.751 18.689 1.00 56.00 304 PHE A O 1
ATOM 2415 N N . ASP A 1 305 ? -40.825 -45.104 20.066 1.00 62.00 305 ASP A N 1
ATOM 2416 C CA . ASP A 1 305 ? -41.458 -44.456 21.210 1.00 62.00 305 ASP A CA 1
ATOM 2417 C C . ASP A 1 305 ? -41.405 -42.935 21.031 1.00 62.00 305 ASP A C 1
ATOM 2419 O O . ASP A 1 305 ? -40.356 -42.363 20.724 1.00 62.00 305 ASP A O 1
ATOM 2423 N N . ALA A 1 306 ? -42.554 -42.277 21.197 1.00 54.41 306 ALA A N 1
ATOM 2424 C CA . ALA A 1 306 ? -42.639 -40.824 21.172 1.00 54.41 306 ALA A CA 1
ATOM 2425 C C . ALA A 1 306 ? -41.710 -40.234 22.242 1.00 54.41 306 ALA A C 1
ATOM 2427 O O . ALA A 1 306 ? -41.666 -40.727 23.369 1.00 54.41 306 ALA A O 1
ATOM 2428 N N . TYR A 1 307 ? -40.981 -39.178 21.876 1.00 57.59 307 TYR A N 1
ATOM 2429 C CA . TYR A 1 307 ? -40.059 -38.477 22.765 1.00 57.59 307 TYR A CA 1
ATOM 2430 C C . TYR A 1 307 ? -40.777 -38.118 24.074 1.00 57.59 307 TYR A C 1
ATOM 2432 O O . TYR A 1 307 ? -41.779 -37.396 24.050 1.00 57.59 307 TYR A O 1
ATOM 2440 N N . GLU A 1 308 ? -40.293 -38.621 25.213 1.00 60.44 308 GLU A N 1
ATOM 2441 C CA . GLU A 1 308 ? -40.780 -38.138 26.502 1.00 60.44 308 GLU A CA 1
ATOM 2442 C C . GLU A 1 308 ? -40.418 -36.658 26.604 1.00 60.44 308 GLU A C 1
ATOM 2444 O O . GLU A 1 308 ? -39.258 -36.258 26.477 1.00 60.44 308 GLU A O 1
ATOM 2449 N N . MET A 1 309 ? -41.450 -35.833 26.767 1.00 49.94 309 MET A N 1
ATOM 2450 C CA . MET A 1 309 ? -41.297 -34.398 26.932 1.00 49.94 309 MET A CA 1
ATOM 2451 C C . MET A 1 309 ? -40.379 -34.166 28.142 1.00 49.94 309 MET A C 1
ATOM 2453 O O . MET A 1 309 ? -40.660 -34.738 29.201 1.00 49.94 309 MET A O 1
ATOM 2457 N N . PRO A 1 310 ? -39.301 -33.367 28.018 1.00 53.75 310 PRO A N 1
ATOM 2458 C CA . PRO A 1 310 ? -38.395 -33.125 29.129 1.00 53.75 310 PRO A CA 1
ATOM 2459 C C . PRO A 1 310 ? -39.213 -32.668 30.334 1.00 53.75 310 PRO A C 1
ATOM 2461 O O . PRO A 1 310 ? -39.963 -31.692 30.252 1.00 53.75 310 PRO A O 1
ATOM 2464 N N . THR A 1 311 ? -39.112 -33.389 31.448 1.00 48.75 311 THR A N 1
ATOM 2465 C CA . THR A 1 311 ? -39.688 -32.919 32.703 1.00 48.75 311 THR A CA 1
ATOM 2466 C C . THR A 1 311 ? -39.052 -31.572 33.005 1.00 48.75 311 THR A C 1
ATOM 2468 O O . THR A 1 311 ? -37.828 -31.483 33.075 1.00 48.75 311 THR A O 1
ATOM 2471 N N . ASN A 1 312 ? -39.886 -30.537 33.126 1.00 48.34 312 ASN A N 1
ATOM 2472 C CA . ASN A 1 312 ? -39.507 -29.179 33.503 1.00 48.34 312 ASN A CA 1
ATOM 2473 C C . ASN A 1 312 ? -38.734 -29.179 34.833 1.00 48.34 312 ASN A C 1
ATOM 2475 O O . ASN A 1 312 ? -39.293 -28.909 35.891 1.00 48.34 312 ASN A O 1
ATOM 2479 N N . GLU A 1 313 ? -37.434 -29.421 34.775 1.00 38.88 313 GLU A N 1
ATOM 2480 C CA . GLU A 1 313 ? -36.484 -28.800 35.674 1.00 38.88 313 GLU A CA 1
ATOM 2481 C C . GLU A 1 313 ? -35.544 -27.965 34.809 1.00 38.88 313 GLU A C 1
ATOM 2483 O O . GLU A 1 313 ? -34.766 -28.514 34.025 1.00 38.88 313 GLU A O 1
ATOM 2488 N N . PRO A 1 314 ? -35.624 -26.627 34.888 1.00 38.69 314 PRO A N 1
ATOM 2489 C CA . PRO A 1 314 ? -34.697 -25.774 34.180 1.00 38.69 314 PRO A CA 1
ATOM 2490 C C . PRO A 1 314 ? -33.326 -25.921 34.845 1.00 38.69 314 PRO A C 1
ATOM 2492 O O . PRO A 1 314 ? -32.968 -25.163 35.743 1.00 38.69 314 PRO A O 1
ATOM 2495 N N . HIS A 1 315 ? -32.523 -26.877 34.388 1.00 41.69 315 HIS A N 1
ATOM 2496 C CA . HIS A 1 315 ? -31.086 -26.882 34.633 1.00 41.69 315 HIS A CA 1
ATOM 2497 C C . HIS A 1 315 ? -30.413 -25.853 33.720 1.00 41.69 315 HIS A C 1
ATOM 2499 O O . HIS A 1 315 ? -29.525 -26.163 32.933 1.00 41.69 315 HIS A O 1
ATOM 2505 N N . TYR A 1 316 ? -30.811 -24.588 33.864 1.00 36.94 316 TYR A N 1
ATOM 2506 C CA . TYR A 1 316 ? -29.863 -23.521 33.611 1.00 36.94 316 TYR A CA 1
ATOM 2507 C C . TYR A 1 316 ? -28.801 -23.664 34.694 1.00 36.94 316 TYR A C 1
ATOM 2509 O O . TYR A 1 316 ? -29.046 -23.372 35.869 1.00 36.94 316 TYR A O 1
ATOM 2517 N N . ALA A 1 317 ? -27.604 -24.113 34.312 1.00 33.88 317 ALA A N 1
ATOM 2518 C CA . ALA A 1 317 ? -26.432 -23.669 35.040 1.00 33.88 317 ALA A CA 1
ATOM 2519 C C . ALA A 1 317 ? -26.577 -22.148 35.136 1.00 33.88 317 ALA A C 1
ATOM 2521 O O . ALA A 1 317 ? -26.737 -21.471 34.118 1.00 33.88 317 ALA A O 1
ATOM 2522 N N . LYS A 1 318 ? -26.631 -21.616 36.360 1.00 34.97 318 LYS A N 1
ATOM 2523 C CA . LYS A 1 318 ? -26.499 -20.181 36.588 1.00 34.97 318 LYS A CA 1
ATOM 2524 C C . LYS A 1 318 ? -25.085 -19.815 36.158 1.00 34.97 318 LYS A C 1
ATOM 2526 O O . LYS A 1 318 ? -24.196 -19.683 36.992 1.00 34.97 318 LYS A O 1
ATOM 2531 N N . THR A 1 319 ? -24.870 -19.674 34.855 1.00 31.91 319 THR A N 1
ATOM 2532 C CA . THR A 1 319 ? -23.770 -18.888 34.334 1.00 31.91 319 THR A CA 1
ATOM 2533 C C . THR A 1 319 ? -23.956 -17.534 34.984 1.00 31.91 319 THR A C 1
ATOM 2535 O O . THR A 1 319 ? -25.013 -16.912 34.863 1.00 31.91 319 THR A O 1
ATOM 2538 N N . THR A 1 320 ? -22.986 -17.130 35.790 1.00 36.31 320 THR A N 1
ATOM 2539 C CA . THR A 1 320 ? -22.972 -15.830 36.439 1.00 36.31 320 THR A CA 1
ATOM 2540 C C . THR A 1 320 ? -22.919 -14.761 35.354 1.00 36.31 320 THR A C 1
ATOM 2542 O O . THR A 1 320 ? -21.855 -14.269 34.996 1.00 36.31 320 THR A O 1
ATOM 2545 N N . SER A 1 321 ? -24.085 -14.361 34.851 1.00 34.53 321 SER A N 1
ATOM 2546 C CA . SER A 1 321 ? -24.310 -13.176 34.023 1.00 34.53 321 SER A CA 1
ATOM 2547 C C . SER A 1 321 ? -24.170 -11.893 34.859 1.00 34.53 321 SER A C 1
ATOM 2549 O O . SER A 1 321 ? -24.937 -10.945 34.718 1.00 34.53 321 SER A O 1
ATOM 2551 N N . ALA A 1 322 ? -23.210 -11.869 35.785 1.00 33.78 322 ALA A N 1
ATOM 2552 C CA . ALA A 1 322 ? -22.865 -10.698 36.580 1.00 33.78 322 ALA A CA 1
ATOM 2553 C C . ALA A 1 322 ? -21.884 -9.770 35.841 1.00 33.78 322 ALA A C 1
ATOM 2555 O O . ALA A 1 322 ? -21.646 -8.660 36.304 1.00 33.78 322 ALA A O 1
ATOM 2556 N N . LEU A 1 323 ? -21.348 -10.199 34.691 1.00 37.34 323 LEU A N 1
ATOM 2557 C CA . LEU A 1 323 ? -20.423 -9.414 33.866 1.00 37.34 323 LEU A CA 1
ATOM 2558 C C . LEU A 1 323 ? -21.114 -8.470 32.867 1.00 37.34 323 LEU A C 1
ATOM 2560 O O . LEU A 1 323 ? -20.468 -7.557 32.371 1.00 37.34 323 LEU A O 1
ATOM 2564 N N . PHE A 1 324 ? -22.421 -8.615 32.625 1.00 34.06 324 PHE A N 1
ATOM 2565 C CA . PHE A 1 324 ? -23.196 -7.692 31.789 1.00 34.06 324 PHE A CA 1
ATOM 2566 C C . PHE A 1 324 ? -24.539 -7.373 32.453 1.00 34.06 324 PHE A C 1
ATOM 2568 O O . PHE A 1 324 ? -25.524 -8.088 32.291 1.00 34.06 324 PHE A O 1
ATOM 2575 N N . LYS A 1 325 ? -24.586 -6.274 33.213 1.00 29.47 325 LYS A N 1
ATOM 2576 C CA . LYS A 1 325 ? -25.846 -5.597 33.544 1.00 29.47 325 LYS A CA 1
ATOM 2577 C C . LYS A 1 325 ? -26.139 -4.574 32.450 1.00 29.47 325 LYS A C 1
ATOM 2579 O O . LYS A 1 325 ? -25.507 -3.523 32.425 1.00 29.47 325 LYS A O 1
ATOM 2584 N N . SER A 1 326 ? -27.128 -4.844 31.606 1.00 30.97 326 SER A N 1
ATOM 2585 C CA . SER A 1 326 ? -27.848 -3.801 30.873 1.00 30.97 326 SER A CA 1
ATOM 2586 C C . SER A 1 326 ? -29.316 -3.798 31.304 1.00 30.97 326 SER A C 1
ATOM 2588 O O . SER A 1 326 ? -29.933 -4.839 31.529 1.00 30.97 326 SER A O 1
ATOM 2590 N N . SER A 1 327 ? -29.819 -2.585 31.531 1.00 30.06 327 SER A N 1
ATOM 2591 C CA . SER A 1 327 ? -31.162 -2.264 32.009 1.00 30.06 327 SER A CA 1
ATOM 2592 C C . SER A 1 327 ? -32.265 -2.855 31.137 1.00 30.06 327 SER A C 1
ATOM 2594 O O . SER A 1 327 ? -32.158 -2.888 29.914 1.00 30.06 327 SER A O 1
ATOM 2596 N N . GLY A 1 328 ? -33.345 -3.283 31.790 1.00 27.55 328 GLY A N 1
ATOM 2597 C CA . GLY A 1 328 ? -34.482 -3.918 31.140 1.00 27.55 328 GLY A CA 1
ATOM 2598 C C . GLY A 1 328 ? -35.373 -2.979 30.332 1.00 27.55 328 GLY A C 1
ATOM 2599 O O . GLY A 1 328 ? -35.431 -1.785 30.599 1.00 27.55 328 GLY A O 1
ATOM 2600 N N . TYR A 1 329 ? -36.126 -3.588 29.418 1.00 29.98 329 TYR A N 1
ATOM 2601 C CA . TYR A 1 329 ? -37.465 -3.183 28.997 1.00 29.98 329 TYR A CA 1
ATOM 2602 C C . TYR A 1 329 ? -38.279 -4.449 28.687 1.00 29.98 329 TYR A C 1
ATOM 2604 O O . TYR A 1 329 ? -37.727 -5.457 28.250 1.00 29.98 329 TYR A O 1
ATOM 2612 N N . GLY A 1 330 ? -39.563 -4.409 29.051 1.00 27.98 330 GLY A N 1
ATOM 2613 C CA . GLY A 1 330 ? -40.461 -5.556 29.160 1.00 27.98 330 GLY A CA 1
ATOM 2614 C C . GLY A 1 330 ? -40.896 -6.168 27.830 1.00 27.98 330 GLY A C 1
ATOM 2615 O O . GLY A 1 330 ? -40.986 -5.490 26.811 1.00 27.98 330 GLY A O 1
ATOM 2616 N N . ALA A 1 331 ? -41.187 -7.465 27.894 1.00 27.53 331 ALA A N 1
ATOM 2617 C CA . ALA A 1 331 ? -41.870 -8.217 26.858 1.00 27.53 331 ALA A CA 1
ATOM 2618 C C . ALA A 1 331 ? -43.384 -7.973 26.960 1.00 27.53 331 ALA A C 1
ATOM 2620 O O . ALA A 1 331 ? -43.969 -8.208 28.019 1.00 27.53 331 ALA A O 1
ATOM 2621 N N . GLU A 1 332 ? -44.003 -7.537 25.863 1.00 27.55 332 GLU A N 1
ATOM 2622 C CA . GLU A 1 332 ? -45.419 -7.784 25.597 1.00 27.55 332 GLU A CA 1
ATOM 2623 C C . GLU A 1 332 ? -45.546 -8.879 24.535 1.00 27.55 332 GLU A C 1
ATOM 2625 O O . GLU A 1 332 ? -44.771 -8.964 23.582 1.00 27.55 332 GLU A O 1
ATOM 2630 N N . ASP A 1 333 ? -46.508 -9.744 24.820 1.00 27.33 333 ASP A N 1
ATOM 2631 C CA . ASP A 1 333 ? -46.894 -10.989 24.178 1.00 27.33 333 ASP A CA 1
ATOM 2632 C C . ASP A 1 333 ? -47.649 -10.738 22.861 1.00 27.33 333 ASP A C 1
ATOM 2634 O O . ASP A 1 333 ? -48.348 -9.734 22.713 1.00 27.33 333 ASP A O 1
ATOM 2638 N N . GLY A 1 334 ? -47.534 -11.663 21.910 1.00 27.44 334 GLY A N 1
ATOM 2639 C CA . GLY A 1 334 ? -48.196 -11.553 20.611 1.00 27.44 334 GLY A CA 1
ATOM 2640 C C . GLY A 1 334 ? -47.768 -12.649 19.646 1.00 27.44 334 GLY A C 1
ATOM 2641 O O . GLY A 1 334 ? -46.924 -12.431 18.781 1.00 27.44 334 GLY A O 1
ATOM 2642 N N . GLY A 1 335 ? -48.333 -13.844 19.820 1.00 25.56 335 GLY A N 1
ATOM 2643 C CA . GLY A 1 335 ? -48.173 -14.945 18.877 1.00 25.56 335 GLY A CA 1
ATOM 2644 C C . GLY A 1 335 ? -48.933 -14.722 17.571 1.00 25.56 335 GLY A C 1
ATOM 2645 O O . GLY A 1 335 ? -50.028 -14.172 17.576 1.00 25.56 335 GLY A O 1
ATOM 2646 N N . GLU A 1 336 ? -48.384 -15.239 16.473 1.00 28.20 336 GLU A N 1
ATOM 2647 C CA . GLU A 1 336 ? -49.172 -15.699 15.332 1.00 28.20 336 GLU A CA 1
ATOM 2648 C C . GLU A 1 336 ? -48.384 -16.727 14.502 1.00 28.20 336 GLU A C 1
ATOM 2650 O O . GLU A 1 336 ? -47.159 -16.701 14.397 1.00 28.20 336 GLU A O 1
ATOM 2655 N N . SER A 1 337 ? -49.141 -17.694 14.002 1.00 26.75 337 SER A N 1
ATOM 2656 C CA . SER A 1 337 ? -48.786 -18.932 13.311 1.00 26.75 337 SER A CA 1
ATOM 2657 C C . SER A 1 337 ? -48.051 -18.741 11.981 1.00 26.75 337 SER A C 1
ATOM 2659 O O . SER A 1 337 ? -48.466 -17.924 11.162 1.00 26.75 337 SER A O 1
ATOM 2661 N N . ALA A 1 338 ? -47.043 -19.581 11.718 1.00 29.38 338 ALA A N 1
ATOM 2662 C CA . ALA A 1 338 ? -46.411 -19.714 10.407 1.00 29.38 338 ALA A CA 1
ATOM 2663 C C . ALA A 1 338 ? -46.863 -21.010 9.715 1.00 29.38 338 ALA A C 1
ATOM 2665 O O . ALA A 1 338 ? -46.667 -22.111 10.233 1.00 29.38 338 ALA A O 1
ATOM 2666 N N . GLU A 1 339 ? -47.483 -20.836 8.550 1.00 28.28 339 GLU A N 1
ATOM 2667 C CA . GLU A 1 339 ? -47.778 -21.878 7.573 1.00 28.28 339 GLU A CA 1
ATOM 2668 C C . GLU A 1 339 ? -46.507 -22.333 6.836 1.00 28.28 339 GLU A C 1
ATOM 2670 O O . GLU A 1 339 ? -45.561 -21.576 6.617 1.00 28.28 339 GLU A O 1
ATOM 2675 N N . ASP A 1 340 ? -46.546 -23.607 6.465 1.00 28.56 340 ASP A N 1
ATOM 2676 C CA . ASP A 1 340 ? -45.614 -24.385 5.657 1.00 28.56 340 ASP A CA 1
ATOM 2677 C C . ASP A 1 340 ? -45.368 -23.778 4.264 1.00 28.56 340 ASP A C 1
ATOM 2679 O O . ASP A 1 340 ? -46.326 -23.496 3.549 1.00 28.56 340 ASP A O 1
ATOM 2683 N N . MET A 1 341 ? -44.098 -23.641 3.854 1.00 29.69 341 MET A N 1
ATOM 2684 C CA . MET A 1 341 ? -43.680 -23.758 2.450 1.00 29.69 341 MET A CA 1
ATOM 2685 C C . MET A 1 341 ? -42.171 -24.027 2.312 1.00 29.69 341 MET A C 1
ATOM 2687 O O . MET A 1 341 ? -41.337 -23.148 2.507 1.00 29.69 341 MET A O 1
ATOM 2691 N N . GLY A 1 342 ? -41.857 -25.229 1.824 1.00 27.31 342 GLY A N 1
ATOM 2692 C CA . GLY A 1 342 ? -41.094 -25.377 0.580 1.00 27.31 342 GLY A CA 1
ATOM 2693 C C . GLY A 1 342 ? -39.569 -25.334 0.672 1.00 27.31 342 GLY A C 1
ATOM 2694 O O . GLY A 1 342 ? -38.936 -24.301 0.478 1.00 27.31 342 GLY A O 1
ATOM 2695 N N . SER A 1 343 ? -38.975 -26.515 0.823 1.00 29.91 343 SER A N 1
ATOM 2696 C CA . SER A 1 343 ? -37.558 -26.795 0.591 1.00 29.91 343 SER A CA 1
ATOM 2697 C C . SER A 1 343 ? -37.155 -26.540 -0.871 1.00 29.91 343 SER A C 1
ATOM 2699 O O . SER A 1 343 ? -37.710 -27.156 -1.780 1.00 29.91 343 SER A O 1
ATOM 2701 N N . VAL A 1 344 ? -36.135 -25.706 -1.100 1.00 29.45 344 VAL A N 1
ATOM 2702 C CA . VAL A 1 344 ? -35.343 -25.676 -2.346 1.00 29.45 344 VAL A CA 1
ATOM 2703 C C . VAL A 1 344 ? -33.863 -25.485 -1.967 1.00 29.45 344 VAL A C 1
ATOM 2705 O O . VAL A 1 344 ? -33.582 -24.682 -1.077 1.00 29.45 344 VAL A O 1
ATOM 2708 N N . PRO A 1 345 ? -32.914 -26.229 -2.573 1.00 27.22 345 PRO A N 1
ATOM 2709 C CA . PRO A 1 345 ? -31.546 -26.332 -2.076 1.00 27.22 345 PRO A CA 1
ATOM 2710 C C . PRO A 1 345 ? -30.691 -25.131 -2.496 1.00 27.22 345 PRO A C 1
ATOM 2712 O O . PRO A 1 345 ? -30.737 -24.691 -3.645 1.00 27.22 345 PRO A O 1
ATOM 2715 N N . VAL A 1 346 ? -29.883 -24.627 -1.562 1.00 28.27 346 VAL A N 1
ATOM 2716 C CA . VAL A 1 346 ? -28.848 -23.612 -1.808 1.00 28.27 346 VAL A CA 1
ATOM 2717 C C . VAL A 1 346 ? -27.529 -24.344 -2.101 1.00 28.27 346 VAL A C 1
ATOM 2719 O O . VAL A 1 346 ? -27.219 -25.297 -1.386 1.00 28.27 346 VAL A O 1
ATOM 2722 N N . PRO A 1 347 ? -26.761 -23.963 -3.140 1.00 27.06 347 PRO A N 1
ATOM 2723 C CA . PRO A 1 347 ? -25.513 -24.634 -3.474 1.00 27.06 347 PRO A CA 1
ATOM 2724 C C . PRO A 1 347 ? -24.428 -24.297 -2.447 1.00 27.06 347 PRO A C 1
ATOM 2726 O O . PRO A 1 347 ? -24.266 -23.136 -2.069 1.00 27.06 347 PRO A O 1
ATOM 2729 N N . GLU A 1 348 ? -23.676 -25.314 -2.030 1.00 26.86 348 GLU A N 1
ATOM 2730 C CA . GLU A 1 348 ? -22.459 -25.176 -1.231 1.00 26.86 348 GLU A CA 1
ATOM 2731 C C . GLU A 1 348 ? -21.446 -24.289 -1.969 1.00 26.86 348 GLU A C 1
ATOM 2733 O O . GLU A 1 348 ? -20.885 -24.661 -3.001 1.00 26.86 348 GLU A O 1
ATOM 2738 N N . ALA A 1 349 ? -21.215 -23.099 -1.425 1.00 26.02 349 ALA A N 1
ATOM 2739 C CA . ALA A 1 349 ? -20.033 -22.298 -1.688 1.00 26.02 349 ALA A CA 1
ATOM 2740 C C . ALA A 1 349 ? -19.332 -22.092 -0.344 1.00 26.02 349 ALA A C 1
ATOM 2742 O O . ALA A 1 349 ? -19.496 -21.070 0.322 1.00 26.02 349 ALA A O 1
ATOM 2743 N N . ASP A 1 350 ? -18.590 -23.116 0.064 1.00 25.11 350 ASP A N 1
ATOM 2744 C CA . ASP A 1 350 ? -17.654 -23.050 1.176 1.00 25.11 350 ASP A CA 1
ATOM 2745 C C . ASP A 1 350 ? -16.461 -22.180 0.761 1.00 25.11 350 ASP A C 1
ATOM 2747 O O . ASP A 1 350 ? -15.607 -22.602 -0.016 1.00 25.11 350 ASP A O 1
ATOM 2751 N N . MET A 1 351 ? -16.397 -20.951 1.271 1.00 26.33 351 MET A N 1
ATOM 2752 C CA . MET A 1 351 ? -15.133 -20.234 1.451 1.00 26.33 351 MET A CA 1
ATOM 2753 C C . MET A 1 351 ? -15.188 -19.478 2.774 1.00 26.33 351 MET A C 1
ATOM 2755 O O . MET A 1 351 ? -15.535 -18.298 2.841 1.00 26.33 351 MET A O 1
ATOM 2759 N N . SER A 1 352 ? -14.850 -20.191 3.849 1.00 26.92 352 SER A N 1
ATOM 2760 C CA . SER A 1 352 ? -14.558 -19.589 5.141 1.00 26.92 352 SER A CA 1
ATOM 2761 C C . SER A 1 352 ? -13.179 -18.917 5.110 1.00 26.92 352 SER A C 1
ATOM 2763 O O . SER A 1 352 ? -12.173 -19.445 4.622 1.00 26.92 352 SER A O 1
ATOM 2765 N N . PHE A 1 353 ? -13.160 -17.704 5.654 1.00 28.38 353 PHE A N 1
ATOM 2766 C CA . PHE A 1 353 ? -12.039 -16.763 5.726 1.00 28.38 353 PHE A CA 1
ATOM 2767 C C . PHE A 1 353 ? -10.866 -17.261 6.605 1.00 28.38 353 PHE A C 1
ATOM 2769 O O . PHE A 1 353 ? -9.836 -16.606 6.710 1.00 28.38 353 PHE A O 1
ATOM 2776 N N . SER A 1 354 ? -10.993 -18.446 7.209 1.00 28.41 354 SER A N 1
ATOM 2777 C CA . SER A 1 354 ? -9.965 -19.114 8.015 1.00 28.41 354 SER A CA 1
ATOM 2778 C C . SER A 1 354 ? -8.956 -19.930 7.194 1.00 28.41 354 SER A C 1
ATOM 2780 O O . SER A 1 354 ? -8.029 -20.494 7.764 1.00 28.41 354 SER A O 1
ATOM 2782 N N . SER A 1 355 ? -9.099 -20.007 5.866 1.00 26.62 355 SER A N 1
ATOM 2783 C CA . SER A 1 355 ? -8.187 -20.775 4.996 1.00 26.62 355 SER A CA 1
ATOM 2784 C C . SER A 1 355 ? -6.982 -19.987 4.454 1.00 26.62 355 SER A C 1
ATOM 2786 O O . SER A 1 355 ? -6.098 -20.585 3.843 1.00 26.62 355 SER A O 1
ATOM 2788 N N . LEU A 1 356 ? -6.896 -18.672 4.703 1.00 29.36 356 LEU A N 1
ATOM 2789 C CA . LEU A 1 356 ? -5.813 -17.808 4.199 1.00 29.36 356 LEU A CA 1
ATOM 2790 C C . LEU A 1 356 ? -4.653 -17.587 5.186 1.00 29.36 356 LEU A C 1
ATOM 2792 O O . LEU A 1 356 ? -3.636 -17.013 4.806 1.00 29.36 356 LEU A O 1
ATOM 2796 N N . LEU A 1 357 ? -4.752 -18.099 6.416 1.00 28.42 357 LEU A N 1
ATOM 2797 C CA . LEU A 1 357 ? -3.664 -18.082 7.396 1.00 28.42 357 LEU A CA 1
ATOM 2798 C C . LEU A 1 357 ? -3.174 -19.509 7.672 1.00 28.42 357 LEU A C 1
ATOM 2800 O O . LEU A 1 357 ? -3.630 -20.191 8.580 1.00 28.42 357 LEU A O 1
ATOM 2804 N N . GLY A 1 358 ? -2.213 -19.942 6.855 1.00 25.38 358 GLY A N 1
ATOM 2805 C CA . GLY A 1 358 ? -1.177 -20.896 7.247 1.00 25.38 358 GLY A CA 1
ATOM 2806 C C . GLY A 1 358 ? -1.576 -22.365 7.430 1.00 25.38 358 GLY A C 1
ATOM 2807 O O . GLY A 1 358 ? -1.761 -22.840 8.546 1.00 25.38 358 GLY A O 1
ATOM 2808 N N . LYS A 1 359 ? -1.425 -23.161 6.364 1.00 23.86 359 LYS A N 1
ATOM 2809 C CA . LYS A 1 359 ? -0.696 -24.433 6.508 1.00 23.86 359 LYS A CA 1
ATOM 2810 C C . LYS A 1 359 ? 0.774 -24.159 6.206 1.00 23.86 359 LYS A C 1
ATOM 2812 O O . LYS A 1 359 ? 1.153 -23.981 5.053 1.00 23.86 359 LYS A O 1
ATOM 2817 N N . LYS A 1 360 ? 1.589 -24.116 7.264 1.00 29.55 360 LYS A N 1
ATOM 2818 C CA . LYS A 1 360 ? 3.056 -24.155 7.196 1.00 29.55 360 LYS A CA 1
ATOM 2819 C C . LYS A 1 360 ? 3.485 -25.351 6.334 1.00 29.55 360 LYS A C 1
ATOM 2821 O O . LYS A 1 360 ? 3.252 -26.493 6.725 1.00 29.55 360 LYS A O 1
ATOM 2826 N N . SER A 1 361 ? 4.163 -25.108 5.212 1.00 24.52 361 SER A N 1
ATOM 2827 C CA . SER A 1 361 ? 5.188 -26.042 4.743 1.00 24.52 361 SER A CA 1
ATOM 2828 C C . SER A 1 361 ? 6.514 -25.576 5.325 1.00 24.52 361 SER A C 1
ATOM 2830 O O . SER A 1 361 ? 6.976 -24.478 5.023 1.00 24.52 361 SER A O 1
ATOM 2832 N N . SER A 1 362 ? 7.110 -26.390 6.191 1.00 32.75 362 SER A N 1
ATOM 2833 C CA . SER A 1 362 ? 8.477 -26.186 6.652 1.00 32.75 362 SER A CA 1
ATOM 2834 C C . SER A 1 362 ? 9.428 -26.163 5.451 1.00 32.75 362 SER A C 1
ATOM 2836 O O . SER A 1 362 ? 9.489 -27.144 4.709 1.00 32.75 362 SER A O 1
ATOM 2838 N N . GLY A 1 363 ? 10.187 -25.083 5.281 1.00 28.88 363 GLY A N 1
ATOM 2839 C CA . GLY A 1 363 ? 11.285 -25.038 4.317 1.00 28.88 363 GLY A CA 1
ATOM 2840 C C . GLY A 1 363 ? 11.662 -23.623 3.898 1.00 28.88 363 GLY A C 1
ATOM 2841 O O . GLY A 1 363 ? 11.028 -23.077 3.009 1.00 28.88 363 GLY A O 1
ATOM 2842 N N . GLY A 1 364 ? 12.705 -23.070 4.530 1.00 32.75 364 GLY A N 1
ATOM 2843 C CA . GLY A 1 364 ? 13.518 -21.955 4.022 1.00 32.75 364 GLY A CA 1
ATOM 2844 C C . GLY A 1 364 ? 12.761 -20.687 3.623 1.00 32.75 364 GLY A C 1
ATOM 2845 O O . GLY A 1 364 ? 12.613 -20.417 2.436 1.00 32.75 364 GLY A O 1
ATOM 2846 N N . GLY A 1 365 ? 12.310 -19.896 4.600 1.00 32.75 365 GLY A N 1
ATOM 2847 C CA . GLY A 1 365 ? 11.848 -18.529 4.346 1.00 32.75 365 GLY A CA 1
ATOM 2848 C C . GLY A 1 365 ? 13.056 -17.637 4.085 1.00 32.75 365 GLY A C 1
ATOM 2849 O O . GLY A 1 365 ? 13.885 -17.470 4.977 1.00 32.75 365 GLY A O 1
ATOM 2850 N N . GLY A 1 366 ? 13.202 -17.149 2.857 1.00 38.88 366 GLY A N 1
ATOM 2851 C CA . GLY A 1 366 ? 14.338 -16.317 2.497 1.00 38.88 366 GLY A CA 1
ATOM 2852 C C . GLY A 1 366 ? 14.215 -14.903 3.064 1.00 38.88 366 GLY A C 1
ATOM 2853 O O . GLY A 1 366 ? 13.129 -14.317 3.110 1.00 38.88 366 GLY A O 1
ATOM 2854 N N . LYS A 1 367 ? 15.348 -14.400 3.555 1.00 41.69 367 LYS A N 1
ATOM 2855 C CA . LYS A 1 367 ? 15.505 -13.048 4.093 1.00 41.69 367 LYS A CA 1
ATOM 2856 C C . LYS A 1 367 ? 15.901 -12.086 2.970 1.00 41.69 367 LYS A C 1
ATOM 2858 O O . LYS A 1 367 ? 16.521 -12.475 1.980 1.00 41.69 367 LYS A O 1
ATOM 2863 N N . TRP A 1 368 ? 15.554 -10.813 3.127 1.00 52.12 368 TRP A N 1
ATOM 2864 C CA . TRP A 1 368 ? 16.146 -9.754 2.313 1.00 52.12 368 TRP A CA 1
ATOM 2865 C C . TRP A 1 368 ? 17.591 -9.521 2.758 1.00 52.12 368 TRP A C 1
ATOM 2867 O O . TRP A 1 368 ? 17.867 -9.387 3.947 1.00 52.12 368 TRP A O 1
ATOM 2877 N N . THR A 1 369 ? 18.509 -9.499 1.797 1.00 55.22 369 THR A N 1
ATOM 2878 C CA . THR A 1 369 ? 19.930 -9.186 2.005 1.00 55.22 369 THR A CA 1
ATOM 2879 C C . THR A 1 369 ? 20.310 -7.954 1.182 1.00 55.22 369 THR A C 1
ATOM 2881 O O . THR A 1 369 ? 19.524 -7.511 0.341 1.00 55.22 369 THR A O 1
ATOM 2884 N N . ASP A 1 370 ? 21.536 -7.447 1.340 1.00 37.41 370 ASP A N 1
ATOM 2885 C CA . ASP A 1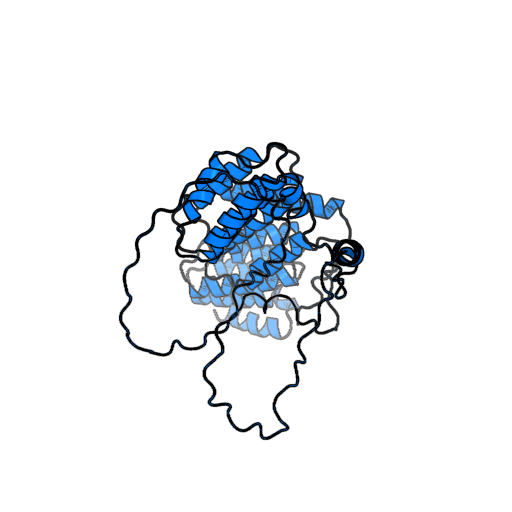 370 ? 22.109 -6.388 0.485 1.00 37.41 370 ASP A CA 1
ATOM 2886 C C . ASP A 1 370 ? 22.096 -6.736 -1.026 1.00 37.41 370 ASP A C 1
ATOM 2888 O O . ASP A 1 370 ? 22.336 -5.870 -1.871 1.00 37.41 370 ASP A O 1
ATOM 2892 N N . GLU A 1 371 ? 21.809 -7.995 -1.388 1.00 40.03 371 GLU A N 1
ATOM 2893 C CA . GLU A 1 371 ? 21.688 -8.484 -2.767 1.00 40.03 371 GLU A CA 1
ATOM 2894 C C . GLU A 1 371 ? 20.231 -8.704 -3.243 1.00 40.03 371 GLU A C 1
ATOM 2896 O O . GLU A 1 371 ? 20.024 -9.088 -4.397 1.00 40.03 371 GLU A O 1
ATOM 2901 N N . GLY A 1 372 ? 19.219 -8.427 -2.409 1.00 47.81 372 GLY A N 1
ATOM 2902 C CA . GLY A 1 372 ? 17.790 -8.566 -2.731 1.00 47.81 372 GLY A CA 1
ATOM 2903 C C . GLY A 1 372 ? 17.061 -9.674 -1.951 1.00 47.81 372 GLY A C 1
ATOM 2904 O O . GLY A 1 372 ? 17.584 -10.211 -0.972 1.00 47.81 372 GLY A O 1
ATOM 2905 N N . TYR A 1 373 ? 15.827 -9.998 -2.365 1.00 47.62 373 TYR A N 1
ATOM 2906 C CA . TYR A 1 373 ? 14.975 -11.003 -1.709 1.00 47.62 373 TYR A CA 1
ATOM 2907 C C . TYR A 1 373 ? 15.428 -12.436 -2.001 1.00 47.62 373 TYR A C 1
ATOM 2909 O O . TYR A 1 373 ? 15.335 -12.901 -3.145 1.00 47.62 373 TYR A O 1
ATOM 2917 N N . GLU A 1 374 ? 15.817 -13.190 -0.973 1.00 42.66 374 GLU A N 1
ATOM 2918 C CA . GLU A 1 374 ? 15.880 -14.645 -1.093 1.00 42.66 374 GLU A CA 1
ATOM 2919 C C . GLU A 1 374 ? 14.446 -15.196 -1.218 1.00 42.66 374 GLU A C 1
ATOM 2921 O O . GLU A 1 374 ? 13.631 -15.098 -0.308 1.00 42.66 374 GLU A O 1
ATOM 2926 N N . GLY A 1 375 ? 14.103 -15.751 -2.381 1.00 43.12 375 GLY A N 1
ATOM 2927 C CA . GLY A 1 375 ? 12.756 -16.268 -2.665 1.00 43.12 375 GLY A CA 1
ATOM 2928 C C . GLY A 1 375 ? 12.240 -15.950 -4.067 1.00 43.12 375 GLY A C 1
ATOM 2929 O O . GLY A 1 375 ? 11.231 -16.510 -4.489 1.00 43.12 375 GLY A O 1
ATOM 2930 N N . ALA A 1 376 ? 12.944 -15.103 -4.823 1.00 36.53 376 ALA A N 1
ATOM 2931 C CA . ALA A 1 376 ? 12.659 -14.878 -6.235 1.00 36.53 376 ALA A CA 1
ATOM 2932 C C . ALA A 1 376 ? 13.191 -16.039 -7.100 1.00 36.53 376 ALA A C 1
ATOM 2934 O O . ALA A 1 376 ? 14.269 -15.943 -7.690 1.00 36.53 376 ALA A O 1
ATOM 2935 N N . ALA A 1 377 ? 12.426 -17.130 -7.180 1.00 31.31 377 ALA A N 1
ATOM 2936 C CA . ALA A 1 377 ? 12.498 -18.084 -8.289 1.00 31.31 377 ALA A CA 1
ATOM 2937 C C . ALA A 1 377 ? 11.404 -17.770 -9.317 1.00 31.31 377 ALA A C 1
ATOM 2939 O O . ALA A 1 377 ? 10.225 -17.679 -8.908 1.00 31.31 377 ALA A O 1
#